Protein 6NEH (pdb70)

Solvent-accessible surface area: 25864 Å² total; per-residue (Å²): 109,47,19,0,16,0,17,5,1,3,48,13,3,0,20,7,2,1,7,30,4,0,17,65,8,74,0,4,44,7,0,54,134,58,24,95,171,22,64,22,25,12,64,91,0,27,73,142,12,127,38,204,9,108,71,0,25,122,4,0,18,25,0,0,18,0,0,7,5,28,76,3,2,44,50,57,69,112,217,154,31,38,20,0,2,30,36,134,42,0,55,0,4,0,40,37,201,108,57,21,7,0,35,42,20,10,46,6,4,7,34,103,8,0,3,79,0,3,20,33,0,46,12,28,0,51,71,113,79,27,31,0,0,40,115,49,32,68,66,49,3,37,41,40,2,34,154,77,88,85,11,0,99,29,34,4,100,0,41,7,13,0,7,19,4,0,0,60,16,0,21,136,85,7,123,20,0,113,109,19,136,43,0,0,2,0,23,10,17,17,0,11,5,0,16,29,0,18,82,120,23,113,84,7,85,0,16,0,14,20,59,84,38,10,38,93,34,26,61,148,49,115,55,18,77,55,62,58,25,57,29,52,150,27,17,30,134,9,96,14,0,0,0,16,26,9,0,17,15,23,25,62,118,91,0,41,83,0,0,68,7,0,100,140,10,10,62,169,63,2,13,0,3,0,0,1,14,10,14,27,131,124,25,33,148,56,50,62,1,41,12,0,1,4,24,1,1,12,15,5,0,6,9,8,35,1,53,3,0,14,55,100,63,0,35,38,9,0,106,58,5,42,7,68,102,26,87,69,65,95,20,28,42,10,0,22,0,0,16,0,42,57,100,45,18,0,22,0,18,8,3,5,55,15,4,0,15,7,1,0,4,33,4,0,17,63,7,74,0,4,39,3,0,52,108,54,12,79,141,16,62,25,29,16,62,91,0,27,86,113,11,127,35,204,10,105,73,1,28,125,4,0,18,26,0,0,20,0,0,10,35,27,82,3,3,36,54,59,63,105,215,153,30,37,25,0,1,22,34,137,38,0,47,0,3,0,39,36,201,113,57,26,8,0,34,42,20,11,45,6,3,7,33,113,8,0,3,76,0,2,19,31,1,46,13,26,0,48,72,112,78,26,31,0,0,39,114,48,40,70,59,50,5,38,40,29,2,40,134,64,91,79,13,1,99,30,34,3,100,0,42,8,13,0,7,18,4,0,0,59,15,0,16,133,78,6,125,23,0,114,118,24,122,39,0,2,2,0,23,10,18,20,0,15,5,0,22,23,0,16,89,118,22,105,76,6,102,0,16,0,13,19,59,90,43,10,33,90,39,16,56,145,51,115,46,18,74,42,62,56,23,69,28,50,150,28,18,37,131,8,85,16,0,0,0,17,27,8,0,16,15,23,32,62,124,89,0,42,83,0,0,68,6,0,96,139,9,8,66,130,73,2,12,0,3,0,0,0,14,9,12,35,109,137,20,22,119,69,50,79,0,20,9,0,1,4,22,0,1,14,16,5,0,7,10,11,36,1,48,2,1,12,54,97,62,0,38,36,8,0,110,58,5,43,4,73,94,18,80,69,59,87,19,27,33,10,0,26,0,0,16,0,50,40

Foldseek 3Di:
DPVVVVVCVVLVVLQLVLVLVCLVQVQQQQQVVVPLFGWAQLVSSVVVGPDPDPCRSVVNCVSVVSCCVVVQWPWDQDPVGITTHHDPVSNQSHADPVGAGQSLQSCLCPPPLNVQLLVCLCCVVVDPQDASSCVRPVDAQVVVLLVDVVNVQSVLVNVLSVLVVLVVQCVVFPDVLQPDQEEEEEQCFLCNNVLSSCVVHVNYQYEYEHAVSRPVPHDCRPRYHYDYDDLLVADAQIQEYEYEPNLLQEALVSSLSSLLRVVVSHDAFYKYKYKDFADDPDADDFQSNVRQVVVQSSSSRHGRNGGHHHPVVVVVSLVSSPFDDKDWADRPSRIIIMIGHD/DPCVVVVCVVLVVVQLVLVLVCLVQVQQQQQCVVPLFGWAQLVSSVVPGPDPDPCRSVVNCVSVVSCCVVVQWPWDADPVGITTHHDPVSNQSHADPVGAGLSLQSCLCPPPLLVQLLVCLCCVVVDPQDASSCVRPVHAQVVVLLVDVVNVVSVLVNVLSVLLVLVVLCVVFPDVLQPAAEEEEAQCFLCNNVLSSCVVHVNHQYEYEHAPSRPVVHDPRPRYHYDYDDLLVADAQTQEYEYEPNLLQEALVSSLSSLLRVVVNHDQFYKYKYKDFADDPDADPDQSNCVQVVVQSSSSRHGRNGGHHHPVVVVVSLVSSPFDDKDWTDRPSRIIIIIGHD

Secondary structure (DSSP, 8-state):
--THHHHGGGHHHHHHHHHHHHHHTTHHHHHHHT-TT--B-HHHHHTTS----TTHHHHHHHHHHHHHHTTSEEEEEETTEEEEEE-TTGGGGS--TTS--SHHHHHHHTSHHHHHHHTTTHHHHHSTT--HHHHHHSS-HHHHHHH-HHHHHHHHHHHHHHHHHHHHHHHHH--GGGG-SEEEEET-TTSHHHHHHHHHSTT-EEEEEE-HHHHHT----TTEEEEE--TTT-----SEEEEESSGGGB-HHHHHHHHHHHHHHS-TT-EEEEEEE---SS--SSHHHHHHHHHHHHHHHHSSB-----HHHHHHHHHHTT--EEEEEEEETTEEEEEEE-/--THHHHGGGHHHHHHHHHHHHHHTTHHHHHHHT-TT-EE-HHHHHTTS----TTHHHHHHHHHHHHHHTTSSEEEEETTEEEEE--TTGGGGS--TTS--SHHHHHHHTSHHHHHHHTTTHHHHHSTT--HHHHHHSS-HHHHHHH-HHHHHHHHHHHHHHHHHHHHHHHHH--GGGG-SEEEEET-TTSHHHHHHHHH-TT-EEEEEE-HHHHTT----TTEEEEE--TTT-----SEEEEESSGGGB-HHHHHHHHHHHHHHS-TT-EEEEEEE---SS--SSHHHHHHHHHHHHHHHHSSB-----HHHHHHHHHHTT-SEEEEEEEETTEEEEEEE-

CATH classification: 3.40.50.150

Sequence (684 aa):
VNYLSGLGLSRLICLPMALRAAIELNVFEIIFQAGPEAQLSPAEIVAKIPTKNPNAAIALDRILRMLGASSILSVTTMKDGRVYGLTEESRCLVADKNGVSVVPMLLFTSDKAVVESFYNIKDVVLEEGVIPFDRTHGMDFFAYAGKEQSVNKSFNQAMGAGSTIAFDEVFKVYKGFHDLKELVDVGGGIGTSLSNIISKYPHIKGINFELPHVIADAPNYPGVEHIAGNMFEGVPNAQNILLKWVLHDWDDERSIKILQNCWKALPEGGTVIVVEFVLPQILGNNAESFNALTPDLLMMTLNPGGKERTTTEFDGLAKAAGFAETKFFPISQGLHVMEFHKVNYLSGLGLSRLICLPMALRAAIELNVFEIIFQAGPEAQLSPAEIVAKIPTKNPNAAIALDRILRMLGASSILSVTTMKDGRVYGLTEESRCLVADKNGVSVVPMLLFTSDKAVVESFYNIKDVVLEEGVIPFDRTHGMDFFAYAGKEQSVNKSFNQAMGAGSTIAFDEVFKVYKGFHDLKELVDVGGGIGTSLSNIISKYPHIKGINFELPHVIADAPNYPGVEHIAGNMFEGVPNAQNILLKWVLHDWDDERSIKILQNCWKALPEGGTVIVVEFVLPQILGNNAESFNALTPDLLMMTLNPGGKERTTTEFDGLAKAAGFAETKFFPISQGLHVMEFHK

Radius of gyration: 27.74 Å; Cα contacts (8 Å, |Δi|>4): 1419; chains: 2; bounding box: 75×41×82 Å

Nearest PDB structures (foldseek):
  6neh-assembly1_B  TM=9.980E-01  e=9.844E-68  Thalictrum flavum subsp. glaucum
  8j3i-assembly1_A-2  TM=9.387E-01  e=2.490E-57  Coptis chinensis
  6i6n-assembly1_A  TM=9.788E-01  e=6.897E-51  Papaver somniferum
  6i6k-assembly1_A  TM=9.738E-01  e=1.639E-50  Papaver somniferum
  6i6m-assembly1_A  TM=9.704E-01  e=4.909E-50  Papaver somniferum

B-factor: mean 25.0, std 10.85, range [11.19, 94.91]

Structure (mmCIF, N/CA/C/O backbone):
data_6NEH
#
_entry.id   6NEH
#
_cell.length_a   61.130
_cell.length_b   77.740
_cell.length_c   67.350
_cell.angle_alpha   90.00
_cell.angle_beta   91.85
_cell.angle_gamma   90.00
#
_symmetry.space_group_name_H-M   'P 1 21 1'
#
loop_
_entity.id
_entity.type
_entity.pdbx_description
1 polymer '(S)-scoulerine 9-O-methyltransferase'
2 non-polymer S-ADENOSYL-L-HOMOCYSTEINE
3 non-polymer (13aS)-3,10-dimethoxy-5,8,13,13a-tetrahydro-6H-isoquino[3,2-a]isoquinoline-2,9-diol
4 water water
#
loop_
_atom_site.group_PDB
_atom_site.id
_atom_site.type_symbol
_atom_site.label_atom_id
_atom_site.label_alt_id
_atom_site.label_comp_id
_atom_site.label_asym_id
_atom_site.label_entity_id
_atom_site.label_seq_id
_atom_site.pdbx_PDB_ins_code
_atom_site.Cartn_x
_atom_site.Cartn_y
_atom_site.Cartn_z
_atom_site.occupancy
_atom_site.B_iso_or_equiv
_atom_site.auth_seq_id
_atom_site.auth_comp_id
_atom_site.auth_asym_id
_atom_site.auth_atom_id
_atom_site.pdbx_PDB_model_num
ATOM 1 N N . VAL A 1 27 ? 45.930 -1.574 18.577 1.00 47.63 7 VAL A N 1
ATOM 2 C CA . 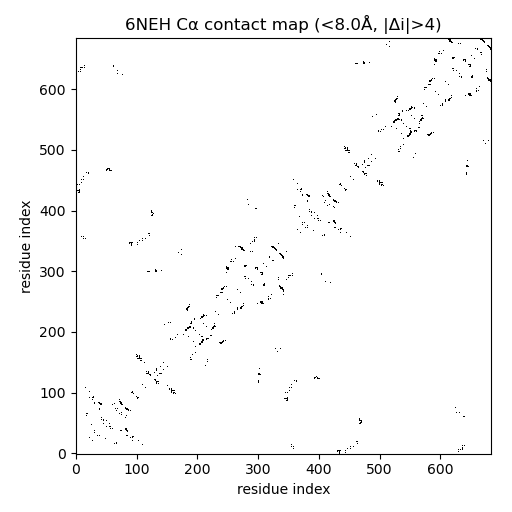VAL A 1 27 ? 44.537 -1.182 18.709 1.00 41.05 7 VAL A CA 1
ATOM 3 C C . VAL A 1 27 ? 44.043 -0.619 17.384 1.00 34.16 7 VAL A C 1
ATOM 4 O O . VAL A 1 27 ? 44.712 0.210 16.778 1.00 31.56 7 VAL A O 1
ATOM 16 N N . ASN A 1 28 ? 42.854 -1.025 16.962 1.00 28.49 8 ASN A N 1
ATOM 17 C CA . ASN A 1 28 ? 42.238 -0.464 15.760 1.00 24.85 8 ASN A CA 1
ATOM 18 C C . ASN A 1 28 ? 41.285 0.635 16.211 1.00 18.31 8 ASN A C 1
ATOM 19 O O . ASN A 1 28 ? 40.153 0.364 16.631 1.00 19.68 8 ASN A O 1
ATOM 30 N N . TYR A 1 29 ? 41.731 1.885 16.098 1.00 18.35 9 TYR A N 1
ATOM 31 C CA . TYR A 1 29 ? 40.910 2.980 16.593 1.00 16.67 9 TYR A CA 1
ATOM 32 C C . TYR A 1 29 ? 39.659 3.226 15.758 1.00 16.62 9 TYR A C 1
ATOM 33 O O . TYR A 1 29 ? 38.748 3.928 16.217 1.00 17.80 9 TYR A O 1
ATOM 51 N N . LEU A 1 30 ? 39.552 2.628 14.567 1.00 17.56 10 LEU A N 1
ATOM 52 C CA . LEU A 1 30 ? 38.299 2.766 13.830 1.00 15.64 10 LEU A CA 1
ATOM 53 C C . LEU A 1 30 ? 37.117 2.270 14.651 1.00 16.84 10 LEU A C 1
ATOM 54 O O . LEU A 1 30 ? 35.992 2.761 14.499 1.00 17.51 10 LEU A O 1
ATOM 70 N N . SER A 1 31 ? 37.366 1.306 15.549 1.00 17.16 11 SER A N 1
ATOM 71 C CA . SER A 1 31 ? 36.304 0.701 16.328 1.00 17.41 11 SER A CA 1
ATOM 72 C C . SER A 1 31 ? 35.616 1.677 17.267 1.00 16.38 11 SER A C 1
ATOM 73 O O . SER A 1 31 ? 34.518 1.373 17.743 1.00 19.07 11 SER A O 1
ATOM 81 N N . GLY A 1 32 ? 36.224 2.831 17.546 1.00 16.89 12 GLY A N 1
ATOM 82 C CA . GLY A 1 32 ? 35.585 3.761 18.450 1.00 15.66 12 GLY A CA 1
ATOM 83 C C . GLY A 1 32 ? 34.688 4.747 17.719 1.00 16.05 12 GLY A C 1
ATOM 84 O O . GLY A 1 32 ? 33.814 5.374 18.338 1.00 15.96 12 GLY A O 1
ATOM 88 N N . LEU A 1 33 ? 34.891 4.906 16.404 1.00 15.70 13 LEU A N 1
ATOM 89 C CA . LEU A 1 33 ? 34.163 5.969 15.704 1.00 13.20 13 LEU A CA 1
ATOM 90 C C . LEU A 1 33 ? 32.667 5.708 15.724 1.00 14.59 13 LEU A C 1
ATOM 91 O O . LEU A 1 33 ? 31.865 6.643 15.825 1.00 14.00 13 LEU A O 1
ATOM 107 N N . GLY A 1 34 ? 32.278 4.436 15.638 1.00 14.64 14 GLY A N 1
ATOM 108 C CA . GLY A 1 34 ? 30.899 4.028 15.680 1.00 16.73 14 GLY A CA 1
ATOM 109 C C . GLY A 1 34 ? 30.175 4.384 16.958 1.00 14.66 14 GLY A C 1
ATOM 110 O O . GLY A 1 34 ? 28.948 4.252 16.984 1.00 14.65 14 GLY A O 1
ATOM 114 N N . LEU A 1 35 ? 30.887 4.810 18.010 1.00 14.49 15 LEU A N 1
ATOM 115 C CA . LEU A 1 35 ? 30.184 5.240 19.215 1.00 12.92 15 LEU A CA 1
ATOM 116 C C . LEU A 1 35 ? 29.315 6.461 18.941 1.00 13.64 15 LEU A C 1
ATOM 117 O O . LEU A 1 35 ? 28.399 6.749 19.730 1.00 14.08 15 LEU A O 1
ATOM 133 N N . SER A 1 36 ? 29.527 7.149 17.810 1.00 13.74 16 SER A N 1
ATOM 134 C CA . SER A 1 36 ? 28.606 8.227 17.441 1.00 12.58 16 SER A CA 1
ATOM 135 C C . SER A 1 36 ? 27.192 7.734 17.176 1.00 11.19 16 SER A C 1
ATOM 136 O O . SER A 1 36 ? 26.248 8.540 17.195 1.00 13.47 16 SER A O 1
ATOM 144 N N . ARG A 1 37 ? 27.015 6.424 16.973 1.00 11.64 17 ARG A N 1
ATOM 145 C CA . ARG A 1 37 ? 25.683 5.868 16.832 1.00 11.96 17 ARG A CA 1
ATOM 146 C C . ARG A 1 37 ? 24.804 6.226 18.021 1.00 14.61 17 ARG A C 1
ATOM 147 O O . ARG A 1 37 ? 23.588 6.359 17.864 1.00 15.70 17 ARG A O 1
ATOM 168 N N . LEU A 1 38 ? 25.406 6.389 19.209 1.00 12.68 18 LEU A N 1
ATOM 169 C CA . LEU A 1 38 ? 24.607 6.560 20.407 1.00 14.24 18 LEU A CA 1
ATOM 170 C C . LEU A 1 38 ? 23.775 7.833 20.340 1.00 13.33 18 LEU A C 1
ATOM 171 O O . LEU A 1 38 ? 22.656 7.863 20.878 1.00 14.92 18 LEU A O 1
ATOM 187 N N . ILE A 1 39 ? 24.275 8.886 19.699 1.00 13.26 19 ILE A N 1
ATOM 188 C CA . ILE A 1 39 ? 23.456 10.084 19.597 1.00 13.55 19 ILE A CA 1
ATOM 189 C C . ILE A 1 39 ? 22.512 9.990 18.396 1.00 14.29 19 ILE A C 1
ATOM 190 O O . ILE A 1 39 ? 21.391 10.532 18.440 1.00 16.24 19 ILE A O 1
ATOM 206 N N . CYS A 1 40 ? 22.910 9.267 17.348 1.00 14.53 20 CYS A N 1
ATOM 207 C CA . CYS A 1 40 ? 22.066 9.153 16.154 1.00 15.02 20 CYS A CA 1
ATOM 208 C C . CYS A 1 40 ? 20.784 8.397 16.459 1.00 16.71 20 CYS A C 1
ATOM 209 O O . CYS A 1 40 ? 19.706 8.767 15.981 1.00 16.49 20 CYS A O 1
ATOM 217 N N . LEU A 1 41 ? 20.887 7.324 17.233 1.00 15.51 21 LEU A N 1
ATOM 218 C CA . LEU A 1 41 ? 19.755 6.420 17.407 1.00 16.20 21 LEU A CA 1
ATOM 219 C C . LEU A 1 41 ? 18.570 7.071 18.095 1.00 17.86 21 LEU A C 1
ATOM 220 O O . LEU A 1 41 ? 17.447 6.959 17.581 1.00 17.16 21 LEU A O 1
ATOM 236 N N . PRO A 1 42 ? 18.716 7.752 19.236 1.00 14.76 22 PRO A N 1
ATOM 237 C CA . PRO A 1 42 ? 17.545 8.392 19.841 1.00 15.82 22 PRO A CA 1
ATOM 238 C C . PRO A 1 42 ? 16.905 9.432 18.940 1.00 15.37 22 PRO A C 1
ATOM 239 O O . PRO A 1 42 ? 15.685 9.568 18.939 1.00 16.57 22 PRO A O 1
ATOM 250 N N . MET A 1 43 ? 17.712 10.145 18.144 1.00 15.51 23 MET A N 1
ATOM 251 C CA . MET A 1 43 ? 17.167 11.166 17.263 1.00 15.42 23 MET A CA 1
ATOM 252 C C . MET A 1 43 ? 16.453 10.533 16.078 1.00 14.82 23 MET A C 1
ATOM 253 O O . MET A 1 43 ? 15.449 11.069 15.610 1.00 14.81 23 MET A O 1
ATOM 267 N N . ALA A 1 44 ? 16.929 9.379 15.609 1.00 13.48 24 ALA A N 1
ATOM 268 C CA . ALA A 1 44 ? 16.168 8.627 14.610 1.00 13.97 24 ALA A CA 1
ATOM 269 C C . ALA A 1 44 ? 14.837 8.162 15.185 1.00 13.58 24 ALA A C 1
ATOM 270 O O . ALA A 1 44 ? 13.784 8.253 14.529 1.00 13.45 24 ALA A O 1
ATOM 277 N N . LEU A 1 45 ? 14.849 7.674 16.440 1.00 12.26 25 LEU A N 1
ATOM 278 C CA . LEU A 1 45 ? 13.606 7.189 17.030 1.00 14.69 25 LEU A CA 1
ATOM 279 C C . LEU A 1 45 ? 12.605 8.319 17.178 1.00 13.72 25 LEU A C 1
ATOM 280 O O . LEU A 1 45 ? 11.425 8.184 16.831 1.00 15.02 25 LEU A O 1
ATOM 296 N N . ARG A 1 46 ? 13.060 9.468 17.681 1.00 14.24 26 ARG A N 1
ATOM 297 C CA . ARG A 1 46 ? 12.188 10.618 17.819 1.00 13.84 26 ARG A CA 1
ATOM 298 C C . ARG A 1 46 ? 11.545 10.960 16.480 1.00 14.50 26 ARG A C 1
ATOM 299 O O . ARG A 1 46 ? 10.322 11.143 16.404 1.00 14.38 26 ARG A O 1
ATOM 320 N N . ALA A 1 47 ? 12.346 10.938 15.402 1.00 12.88 27 ALA A N 1
ATOM 321 C CA . ALA A 1 47 ? 11.814 11.276 14.082 1.00 13.70 27 ALA A CA 1
ATOM 322 C C . ALA A 1 47 ? 10.765 10.276 13.645 1.00 13.46 27 ALA A C 1
ATOM 323 O O . ALA A 1 47 ? 9.699 10.656 13.149 1.00 13.64 27 ALA A O 1
ATOM 330 N N . ALA A 1 48 ? 11.033 8.983 13.849 1.00 12.37 28 ALA A N 1
ATOM 331 C CA . ALA A 1 48 ? 10.072 7.965 13.467 1.00 12.81 28 ALA A CA 1
ATOM 332 C C . ALA A 1 48 ? 8.781 8.115 14.252 1.00 13.39 28 ALA A C 1
ATOM 333 O O . ALA A 1 48 ? 7.684 7.892 13.710 1.00 14.31 28 ALA A O 1
ATOM 340 N N . ILE A 1 49 ? 8.885 8.502 15.528 1.00 13.58 29 ILE A N 1
ATOM 341 C CA . ILE A 1 49 ? 7.682 8.721 16.326 1.00 13.97 29 ILE A CA 1
ATOM 342 C C . ILE A 1 49 ? 6.886 9.874 15.743 1.00 16.11 29 ILE A C 1
ATOM 343 O O . ILE A 1 49 ? 5.664 9.775 15.553 1.00 17.37 29 ILE A O 1
ATOM 359 N N . GLU A 1 50 ? 7.569 10.976 15.420 1.00 16.27 30 GLU A N 1
ATOM 360 C CA . GLU A 1 50 ? 6.891 12.171 14.940 1.00 15.23 30 GLU A CA 1
ATOM 361 C C . GLU A 1 50 ? 6.308 11.965 13.548 1.00 19.03 30 GLU A C 1
ATOM 362 O O . GLU A 1 50 ? 5.352 12.656 13.188 1.00 18.89 30 GLU A O 1
ATOM 374 N N . LEU A 1 51 ? 6.847 11.025 12.793 1.00 15.35 31 LEU A N 1
ATOM 375 C CA . LEU A 1 51 ? 6.321 10.663 11.481 1.00 14.69 31 LEU A CA 1
ATOM 376 C C . LEU A 1 51 ? 5.235 9.602 11.549 1.00 17.87 31 LEU A C 1
ATOM 377 O O . LEU A 1 51 ? 4.687 9.231 10.506 1.00 16.61 31 LEU A O 1
ATOM 393 N N . ASN A 1 52 ? 4.931 9.091 12.744 1.00 16.62 32 ASN A N 1
ATOM 394 C CA . ASN A 1 52 ? 3.836 8.160 12.973 1.00 17.55 32 ASN A CA 1
ATOM 395 C C . ASN A 1 52 ? 4.104 6.794 12.363 1.00 14.35 32 ASN A C 1
ATOM 396 O O . ASN A 1 52 ? 3.169 6.079 11.997 1.00 15.18 32 ASN A O 1
ATOM 407 N N . VAL A 1 53 ? 5.378 6.406 12.252 1.00 14.24 33 VAL A N 1
ATOM 408 C CA . VAL A 1 53 ? 5.739 5.169 11.561 1.00 15.49 33 VAL A CA 1
ATOM 409 C C . VAL A 1 53 ? 5.123 3.941 12.226 1.00 17.48 33 VAL A C 1
ATOM 410 O O . VAL A 1 53 ? 4.717 2.986 11.552 1.00 15.80 33 VAL A O 1
ATOM 423 N N . PHE A 1 54 ? 5.109 3.906 13.562 1.00 15.19 34 PHE A N 1
ATOM 424 C CA . PHE A 1 54 ? 4.739 2.677 14.256 1.00 17.06 34 PHE A CA 1
ATOM 425 C C . PHE A 1 54 ? 3.247 2.399 14.106 1.00 16.20 34 PHE A C 1
ATOM 426 O O . PHE A 1 54 ? 2.854 1.245 13.874 1.00 17.07 34 PHE A O 1
ATOM 443 N N . GLU A 1 55 ? 2.424 3.441 14.191 1.00 17.83 35 GLU A N 1
ATOM 444 C CA . GLU A 1 55 ? 0.986 3.297 13.939 1.00 14.64 35 GLU A CA 1
ATOM 445 C C . GLU A 1 55 ? 0.714 2.889 12.495 1.00 17.60 35 GLU A C 1
ATOM 446 O O . GLU A 1 55 ? -0.210 2.107 12.232 1.00 19.42 35 GLU A O 1
ATOM 458 N N . ILE A 1 56 ? 1.468 3.449 11.545 1.00 16.13 36 ILE A N 1
ATOM 459 C CA . ILE A 1 56 ? 1.256 3.104 10.140 1.00 14.62 36 ILE A CA 1
ATOM 460 C C . ILE A 1 56 ? 1.541 1.624 9.928 1.00 18.04 36 ILE A C 1
ATOM 461 O O . ILE A 1 56 ? 0.748 0.909 9.301 1.00 19.61 36 ILE A O 1
ATOM 477 N N . ILE A 1 57 ? 2.655 1.126 10.472 1.00 16.19 37 ILE A N 1
ATOM 478 C CA . ILE A 1 57 ? 2.938 -0.305 10.379 1.00 17.64 37 ILE A CA 1
ATOM 479 C C . ILE A 1 57 ? 1.837 -1.113 11.048 1.00 22.07 37 ILE A C 1
ATOM 480 O O . ILE A 1 57 ? 1.365 -2.126 10.510 1.00 21.52 37 ILE A O 1
ATOM 496 N N . PHE A 1 58 ? 1.434 -0.705 12.248 1.00 18.70 38 PHE A N 1
ATOM 497 C CA . PHE A 1 58 ? 0.452 -1.490 12.990 1.00 20.03 38 PHE A CA 1
ATOM 498 C C . PHE A 1 58 ? -0.856 -1.614 12.225 1.00 25.21 38 PHE A C 1
ATOM 499 O O . PHE A 1 58 ? -1.483 -2.683 12.220 1.00 24.00 38 PHE A O 1
ATOM 516 N N . GLN A 1 59 ? -1.282 -0.532 11.565 1.00 21.33 39 GLN A N 1
ATOM 517 C CA . GLN A 1 59 ? -2.553 -0.545 10.846 1.00 24.05 39 GLN A CA 1
ATOM 518 C C . GLN A 1 59 ? -2.578 -1.588 9.746 1.00 29.64 39 GLN A C 1
ATOM 519 O O . GLN A 1 59 ? -3.663 -2.016 9.337 1.00 26.09 39 GLN A O 1
ATOM 533 N N . ALA A 1 60 ? -1.415 -1.997 9.254 1.00 27.00 40 ALA A N 1
ATOM 534 C CA . ALA A 1 60 ? -1.333 -3.016 8.218 1.00 30.69 40 ALA A CA 1
ATOM 535 C C . ALA A 1 60 ? -1.444 -4.447 8.737 1.00 31.35 40 ALA A C 1
ATOM 536 O O . ALA A 1 60 ? -1.539 -5.363 7.913 1.00 37.81 40 ALA A O 1
ATOM 543 N N . GLY A 1 61 ? -1.382 -4.637 10.016 1.00 32.85 41 GLY A N 1
ATOM 544 C CA . GLY A 1 61 ? -1.408 -5.934 10.624 1.00 43.77 41 GLY A CA 1
ATOM 545 C C . GLY A 1 61 ? -0.364 -5.918 11.725 1.00 54.39 41 GLY A C 1
ATOM 546 O O . GLY A 1 61 ? 0.734 -5.441 11.530 1.00 54.97 41 GLY A O 1
ATOM 550 N N . PRO A 1 62 ? -0.763 -6.421 12.955 1.00 61.36 42 PRO A N 1
ATOM 551 C CA . PRO A 1 62 ? 0.253 -6.364 14.006 1.00 59.32 42 PRO A CA 1
ATOM 552 C C . PRO A 1 62 ? 1.543 -7.098 13.643 1.00 60.27 42 PRO A C 1
ATOM 553 O O . PRO A 1 62 ? 2.498 -6.785 14.316 1.00 56.71 42 PRO A O 1
ATOM 564 N N . GLU A 1 63 ? 1.553 -7.970 12.614 1.00 53.80 43 GLU A N 1
ATOM 565 C CA . GLU A 1 63 ? 2.757 -8.642 12.131 1.00 52.64 43 GLU A CA 1
ATOM 566 C C . GLU A 1 63 ? 3.253 -8.117 10.785 1.00 42.30 43 GLU A C 1
ATOM 567 O O . GLU A 1 63 ? 4.158 -8.718 10.191 1.00 40.73 43 GLU A O 1
ATOM 579 N N . ALA A 1 64 ? 2.651 -7.061 10.259 1.00 37.16 44 ALA A N 1
ATOM 580 C CA . ALA A 1 64 ? 3.015 -6.595 8.935 1.00 31.95 44 ALA A CA 1
ATOM 581 C C . ALA A 1 64 ? 4.462 -6.110 8.914 1.00 28.38 44 ALA A C 1
ATOM 582 O O . ALA A 1 64 ? 4.990 -5.618 9.912 1.00 27.88 44 ALA A O 1
ATOM 589 N N . GLN A 1 65 ? 5.094 -6.244 7.758 1.00 29.72 45 GLN A N 1
ATOM 590 C CA . GLN A 1 65 ? 6.344 -5.556 7.474 1.00 26.57 45 GLN A CA 1
ATOM 591 C C . GLN A 1 65 ? 6.103 -4.709 6.236 1.00 23.89 45 GLN A C 1
ATOM 592 O O . GLN A 1 65 ? 5.665 -5.220 5.202 1.00 25.87 45 GLN A O 1
ATOM 606 N N . LEU A 1 66 ? 6.349 -3.411 6.352 1.00 20.47 46 LEU A N 1
ATOM 607 C CA . LEU A 1 66 ? 6.046 -2.474 5.289 1.00 18.42 46 LEU A CA 1
ATOM 608 C C . LEU A 1 66 ? 7.327 -1.874 4.732 1.00 21.31 46 LEU A C 1
ATOM 609 O O . LEU A 1 66 ? 8.276 -1.607 5.480 1.00 20.23 46 LEU A O 1
ATOM 625 N N . SER A 1 67 ? 7.318 -1.607 3.422 1.00 18.11 47 SER A N 1
ATOM 626 C CA . SER A 1 67 ? 8.405 -0.890 2.789 1.00 17.56 47 SER A CA 1
ATOM 627 C C . SER A 1 67 ? 8.324 0.589 3.136 1.00 16.61 47 SER A C 1
ATOM 628 O O . SER A 1 67 ? 7.247 1.100 3.457 1.00 16.69 47 SER A O 1
ATOM 636 N N . PRO A 1 68 ? 9.448 1.309 3.057 1.00 16.37 48 PRO A N 1
ATOM 637 C CA . PRO A 1 68 ? 9.381 2.774 3.195 1.00 15.79 48 PRO A CA 1
ATOM 638 C C . PRO A 1 68 ? 8.372 3.402 2.240 1.00 16.44 48 PRO A C 1
ATOM 639 O O . PRO A 1 68 ? 7.682 4.349 2.625 1.00 16.35 48 PRO A O 1
ATOM 650 N N . ALA A 1 69 ? 8.252 2.898 1.010 1.00 17.17 49 ALA A N 1
ATOM 651 C CA . ALA A 1 69 ? 7.272 3.472 0.093 1.00 17.23 49 ALA A CA 1
ATOM 652 C C . ALA A 1 69 ? 5.845 3.260 0.590 1.00 16.72 49 ALA A C 1
ATOM 653 O O . ALA A 1 69 ? 5.000 4.162 0.492 1.00 18.18 49 ALA A O 1
ATOM 660 N N . GLU A 1 70 ? 5.558 2.074 1.144 1.00 15.64 50 GLU A N 1
ATOM 661 C CA . GLU A 1 70 ? 4.240 1.823 1.708 1.00 15.46 50 GLU A CA 1
ATOM 662 C C . GLU A 1 70 ? 3.963 2.716 2.919 1.00 16.20 50 GLU A C 1
ATOM 663 O O . GLU A 1 70 ? 2.828 3.163 3.118 1.00 18.38 50 GLU A O 1
ATOM 675 N N . ILE A 1 71 ? 4.993 3.006 3.731 1.00 14.40 51 ILE A N 1
ATOM 676 C CA . ILE A 1 71 ? 4.789 3.863 4.892 1.00 14.33 51 ILE A CA 1
ATOM 677 C C . ILE A 1 71 ? 4.557 5.303 4.451 1.00 15.48 51 ILE A C 1
ATOM 678 O O . ILE A 1 71 ? 3.641 5.976 4.948 1.00 16.38 51 ILE A O 1
ATOM 694 N N . VAL A 1 72 ? 5.337 5.781 3.483 1.00 15.57 52 VAL A N 1
ATOM 695 C CA . VAL A 1 72 ? 5.188 7.132 2.942 1.00 15.65 52 VAL A CA 1
ATOM 696 C C . VAL A 1 72 ? 3.825 7.326 2.295 1.00 17.26 52 VAL A C 1
ATOM 697 O O . VAL A 1 72 ? 3.287 8.442 2.295 1.00 16.99 52 VAL A O 1
ATOM 710 N N . ALA A 1 73 ? 3.231 6.248 1.770 1.00 17.31 53 ALA A N 1
ATOM 711 C CA . ALA A 1 73 ? 1.863 6.346 1.266 1.00 17.89 53 ALA A CA 1
ATOM 712 C C . ALA A 1 73 ? 0.902 6.923 2.298 1.00 18.83 53 ALA A C 1
ATOM 713 O O . ALA A 1 73 ? -0.126 7.527 1.928 1.00 18.09 53 ALA A O 1
ATOM 720 N N . LYS A 1 74 ? 1.204 6.766 3.585 1.00 16.56 54 LYS A N 1
ATOM 721 C CA . LYS A 1 74 ? 0.302 7.157 4.662 1.00 17.98 54 LYS A CA 1
ATOM 722 C C . LYS A 1 74 ? 0.807 8.374 5.419 1.00 16.18 54 LYS A C 1
ATOM 723 O O . LYS A 1 74 ? 0.288 8.682 6.497 1.00 17.85 54 LYS A O 1
ATOM 742 N N . ILE A 1 75 ? 1.834 9.032 4.903 1.00 15.34 55 ILE A N 1
ATOM 743 C CA . ILE A 1 75 ? 2.407 10.249 5.468 1.00 13.63 55 ILE A CA 1
ATOM 744 C C . ILE A 1 75 ? 2.062 11.419 4.557 1.00 16.61 55 ILE A C 1
ATOM 745 O O . ILE A 1 75 ? 2.284 11.329 3.347 1.00 17.57 55 ILE A O 1
ATOM 761 N N . PRO A 1 76 ? 1.539 12.544 5.094 1.00 17.73 56 PRO A N 1
ATOM 762 C CA . PRO A 1 76 ? 1.265 13.717 4.251 1.00 16.91 56 PRO A CA 1
ATOM 763 C C . PRO A 1 76 ? 2.555 14.402 3.840 1.00 18.58 56 PRO A C 1
ATOM 764 O O . PRO A 1 76 ? 3.194 15.127 4.608 1.00 23.39 56 PRO A O 1
ATOM 775 N N . THR A 1 77 ? 2.949 14.147 2.611 1.00 18.12 57 THR A N 1
ATOM 776 C CA . THR A 1 77 ? 4.154 14.748 2.066 1.00 17.82 57 THR A CA 1
ATOM 777 C C . THR A 1 77 ? 4.023 14.805 0.558 1.00 17.73 57 THR A C 1
ATOM 778 O O . THR A 1 77 ? 3.437 13.905 -0.047 1.00 22.40 57 THR A O 1
ATOM 789 N N . LYS A 1 78 ? 4.549 15.881 -0.027 1.00 17.91 58 LYS A N 1
ATOM 790 C CA . LYS A 1 78 ? 4.715 15.996 -1.473 1.00 19.43 58 LYS A CA 1
ATOM 791 C C . LYS A 1 78 ? 6.161 15.771 -1.916 1.00 18.80 58 LYS A C 1
ATOM 792 O O . LYS A 1 78 ? 6.494 16.045 -3.077 1.00 20.76 58 LYS A O 1
ATOM 811 N N . ASN A 1 79 ? 7.021 15.276 -1.028 1.00 14.74 59 ASN A N 1
ATOM 812 C CA . ASN A 1 79 ? 8.433 15.092 -1.324 1.00 14.73 59 ASN A CA 1
ATOM 813 C C . ASN A 1 79 ? 8.672 13.754 -2.013 1.00 13.63 59 ASN A C 1
ATOM 814 O O . ASN A 1 79 ? 8.527 12.701 -1.368 1.00 14.07 59 ASN A O 1
ATOM 825 N N . PRO A 1 80 ? 9.060 13.729 -3.298 1.00 15.14 60 PRO A N 1
ATOM 826 C CA . PRO A 1 80 ? 9.255 12.435 -3.957 1.00 13.68 60 PRO A CA 1
ATOM 827 C C . PRO A 1 80 ? 10.397 11.625 -3.387 1.00 16.80 60 PRO A C 1
ATOM 828 O O . PRO A 1 80 ? 10.434 10.404 -3.596 1.00 18.84 60 PRO A O 1
ATOM 839 N N . ASN A 1 81 ? 11.299 12.270 -2.649 1.00 16.30 61 ASN A N 1
ATOM 840 C CA . ASN A 1 81 ? 12.408 11.614 -1.974 1.00 19.03 61 ASN A CA 1
ATOM 841 C C . ASN A 1 81 ? 12.016 11.024 -0.626 1.00 16.08 61 ASN A C 1
ATOM 842 O O . ASN A 1 81 ? 12.888 10.491 0.059 1.00 16.34 61 ASN A O 1
ATOM 853 N N . ALA A 1 82 ? 10.742 11.125 -0.234 1.00 14.32 62 ALA A N 1
ATOM 854 C CA . ALA A 1 82 ? 10.368 10.800 1.136 1.00 13.76 62 ALA A CA 1
ATOM 855 C C . ALA A 1 82 ? 10.745 9.375 1.504 1.00 13.66 62 ALA A C 1
ATOM 856 O O . ALA A 1 82 ? 11.195 9.130 2.625 1.00 14.26 62 ALA A O 1
ATOM 863 N N . ALA A 1 83 ? 10.530 8.413 0.611 1.00 15.08 63 ALA A N 1
ATOM 864 C CA . ALA A 1 83 ? 10.742 7.022 1.006 1.00 15.18 63 ALA A CA 1
ATOM 865 C C . ALA A 1 83 ? 12.229 6.709 1.165 1.00 15.84 63 ALA A C 1
ATOM 866 O O . ALA A 1 83 ? 12.620 5.994 2.095 1.00 15.55 63 ALA A O 1
ATOM 873 N N . ILE A 1 84 ? 13.060 7.199 0.252 1.00 15.48 64 ILE A N 1
ATOM 874 C CA . ILE A 1 84 ? 14.510 7.072 0.402 1.00 16.12 64 ILE A CA 1
ATOM 875 C C . ILE A 1 84 ? 14.959 7.689 1.730 1.00 14.69 64 ILE A C 1
ATOM 876 O O . ILE A 1 84 ? 15.744 7.090 2.503 1.00 16.58 64 ILE A O 1
ATOM 892 N N . ALA A 1 85 ? 14.469 8.895 2.019 1.00 13.61 65 ALA A N 1
ATOM 893 C CA . ALA A 1 85 ? 14.858 9.558 3.263 1.00 13.52 65 ALA A CA 1
ATOM 894 C C . ALA A 1 85 ? 14.382 8.761 4.461 1.00 14.89 65 ALA A C 1
ATOM 895 O O . ALA A 1 85 ? 15.115 8.606 5.452 1.00 14.56 65 ALA A O 1
ATOM 902 N N . LEU A 1 86 ? 13.139 8.277 4.421 1.00 14.59 66 LEU A N 1
ATOM 903 C CA . LEU A 1 86 ? 12.596 7.539 5.554 1.00 16.13 66 LEU A CA 1
ATOM 904 C C . LEU A 1 86 ? 13.377 6.262 5.796 1.00 15.29 66 LEU A C 1
ATOM 905 O O . LEU A 1 86 ? 13.651 5.900 6.943 1.00 14.08 66 LEU A O 1
ATOM 921 N N . ASP A 1 87 ? 13.753 5.570 4.729 1.00 13.09 67 ASP A N 1
ATOM 922 C CA . ASP A 1 87 ? 14.545 4.353 4.871 1.00 13.83 67 ASP A CA 1
ATOM 923 C C . ASP A 1 87 ? 15.846 4.623 5.613 1.00 14.30 67 ASP A C 1
ATOM 924 O O . ASP A 1 87 ? 16.309 3.770 6.376 1.00 14.23 67 ASP A O 1
ATOM 933 N N . ARG A 1 88 ? 16.448 5.794 5.409 1.00 13.66 68 ARG A N 1
ATOM 934 C CA . ARG A 1 88 ? 17.693 6.088 6.122 1.00 12.00 68 ARG A CA 1
ATOM 935 C C . ARG A 1 88 ? 17.479 6.087 7.642 1.00 14.24 68 ARG A C 1
ATOM 936 O O . ARG A 1 88 ? 18.332 5.593 8.395 1.00 14.51 68 ARG A O 1
ATOM 957 N N . ILE A 1 89 ? 16.340 6.601 8.107 1.00 13.27 69 ILE A N 1
ATOM 958 C CA . ILE A 1 89 ? 16.012 6.604 9.543 1.00 12.91 69 ILE A CA 1
ATOM 959 C C . ILE A 1 89 ? 15.662 5.191 10.014 1.00 14.14 69 ILE A C 1
ATOM 960 O O . ILE A 1 89 ? 16.168 4.683 11.035 1.00 14.61 69 ILE A O 1
ATOM 976 N N . LEU A 1 90 ? 14.767 4.532 9.268 1.00 13.38 70 LEU A N 1
ATOM 977 C CA . LEU A 1 90 ? 14.290 3.229 9.692 1.00 15.02 70 LEU A CA 1
ATOM 978 C C . LEU A 1 90 ? 15.391 2.175 9.693 1.00 14.85 70 LEU A C 1
ATOM 979 O O . LEU A 1 90 ? 15.381 1.287 10.546 1.00 16.39 70 LEU A O 1
ATOM 995 N N . ARG A 1 91 ? 16.352 2.220 8.764 1.00 13.36 71 ARG A N 1
ATOM 996 C CA . ARG A 1 91 ? 17.341 1.151 8.763 1.00 13.72 71 ARG A CA 1
ATOM 997 C C . ARG A 1 91 ? 18.263 1.241 9.979 1.00 15.67 71 ARG A C 1
ATOM 998 O O . ARG A 1 91 ? 18.760 0.212 10.444 1.00 14.94 71 ARG A O 1
ATOM 1019 N N . MET A 1 92 ? 18.482 2.443 10.511 1.00 12.82 72 MET A N 1
ATOM 1020 C CA . MET A 1 92 ? 19.197 2.564 11.775 1.00 14.75 72 MET A CA 1
ATOM 1021 C C . MET A 1 92 ? 18.387 1.943 12.900 1.00 16.18 72 MET A C 1
ATOM 1022 O O . MET A 1 92 ? 18.945 1.254 13.775 1.00 15.88 72 MET A O 1
ATOM 1036 N N . LEU A 1 93 ? 17.072 2.183 12.910 1.00 15.32 73 LEU A N 1
ATOM 1037 C CA . LEU A 1 93 ? 16.247 1.542 13.934 1.00 15.84 73 LEU A CA 1
ATOM 1038 C C . LEU A 1 93 ? 16.245 0.020 13.767 1.00 17.71 73 LEU A C 1
ATOM 1039 O O . LEU A 1 93 ? 16.259 -0.727 14.761 1.00 17.19 73 LEU A O 1
ATOM 1055 N N . GLY A 1 94 ? 16.234 -0.459 12.527 1.00 16.42 74 GLY A N 1
ATOM 1056 C CA . GLY A 1 94 ? 16.268 -1.894 12.278 1.00 18.25 74 GLY A CA 1
ATOM 1057 C C . GLY A 1 94 ? 17.578 -2.538 12.695 1.00 16.60 74 GLY A C 1
ATOM 1058 O O . GLY A 1 94 ? 17.581 -3.607 13.320 1.00 19.85 74 GLY A O 1
ATOM 1062 N N . ALA A 1 95 ? 18.701 -1.918 12.352 1.00 17.51 75 ALA A N 1
ATOM 1063 C CA . ALA A 1 95 ? 19.995 -2.466 12.743 1.00 18.39 75 ALA A CA 1
ATOM 1064 C C . ALA A 1 95 ? 20.103 -2.542 14.250 1.00 19.58 75 ALA A C 1
ATOM 1065 O O . ALA A 1 95 ? 20.801 -3.416 14.783 1.00 19.87 75 ALA A O 1
ATOM 1072 N N . SER A 1 96 ? 19.416 -1.647 14.949 1.00 17.94 76 SER A N 1
ATOM 1073 C CA . SER A 1 96 ? 19.427 -1.578 16.399 1.00 19.08 76 SER A CA 1
ATOM 1074 C C . SER A 1 96 ? 18.334 -2.400 17.059 1.00 21.18 76 SER A C 1
ATOM 1075 O O . SER A 1 96 ? 18.153 -2.284 18.274 1.00 21.85 76 SER A O 1
ATOM 1083 N N . SER A 1 97 ? 17.589 -3.193 16.293 1.00 20.73 77 SER A N 1
ATOM 1084 C CA . SER A 1 97 ? 16.557 -4.090 16.807 1.00 22.95 77 SER A CA 1
ATOM 1085 C C . SER A 1 97 ? 15.371 -3.361 17.425 1.00 29.08 77 SER A C 1
ATOM 1086 O O . SER A 1 97 ? 14.616 -3.955 18.195 1.00 28.58 77 SER A O 1
ATOM 1094 N N . ILE A 1 98 ? 15.147 -2.103 17.057 1.00 19.96 78 ILE A N 1
ATOM 1095 C CA . ILE A 1 98 ? 13.942 -1.391 17.460 1.00 21.89 78 ILE A CA 1
ATOM 1096 C C . ILE A 1 98 ? 12.798 -1.685 16.504 1.00 24.30 78 ILE A C 1
ATOM 1097 O O . ILE A 1 98 ? 11.632 -1.694 16.919 1.00 26.13 78 ILE A O 1
ATOM 1113 N N . LEU A 1 99 ? 13.111 -1.923 15.232 1.00 20.32 79 LEU A N 1
ATOM 1114 C CA . LEU A 1 99 ? 12.199 -2.460 14.241 1.00 20.70 79 LEU A CA 1
ATOM 1115 C C . LEU A 1 99 ? 12.779 -3.766 13.731 1.00 21.18 79 LEU A C 1
ATOM 1116 O O . LEU A 1 99 ? 14.004 -3.947 13.707 1.00 22.06 79 LEU A O 1
ATOM 1132 N N . SER A 1 100 ? 11.910 -4.677 13.316 1.00 25.42 80 SER A N 1
ATOM 1133 C CA . SER A 1 100 ? 12.364 -5.805 12.527 1.00 25.71 80 SER A CA 1
ATOM 1134 C C . SER A 1 100 ? 12.625 -5.305 11.119 1.00 29.38 80 SER A C 1
ATOM 1135 O O . SER A 1 100 ? 11.929 -4.415 10.619 1.00 25.17 80 SER A O 1
ATOM 1143 N N . VAL A 1 101 ? 13.618 -5.884 10.465 1.00 29.69 81 VAL A N 1
ATOM 1144 C CA . VAL A 1 101 ? 13.934 -5.505 9.097 1.00 27.73 81 VAL A CA 1
ATOM 1145 C C . VAL A 1 101 ? 14.179 -6.776 8.301 1.00 36.84 81 VAL A C 1
ATOM 1146 O O . VAL A 1 101 ? 14.810 -7.722 8.789 1.00 33.13 81 VAL A O 1
ATOM 1159 N N . THR A 1 102 ? 13.633 -6.811 7.089 1.00 27.85 82 THR A N 1
ATOM 1160 C CA . THR A 1 102 ? 13.919 -7.857 6.113 1.00 27.42 82 THR A CA 1
ATOM 1161 C C . THR A 1 102 ? 14.260 -7.195 4.791 1.00 30.35 82 THR A C 1
ATOM 1162 O O . THR A 1 102 ? 13.584 -6.252 4.386 1.00 28.53 82 THR A O 1
ATOM 1173 N N . THR A 1 103 ? 15.311 -7.655 4.121 1.00 27.83 83 THR A N 1
ATOM 1174 C CA . THR A 1 103 ? 15.683 -7.115 2.816 1.00 21.22 83 THR A CA 1
ATOM 1175 C C . THR A 1 103 ? 15.121 -8.019 1.718 1.00 28.77 83 THR A C 1
ATOM 1176 O O . THR A 1 103 ? 15.479 -9.195 1.640 1.00 26.02 83 THR A O 1
ATOM 1187 N N . MET A 1 104 ? 14.196 -7.490 0.908 1.00 31.58 84 MET A N 1
ATOM 1188 C CA . MET A 1 104 ? 13.534 -8.214 -0.179 1.00 28.52 84 MET A CA 1
ATOM 1189 C C . MET A 1 104 ? 13.925 -7.631 -1.535 1.00 29.03 84 MET A C 1
ATOM 1190 O O . MET A 1 104 ? 14.770 -6.735 -1.636 1.00 30.12 84 MET A O 1
ATOM 1204 N N . LYS A 1 105 ? 13.315 -8.172 -2.601 1.00 33.67 85 LYS A N 1
ATOM 1205 C CA . LYS A 1 105 ? 13.717 -7.766 -3.949 1.00 36.09 85 LYS A CA 1
ATOM 1206 C C . LYS A 1 105 ? 13.540 -6.271 -4.172 1.00 39.90 85 LYS A C 1
ATOM 1207 O O . LYS A 1 105 ? 14.344 -5.646 -4.869 1.00 44.08 85 LYS A O 1
ATOM 1226 N N . ASP A 1 106 ? 12.514 -5.672 -3.590 1.00 41.20 86 ASP A N 1
ATOM 1227 C CA . ASP A 1 106 ? 12.303 -4.249 -3.803 1.00 47.44 86 ASP A CA 1
ATOM 1228 C C . ASP A 1 106 ? 12.940 -3.387 -2.723 1.00 48.36 86 ASP A C 1
ATOM 1229 O O . ASP A 1 106 ? 12.798 -2.162 -2.771 1.00 44.51 86 ASP A O 1
ATOM 1238 N N . GLY A 1 107 ? 13.656 -3.985 -1.768 1.00 32.84 87 GLY A N 1
ATOM 1239 C CA . GLY A 1 107 ? 14.306 -3.214 -0.734 1.00 31.15 87 GLY A CA 1
ATOM 1240 C C . GLY A 1 107 ? 13.904 -3.702 0.634 1.00 24.59 87 GLY A C 1
ATOM 1241 O O . GLY A 1 107 ? 13.316 -4.772 0.794 1.00 23.89 87 GLY A O 1
ATOM 1245 N N . ARG A 1 108 ? 14.194 -2.897 1.651 1.00 20.99 88 ARG A N 1
ATOM 1246 C CA . ARG A 1 108 ? 13.905 -3.310 3.015 1.00 21.66 88 ARG A CA 1
ATOM 1247 C C . ARG A 1 108 ? 12.430 -3.116 3.352 1.00 17.80 88 ARG A C 1
ATOM 1248 O O . ARG A 1 108 ? 11.757 -2.219 2.839 1.00 20.50 88 ARG A O 1
ATOM 1269 N N . VAL A 1 109 ? 11.920 -4.001 4.202 1.00 19.72 89 VAL A N 1
ATOM 1270 C CA . VAL A 1 109 ? 10.604 -3.861 4.812 1.00 22.29 89 VAL A CA 1
ATOM 1271 C C . VAL A 1 109 ? 10.763 -3.932 6.321 1.00 20.70 89 VAL A C 1
ATOM 1272 O O . VAL A 1 109 ? 11.670 -4.599 6.845 1.00 22.72 89 VAL A O 1
ATOM 1285 N N . TYR A 1 110 ? 9.862 -3.253 7.029 1.00 19.32 90 TYR A N 1
ATOM 1286 C CA . TYR A 1 110 ? 10.015 -3.001 8.452 1.00 18.40 90 TYR A CA 1
ATOM 1287 C C . TYR A 1 110 ? 8.779 -3.403 9.247 1.00 20.67 90 TYR A C 1
ATOM 1288 O O . TYR A 1 110 ? 7.655 -3.080 8.851 1.00 20.93 90 TYR A O 1
ATOM 1306 N N . GLY A 1 111 ? 9.000 -4.080 10.376 1.00 22.83 91 GLY A N 1
ATOM 1307 C CA . GLY A 1 111 ? 7.923 -4.422 11.288 1.00 24.72 91 GLY A CA 1
ATOM 1308 C C . GLY A 1 111 ? 8.208 -4.030 12.732 1.00 24.20 91 GLY A C 1
ATOM 1309 O O . GLY A 1 111 ? 9.306 -3.600 13.075 1.00 23.82 91 GLY A O 1
ATOM 1313 N N . LEU A 1 112 ? 7.209 -4.266 13.587 1.00 21.92 92 LEU A N 1
ATOM 1314 C CA . LEU A 1 112 ? 7.291 -3.883 14.991 1.00 22.96 92 LEU A CA 1
ATOM 1315 C C . LEU A 1 112 ? 7.991 -4.949 15.845 1.00 26.20 92 LEU A C 1
ATOM 1316 O O . LEU A 1 112 ? 8.047 -6.124 15.476 1.00 32.00 92 LEU A O 1
ATOM 1332 N N . THR A 1 113 ? 8.556 -4.501 16.981 1.00 29.38 93 THR A N 1
ATOM 1333 C CA . THR A 1 113 ? 9.124 -5.366 18.023 1.00 30.88 93 THR A CA 1
ATOM 1334 C C . THR A 1 113 ? 8.302 -5.254 19.312 1.00 26.91 93 THR A C 1
ATOM 1335 O O . THR A 1 113 ? 7.384 -4.443 19.423 1.00 27.57 93 THR A O 1
ATOM 1346 N N . GLU A 1 114 ? 8.692 -6.033 20.338 1.00 36.60 94 GLU A N 1
ATOM 1347 C CA . GLU A 1 114 ? 8.026 -5.913 21.637 1.00 34.89 94 GLU A CA 1
ATOM 1348 C C . GLU A 1 114 ? 8.150 -4.502 22.204 1.00 34.31 94 GLU A C 1
ATOM 1349 O O . GLU A 1 114 ? 7.181 -3.957 22.755 1.00 31.14 94 GLU A O 1
ATOM 1361 N N . GLU A 1 115 ? 9.327 -3.881 22.074 1.00 30.12 95 GLU A N 1
ATOM 1362 C CA . GLU A 1 115 ? 9.466 -2.496 22.514 1.00 32.74 95 GLU A CA 1
ATOM 1363 C C . GLU A 1 115 ? 8.687 -1.555 21.610 1.00 33.62 95 GLU A C 1
ATOM 1364 O O . GLU A 1 115 ? 7.958 -0.680 22.089 1.00 31.31 95 GLU A O 1
ATOM 1376 N N . SER A 1 116 ? 8.846 -1.691 20.292 1.00 28.94 96 SER A N 1
ATOM 1377 C CA . SER A 1 116 ? 8.254 -0.683 19.429 1.00 25.33 96 SER A CA 1
ATOM 1378 C C . SER A 1 116 ? 6.739 -0.847 19.326 1.00 19.61 96 SER A C 1
ATOM 1379 O O . SER A 1 116 ? 6.050 0.138 19.053 1.00 20.63 96 SER A O 1
ATOM 1387 N N . ARG A 1 117 ? 6.212 -2.034 19.629 1.00 22.89 97 ARG A N 1
ATOM 1388 C CA . ARG A 1 117 ? 4.764 -2.180 19.797 1.00 22.83 97 ARG A CA 1
ATOM 1389 C C . ARG A 1 117 ? 4.231 -1.269 20.901 1.00 20.64 97 ARG A C 1
ATOM 1390 O O . ARG A 1 117 ? 3.058 -0.882 20.863 1.00 20.46 97 ARG A O 1
ATOM 1411 N N . CYS A 1 118 ? 5.078 -0.903 21.884 1.00 21.09 98 CYS A N 1
ATOM 1412 C CA . CYS A 1 118 ? 4.622 0.017 22.924 1.00 20.45 98 CYS A CA 1
ATOM 1413 C C . CYS A 1 118 ? 4.519 1.443 22.436 1.00 18.30 98 CYS A C 1
ATOM 1414 O O . CYS A 1 118 ? 4.009 2.302 23.163 1.00 20.75 98 CYS A O 1
ATOM 1422 N N . LEU A 1 119 ? 4.957 1.709 21.195 1.00 17.85 99 LEU A N 1
ATOM 1423 C CA . LEU A 1 119 ? 4.786 3.008 20.580 1.00 19.78 99 LEU A CA 1
ATOM 1424 C C . LEU A 1 119 ? 3.452 3.134 19.842 1.00 20.70 99 LEU A C 1
ATOM 1425 O O . LEU A 1 119 ? 3.166 4.200 19.290 1.00 19.51 99 LEU A O 1
ATOM 1441 N N . VAL A 1 120 ? 2.612 2.093 19.883 1.00 19.56 100 VAL A N 1
ATOM 1442 C CA . VAL A 1 120 ? 1.299 2.085 19.233 1.00 20.80 100 VAL A CA 1
ATOM 1443 C C . VAL A 1 120 ? 0.247 2.263 20.319 1.00 20.84 100 VAL A C 1
ATOM 1444 O O . VAL A 1 120 ? 0.296 1.560 21.337 1.00 24.71 100 VAL A O 1
ATOM 1457 N N . ALA A 1 121 ? -0.685 3.185 20.118 1.00 20.06 101 ALA A N 1
ATOM 1458 C CA . ALA A 1 121 ? -1.692 3.467 21.143 1.00 20.12 101 ALA A CA 1
ATOM 1459 C C . ALA A 1 121 ? -2.634 2.285 21.333 1.00 26.40 101 ALA A C 1
ATOM 1460 O O . ALA A 1 121 ? -3.005 1.594 20.384 1.00 26.69 101 ALA A O 1
ATOM 1467 N N . ASP A 1 122 ? -3.025 2.054 22.585 1.00 24.88 102 ASP A N 1
ATOM 1468 C CA . ASP A 1 122 ? -3.992 1.012 22.886 1.00 26.84 102 ASP A CA 1
ATOM 1469 C C . ASP A 1 122 ? -5.388 1.555 22.589 1.00 25.04 102 ASP A C 1
ATOM 1470 O O . ASP A 1 122 ? -5.563 2.665 22.075 1.00 26.96 102 ASP A O 1
ATOM 1479 N N . LYS A 1 123 ? -6.409 0.757 22.917 1.00 34.38 103 LYS A N 1
ATOM 1480 C CA . LYS A 1 123 ? -7.788 1.143 22.638 1.00 43.23 103 LYS A CA 1
ATOM 1481 C C . LYS A 1 123 ? -8.167 2.442 23.326 1.00 37.71 103 LYS A C 1
ATOM 1482 O O . LYS A 1 123 ? -9.087 3.128 22.872 1.00 37.91 103 LYS A O 1
ATOM 1501 N N . ASN A 1 124 ? -7.470 2.802 24.399 1.00 33.11 104 ASN A N 1
ATOM 1502 C CA . ASN A 1 124 ? -7.726 4.023 25.147 1.00 34.45 104 ASN A CA 1
ATOM 1503 C C . ASN A 1 124 ? -6.867 5.192 24.691 1.00 33.06 104 ASN A C 1
ATOM 1504 O O . ASN A 1 124 ? -6.926 6.264 25.301 1.00 32.28 104 ASN A O 1
ATOM 1515 N N . GLY A 1 125 ? -6.061 5.013 23.654 1.00 27.57 105 GLY A N 1
ATOM 1516 C CA . GLY A 1 125 ? -5.212 6.088 23.188 1.00 25.43 105 GLY A CA 1
ATOM 1517 C C . GLY A 1 125 ? -3.912 6.228 23.938 1.00 26.32 105 GLY A C 1
ATOM 1518 O O . GLY A 1 125 ? -3.275 7.283 23.849 1.00 31.87 105 GLY A O 1
ATOM 1522 N N . VAL A 1 126 ? -3.493 5.202 24.671 1.00 23.08 106 VAL A N 1
ATOM 1523 C CA . VAL A 1 126 ? -2.330 5.295 25.555 1.00 23.41 106 VAL A CA 1
ATOM 1524 C C . VAL A 1 126 ? -1.165 4.531 24.951 1.00 23.57 106 VAL A C 1
ATOM 1525 O O . VAL A 1 126 ? -1.311 3.386 24.503 1.00 21.47 106 VAL A O 1
ATOM 1538 N N . SER A 1 127 ? 0.006 5.162 24.964 1.00 20.56 107 SER A N 1
ATOM 1539 C CA . SER A 1 127 ? 1.236 4.497 24.599 1.00 18.60 107 SER A CA 1
ATOM 1540 C C . SER A 1 127 ? 2.362 5.136 25.396 1.00 16.88 107 SER A C 1
ATOM 1541 O O . SER A 1 127 ? 2.136 6.064 26.176 1.00 19.32 107 SER A O 1
ATOM 1549 N N . VAL A 1 128 ? 3.588 4.675 25.146 1.00 18.25 108 VAL A N 1
ATOM 1550 C CA . VAL A 1 128 ? 4.735 5.349 25.760 1.00 17.23 108 VAL A CA 1
ATOM 1551 C C . VAL A 1 128 ? 5.176 6.589 25.005 1.00 16.85 108 VAL A C 1
ATOM 1552 O O . VAL A 1 128 ? 6.132 7.245 25.443 1.00 16.57 108 VAL A O 1
ATOM 1565 N N . VAL A 1 129 ? 4.539 6.926 23.881 1.00 17.20 109 VAL A N 1
ATOM 1566 C CA . VAL A 1 129 ? 4.988 8.062 23.071 1.00 15.43 109 VA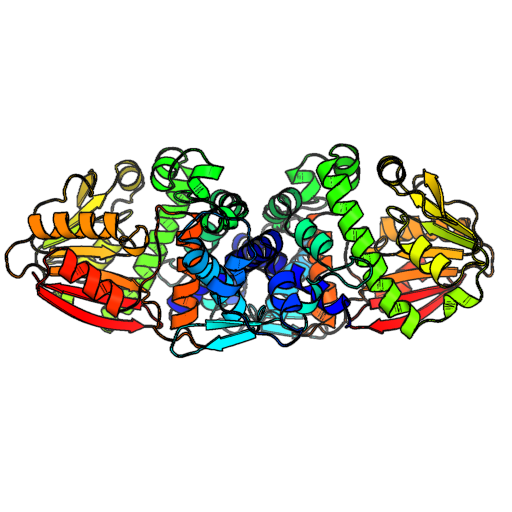L A CA 1
ATOM 1567 C C . VAL A 1 129 ? 5.137 9.344 23.898 1.00 15.93 109 VAL A C 1
ATOM 1568 O O . VAL A 1 129 ? 6.176 9.999 23.790 1.00 17.67 109 VAL A O 1
ATOM 1581 N N . PRO A 1 130 ? 4.164 9.729 24.741 1.00 16.39 110 PRO A N 1
ATOM 1582 C CA . PRO A 1 130 ? 4.340 10.985 25.489 1.00 15.09 110 PRO A CA 1
ATOM 1583 C C . PRO A 1 130 ? 5.589 10.980 26.372 1.00 15.16 110 PRO A C 1
ATOM 1584 O O . PRO A 1 130 ? 6.260 12.011 26.496 1.00 15.22 110 PRO A O 1
ATOM 1595 N N . MET A 1 131 ? 5.930 9.827 26.955 1.00 15.62 111 MET A N 1
ATOM 1596 C CA . MET A 1 131 ? 7.131 9.762 27.771 1.00 15.30 111 MET A CA 1
ATOM 1597 C C . MET A 1 131 ? 8.380 9.881 26.908 1.00 15.92 111 MET A C 1
ATOM 1598 O O . MET A 1 131 ? 9.312 10.616 27.257 1.00 17.64 111 MET A O 1
ATOM 1612 N N . LEU A 1 132 ? 8.409 9.177 25.766 1.00 15.04 112 LEU A N 1
ATOM 1613 C CA . LEU A 1 132 ? 9.628 9.166 24.955 1.00 14.61 112 LEU A CA 1
ATOM 1614 C C . LEU A 1 132 ? 9.860 10.534 24.319 1.00 16.10 112 LEU A C 1
ATOM 1615 O O . LEU A 1 132 ? 11.017 10.933 24.099 1.00 17.34 112 LEU A O 1
ATOM 1631 N N . LEU A 1 133 ? 8.793 11.265 24.000 1.00 16.04 113 LEU A N 1
ATOM 1632 C CA . LEU A 1 133 ? 8.978 12.610 23.465 1.00 15.07 113 LEU A CA 1
ATOM 1633 C C . LEU A 1 133 ? 9.406 13.587 24.555 1.00 16.33 113 LEU A C 1
ATOM 1634 O O . LEU A 1 133 ? 10.247 14.466 24.312 1.00 18.00 113 LEU A O 1
ATOM 1650 N N . PHE A 1 134 ? 8.874 13.436 25.781 1.00 16.16 114 PHE A N 1
ATOM 1651 C CA . PHE A 1 134 ? 9.326 14.323 26.843 1.00 15.30 114 PHE A CA 1
ATOM 1652 C C . PHE A 1 134 ? 10.801 14.078 27.195 1.00 13.85 114 PHE A C 1
ATOM 1653 O O . PHE A 1 134 ? 11.575 15.030 27.356 1.00 13.33 114 PHE A O 1
ATOM 1670 N N . THR A 1 135 ? 11.220 12.820 27.299 1.00 13.96 115 THR A N 1
ATOM 1671 C CA . THR A 1 135 ? 12.565 12.597 27.827 1.00 12.67 115 THR A CA 1
ATOM 1672 C C . THR A 1 135 ? 13.661 12.934 26.828 1.00 12.99 115 THR A C 1
ATOM 1673 O O . THR A 1 135 ? 14.817 13.025 27.224 1.00 16.69 115 THR A O 1
ATOM 1684 N N . SER A 1 136 ? 13.320 13.152 25.559 1.00 14.13 116 SER A N 1
ATOM 1685 C CA . SER A 1 136 ? 14.257 13.647 24.561 1.00 14.05 116 SER A CA 1
ATOM 1686 C C . SER A 1 136 ? 13.922 15.065 24.124 1.00 15.05 116 SER A C 1
ATOM 1687 O O . SER A 1 136 ? 14.468 15.545 23.119 1.00 15.39 116 SER A O 1
ATOM 1695 N N . ASP A 1 137 ? 13.027 15.740 24.843 1.00 15.76 117 ASP A N 1
ATOM 1696 C CA . ASP A 1 137 ? 12.705 17.134 24.566 1.00 15.84 117 ASP A CA 1
ATOM 1697 C C . ASP A 1 137 ? 13.945 18.006 24.687 1.00 16.49 117 ASP A C 1
ATOM 1698 O O . ASP A 1 137 ? 14.872 17.705 25.445 1.00 13.96 117 ASP A O 1
ATOM 1707 N N . LYS A 1 138 ? 13.934 19.130 23.958 1.00 16.89 118 LYS A N 1
ATOM 1708 C CA . LYS A 1 138 ? 15.076 20.033 23.962 1.00 18.45 118 LYS A CA 1
ATOM 1709 C C . LYS A 1 138 ? 15.447 20.497 25.369 1.00 17.92 118 LYS A C 1
ATOM 1710 O O . LYS A 1 138 ? 16.630 20.646 25.668 1.00 18.40 118 LYS A O 1
ATOM 1729 N N . ALA A 1 139 ? 14.470 20.773 26.240 1.00 18.12 119 ALA A N 1
ATOM 1730 C CA . ALA A 1 139 ? 14.817 21.298 27.563 1.00 19.90 119 ALA A CA 1
ATOM 1731 C C . ALA A 1 139 ? 15.589 20.261 28.374 1.00 14.93 119 ALA A C 1
ATOM 1732 O O . ALA A 1 139 ? 16.549 20.589 29.109 1.00 17.82 119 ALA A O 1
ATOM 1739 N N . VAL A 1 140 ? 15.208 18.998 28.217 1.00 15.99 120 VAL A N 1
ATOM 1740 C CA . VAL A 1 140 ? 15.884 17.909 28.904 1.00 15.00 120 VAL A CA 1
ATOM 1741 C C . VAL A 1 140 ? 17.284 17.693 28.331 1.00 12.45 120 VAL A C 1
ATOM 1742 O O . VAL A 1 140 ? 18.284 17.604 29.058 1.00 14.23 120 VAL A O 1
ATOM 1755 N N . VAL A 1 141 ? 17.372 17.584 27.007 1.00 15.38 121 VAL A N 1
ATOM 1756 C CA . VAL A 1 141 ? 18.652 17.286 26.386 1.00 13.54 121 VAL A CA 1
ATOM 1757 C C . VAL A 1 141 ? 19.633 18.430 26.616 1.00 13.41 121 VAL A C 1
ATOM 1758 O O . VAL A 1 141 ? 20.817 18.198 26.885 1.00 14.66 121 VAL A O 1
ATOM 1771 N N . GLU A 1 142 ? 19.154 19.682 26.573 1.00 16.17 122 GLU A N 1
ATOM 1772 C CA . GLU A 1 142 ? 20.021 20.800 26.912 1.00 15.73 122 GLU A CA 1
ATOM 1773 C C . GLU A 1 142 ? 20.598 20.628 28.310 1.00 14.61 122 GLU A C 1
ATOM 1774 O O . GLU A 1 142 ? 21.798 20.840 28.520 1.00 16.77 122 GLU A O 1
ATOM 1786 N N . SER A 1 143 ? 19.773 20.218 29.276 1.00 15.95 123 SER A N 1
ATOM 1787 C CA . SER A 1 143 ? 20.324 20.053 30.624 1.00 15.14 123 SER A CA 1
ATOM 1788 C C . SER A 1 143 ? 21.377 18.944 30.696 1.00 14.48 123 SER A C 1
ATOM 1789 O O . SER A 1 143 ? 22.324 19.030 31.499 1.00 14.35 123 SER A O 1
ATOM 1797 N N . PHE A 1 144 ? 21.198 17.885 29.909 1.00 14.56 124 PHE A N 1
ATOM 1798 C CA . PHE A 1 144 ? 22.117 16.756 29.951 1.00 12.42 124 PHE A CA 1
ATOM 1799 C C . PHE A 1 144 ? 23.558 17.150 29.614 1.00 13.79 124 PHE A C 1
ATOM 1800 O O . PHE A 1 144 ? 24.485 16.441 30.017 1.00 14.33 124 PHE A O 1
ATOM 1817 N N . TYR A 1 145 ? 23.776 18.249 28.864 1.00 13.99 125 TYR A N 1
ATOM 1818 C CA . TYR A 1 145 ? 25.145 18.686 28.581 1.00 13.59 125 TYR A CA 1
ATOM 1819 C C . TYR A 1 145 ? 25.913 19.033 29.851 1.00 15.72 125 TYR A C 1
ATOM 1820 O O . TYR A 1 145 ? 27.149 19.063 29.839 1.00 17.73 125 TYR A O 1
ATOM 1838 N N . ASN A 1 146 ? 25.213 19.258 30.957 1.00 13.19 126 ASN A N 1
ATOM 1839 C CA . ASN A 1 146 ? 25.850 19.637 32.217 1.00 14.51 126 ASN A CA 1
ATOM 1840 C C . ASN A 1 146 ? 25.759 18.554 33.288 1.00 14.26 126 ASN A C 1
ATOM 1841 O O . ASN A 1 146 ? 26.001 18.832 34.461 1.00 14.61 126 ASN A O 1
ATOM 1852 N N . ILE A 1 147 ? 25.465 17.317 32.906 1.00 14.01 127 ILE A N 1
ATOM 1853 C CA . ILE A 1 147 ? 25.343 16.270 33.913 1.00 14.20 127 ILE A CA 1
ATOM 1854 C C . ILE A 1 147 ? 26.691 16.002 34.585 1.00 13.94 127 ILE A C 1
ATOM 1855 O O . ILE A 1 147 ? 26.730 15.582 35.757 1.00 14.98 127 ILE A O 1
ATOM 1871 N N . LYS A 1 148 ? 27.813 16.266 33.913 1.00 13.54 128 LYS A N 1
ATOM 1872 C CA . LYS A 1 148 ? 29.104 16.060 34.557 1.00 14.82 128 LYS A CA 1
ATOM 1873 C C . LYS A 1 148 ? 29.298 16.990 35.749 1.00 14.92 128 LYS A C 1
ATOM 1874 O O . LYS A 1 148 ? 30.141 16.714 36.615 1.00 14.89 128 LYS A O 1
ATOM 1893 N N . ASP A 1 149 ? 28.556 18.097 35.797 1.00 14.31 129 ASP A N 1
ATOM 1894 C CA . ASP A 1 149 ? 28.697 19.033 36.909 1.00 17.43 129 ASP A CA 1
ATOM 1895 C C . ASP A 1 149 ? 28.259 18.414 38.228 1.00 16.89 129 ASP A C 1
ATOM 1896 O O . ASP A 1 149 ? 28.697 18.870 39.300 1.00 17.54 129 ASP A O 1
ATOM 1905 N N . VAL A 1 150 ? 27.412 17.390 38.202 1.00 15.50 130 VAL A N 1
ATOM 1906 C CA . VAL A 1 150 ? 27.015 16.730 39.442 1.00 15.82 130 VAL A CA 1
ATOM 1907 C C . VAL A 1 150 ? 28.201 15.974 40.015 1.00 17.45 130 VAL A C 1
ATOM 1908 O O . VAL A 1 150 ? 28.333 15.830 41.240 1.00 17.59 130 VAL A O 1
ATOM 1921 N N . VAL A 1 151 ? 29.093 15.480 39.155 1.00 14.87 131 VAL A N 1
ATOM 1922 C CA . VAL A 1 151 ? 30.319 14.875 39.645 1.00 15.43 131 VAL A CA 1
ATOM 1923 C C . VAL A 1 151 ? 31.246 15.951 40.177 1.00 15.64 131 VAL A C 1
ATOM 1924 O O . VAL A 1 151 ? 31.829 15.803 41.263 1.00 15.99 131 VAL A O 1
ATOM 1937 N N . LEU A 1 152 ? 31.381 17.057 39.451 1.00 15.25 132 LEU A N 1
ATOM 1938 C CA . LEU A 1 152 ? 32.449 17.996 39.752 1.00 17.33 132 LEU A CA 1
ATOM 1939 C C . LEU A 1 152 ? 32.127 18.968 40.884 1.00 18.78 132 LEU A C 1
ATOM 1940 O O . LEU A 1 152 ? 33.058 19.453 41.539 1.00 20.18 132 LEU A O 1
ATOM 1956 N N . GLU A 1 153 ? 30.860 19.307 41.091 1.00 18.43 133 GLU A N 1
ATOM 1957 C CA . GLU A 1 153 ? 30.487 20.403 41.979 1.00 21.59 133 GLU A CA 1
ATOM 1958 C C . GLU A 1 153 ? 29.360 19.988 42.901 1.00 21.58 133 GLU A C 1
ATOM 1959 O O . GLU A 1 153 ? 28.350 19.433 42.459 1.00 20.98 133 GLU A O 1
ATOM 1971 N N . GLU A 1 154 ? 29.528 20.283 44.177 1.00 23.12 134 GLU A N 1
ATOM 1972 C CA . GLU A 1 154 ? 28.492 20.042 45.155 1.00 23.19 134 GLU A CA 1
ATOM 1973 C C . GLU A 1 154 ? 27.295 20.958 44.926 1.00 22.25 134 GLU A C 1
ATOM 1974 O O . GLU A 1 154 ? 27.446 22.148 44.631 1.00 23.02 134 GLU A O 1
ATOM 1986 N N . GLY A 1 155 ? 26.097 20.386 45.022 1.00 21.66 135 GLY A N 1
ATOM 1987 C CA . GLY A 1 155 ? 24.884 21.171 45.003 1.00 20.64 135 GLY A CA 1
ATOM 1988 C C . GLY A 1 155 ? 24.383 21.640 43.649 1.00 22.57 135 GLY A C 1
ATOM 1989 O O . GLY A 1 155 ? 23.415 22.409 43.605 1.00 27.40 135 GLY A O 1
ATOM 1993 N N . VAL A 1 156 ? 24.991 21.221 42.553 1.00 23.25 136 VAL A N 1
ATOM 1994 C CA . VAL A 1 156 ? 24.587 21.703 41.236 1.00 25.58 136 VAL A CA 1
ATOM 1995 C C . VAL A 1 156 ? 23.574 20.745 40.640 1.00 18.99 136 VAL A C 1
ATOM 1996 O O . VAL A 1 156 ? 23.797 19.529 40.602 1.00 21.69 136 VAL A O 1
ATOM 2009 N N . ILE A 1 157 ? 22.479 21.293 40.143 1.00 17.57 137 ILE A N 1
ATOM 2010 C CA . ILE A 1 157 ? 21.499 20.544 39.367 1.00 19.11 137 ILE A CA 1
ATOM 2011 C C . ILE A 1 157 ? 21.680 20.938 37.905 1.00 17.23 137 ILE A C 1
ATOM 2012 O O . ILE A 1 157 ? 21.563 22.128 37.573 1.00 16.23 137 ILE A O 1
ATOM 2028 N N . PRO A 1 158 ? 21.924 19.992 37.003 1.00 14.49 138 PRO A N 1
ATOM 2029 C CA . PRO A 1 158 ? 22.141 20.381 35.591 1.00 13.79 138 PRO A CA 1
ATOM 2030 C C . PRO A 1 158 ? 21.032 21.232 35.005 1.00 14.49 138 PRO A C 1
ATOM 2031 O O . PRO A 1 158 ? 21.308 22.232 34.320 1.00 17.30 138 PRO A O 1
ATOM 2042 N N . PHE A 1 159 ? 19.767 20.872 35.238 1.00 14.77 139 PHE A N 1
ATOM 2043 C CA . PHE A 1 159 ? 18.670 21.646 34.674 1.00 15.16 139 PHE A CA 1
ATOM 2044 C C . PHE A 1 159 ? 18.688 23.079 35.182 1.00 16.25 139 PHE A C 1
ATOM 2045 O O . PHE A 1 159 ? 18.539 24.020 34.395 1.00 19.68 139 PHE A O 1
ATOM 2062 N N . ASP A 1 160 ? 18.835 23.255 36.495 1.00 17.80 140 ASP A N 1
ATOM 2063 C CA . ASP A 1 160 ? 18.859 24.595 37.083 1.00 19.30 140 ASP A CA 1
ATOM 2064 C C . ASP A 1 160 ? 20.013 25.408 36.516 1.00 21.20 140 ASP A C 1
ATOM 2065 O O . ASP A 1 160 ? 19.875 26.608 36.249 1.00 22.16 140 ASP A O 1
ATOM 2074 N N . ARG A 1 161 ? 21.172 24.774 36.346 1.00 20.57 141 ARG A N 1
ATOM 2075 C CA . ARG A 1 161 ? 22.317 25.495 35.810 1.00 22.52 141 ARG A CA 1
ATOM 2076 C C . ARG A 1 161 ? 22.061 25.917 34.374 1.00 24.87 141 ARG A C 1
ATOM 2077 O O . ARG A 1 161 ? 22.519 26.988 33.958 1.00 27.30 141 ARG A O 1
ATOM 2098 N N . THR A 1 162 ? 21.330 25.098 33.611 1.00 21.84 142 THR A N 1
ATOM 2099 C CA . THR A 1 162 ? 21.076 25.376 32.201 1.00 22.12 142 THR A CA 1
ATOM 2100 C C . THR A 1 162 ? 19.938 26.369 31.989 1.00 23.68 142 THR A C 1
ATOM 2101 O O . THR A 1 162 ? 19.953 27.104 30.996 1.00 27.55 142 THR A O 1
ATOM 2112 N N . HIS A 1 163 ? 18.946 26.398 32.881 1.00 20.62 143 HIS A N 1
ATOM 2113 C CA . HIS A 1 163 ? 17.721 27.152 32.657 1.00 21.03 143 HIS A CA 1
ATOM 2114 C C . HIS A 1 163 ? 17.410 28.203 33.711 1.00 24.36 143 HIS A C 1
ATOM 2115 O O . HIS A 1 163 ? 16.386 28.887 33.581 1.00 29.84 143 HIS A O 1
ATOM 2129 N N . GLY A 1 164 ? 18.216 28.333 34.755 1.00 22.73 144 GLY A N 1
ATOM 2130 C CA . GLY A 1 164 ? 18.038 29.390 35.728 1.00 28.67 144 GLY A CA 1
ATOM 2131 C C . GLY A 1 164 ? 17.044 29.115 36.832 1.00 31.09 144 GLY A C 1
ATOM 2132 O O . GLY A 1 164 ? 16.853 29.974 37.704 1.00 29.98 144 GLY A O 1
ATOM 2136 N N . MET A 1 165 ? 16.408 27.951 36.838 1.00 26.95 145 MET A N 1
ATOM 2137 C CA . MET A 1 165 ? 15.451 27.622 37.880 1.00 30.21 145 MET A CA 1
ATOM 2138 C C . MET A 1 165 ? 15.241 26.119 37.862 1.00 25.27 145 MET A C 1
ATOM 2139 O O . MET A 1 165 ? 15.660 25.426 36.930 1.00 23.65 145 MET A O 1
ATOM 2153 N N . ASP A 1 166 ? 14.568 25.630 38.897 1.00 23.46 146 ASP A N 1
ATOM 2154 C CA . ASP A 1 166 ? 14.337 24.200 39.014 1.00 21.98 146 ASP A CA 1
ATOM 2155 C C . ASP A 1 166 ? 13.285 23.748 38.010 1.00 22.83 146 ASP A C 1
ATOM 2156 O O . ASP A 1 166 ? 12.530 24.546 37.431 1.00 20.94 146 ASP A O 1
ATOM 2165 N N . PHE A 1 167 ? 13.256 22.435 37.782 1.00 19.08 147 PHE A N 1
ATOM 2166 C CA . PHE A 1 167 ? 12.411 21.905 36.724 1.00 16.24 147 PHE A CA 1
ATOM 2167 C C . PHE A 1 167 ? 10.936 22.242 36.946 1.00 15.22 147 PHE A C 1
ATOM 2168 O O . PHE A 1 167 ? 10.237 22.628 36.006 1.00 17.23 147 PHE A O 1
ATOM 2185 N N . PHE A 1 168 ? 10.451 22.130 38.169 1.00 18.42 148 PHE A N 1
ATOM 2186 C CA . PHE A 1 168 ? 9.023 22.349 38.385 1.00 16.64 148 PHE A CA 1
ATOM 2187 C C . PHE A 1 168 ? 8.658 23.822 38.231 1.00 19.41 148 PHE A C 1
ATOM 2188 O O . PHE A 1 168 ? 7.623 24.153 37.637 1.00 22.14 148 PHE A O 1
ATOM 2205 N N . ALA A 1 169 ? 9.522 24.714 38.698 1.00 20.98 149 ALA A N 1
ATOM 2206 C CA . ALA A 1 169 ? 9.306 26.142 38.448 1.00 24.20 149 ALA A CA 1
ATOM 2207 C C . ALA A 1 169 ? 9.313 26.447 36.952 1.00 25.71 149 ALA A C 1
ATOM 2208 O O . ALA A 1 169 ? 8.475 27.220 36.448 1.00 26.33 149 ALA A O 1
ATOM 2215 N N . TYR A 1 170 ? 10.260 25.854 36.218 1.00 22.28 150 TYR A N 1
ATOM 2216 C CA . TYR A 1 170 ? 10.315 26.056 34.776 1.00 21.77 150 TYR A CA 1
ATOM 2217 C C . TYR A 1 170 ? 9.025 25.590 34.123 1.00 26.87 150 TYR A C 1
ATOM 2218 O O . TYR A 1 170 ? 8.492 26.259 33.229 1.00 23.36 150 TYR A O 1
ATOM 2236 N N . ALA A 1 171 ? 8.488 24.450 34.576 1.00 21.83 151 ALA A N 1
ATOM 2237 C CA . ALA A 1 171 ? 7.221 23.980 34.039 1.00 23.82 151 ALA A CA 1
ATOM 2238 C C . ALA A 1 171 ? 6.127 25.000 34.298 1.00 22.21 151 ALA A C 1
ATOM 2239 O O . ALA A 1 171 ? 5.206 25.149 33.487 1.00 25.50 151 ALA A O 1
ATOM 2246 N N . GLY A 1 172 ? 6.207 25.695 35.423 1.00 25.26 152 GLY A N 1
ATOM 2247 C CA . GLY A 1 172 ? 5.246 26.755 35.676 1.00 26.82 152 GLY A CA 1
ATOM 2248 C C . GLY A 1 172 ? 5.402 27.942 34.751 1.00 35.93 152 GLY A C 1
ATOM 2249 O O . GLY A 1 172 ? 4.428 28.672 34.531 1.00 39.50 152 GLY A O 1
ATOM 2253 N N . LYS A 1 173 ? 6.600 28.144 34.193 1.00 26.20 153 LYS A N 1
ATOM 2254 C CA . LYS A 1 173 ? 6.816 29.282 33.294 1.00 29.77 153 LYS A CA 1
ATOM 2255 C C . LYS A 1 173 ? 6.698 28.962 31.807 1.00 36.57 153 LYS A C 1
ATOM 2256 O O . LYS A 1 173 ? 6.412 29.875 31.020 1.00 37.65 153 LYS A O 1
ATOM 2275 N N . GLU A 1 174 ? 6.906 27.720 31.383 1.00 26.99 154 GLU A N 1
ATOM 2276 C CA . GLU A 1 174 ? 6.958 27.390 29.963 1.00 24.58 154 GLU A CA 1
ATOM 2277 C C . GLU A 1 174 ? 5.871 26.360 29.697 1.00 24.02 154 GLU A C 1
ATOM 2278 O O . GLU A 1 174 ? 6.039 25.171 30.001 1.00 23.20 154 GLU A O 1
ATOM 2290 N N . GLN A 1 175 ? 4.756 26.797 29.112 1.00 27.26 155 GLN A N 1
ATOM 2291 C CA . GLN A 1 175 ? 3.602 25.921 28.970 1.00 26.05 155 GLN A CA 1
ATOM 2292 C C . GLN A 1 175 ? 3.901 24.715 28.093 1.00 28.44 155 GLN A C 1
ATOM 2293 O O . GLN A 1 175 ? 3.298 23.655 28.273 1.00 27.06 155 GLN A O 1
ATOM 2307 N N . SER A 1 176 ? 4.797 24.841 27.115 1.00 26.88 156 SER A N 1
ATOM 2308 C CA . SER A 1 176 ? 5.010 23.697 26.238 1.00 26.87 156 SER A CA 1
ATOM 2309 C C . SER A 1 176 ? 5.671 22.551 27.001 1.00 24.46 156 SER A C 1
ATOM 2310 O O . SER A 1 176 ? 5.313 21.383 26.801 1.00 26.12 156 SER A O 1
ATOM 2318 N N . VAL A 1 177 ? 6.563 22.882 27.934 1.00 24.54 157 VAL A N 1
ATOM 2319 C CA . VAL A 1 177 ? 7.180 21.889 28.816 1.00 22.29 157 VAL A CA 1
ATOM 2320 C C . VAL A 1 177 ? 6.183 21.387 29.857 1.00 22.93 157 VAL A C 1
ATOM 2321 O O . VAL A 1 177 ? 6.131 20.190 30.162 1.00 18.90 157 VAL A O 1
ATOM 2334 N N . ASN A 1 178 ? 5.435 22.295 30.470 1.00 21.03 158 ASN A N 1
ATOM 2335 C CA . ASN A 1 178 ? 4.370 21.874 31.382 1.00 19.34 158 ASN A CA 1
ATOM 2336 C C . ASN A 1 178 ? 3.494 20.818 30.715 1.00 19.45 158 ASN A C 1
ATOM 2337 O O . ASN A 1 178 ? 3.262 19.748 31.275 1.00 20.15 158 ASN A O 1
ATOM 2348 N N . LYS A 1 179 ? 3.044 21.068 29.481 1.00 18.40 159 LYS A N 1
ATOM 2349 C CA . LYS A 1 179 ? 2.152 20.126 28.827 1.00 19.93 159 LYS A CA 1
ATOM 2350 C C . LYS A 1 179 ? 2.866 18.831 28.472 1.00 17.67 159 LYS A C 1
ATOM 2351 O O . LYS A 1 179 ? 2.321 17.737 28.671 1.00 18.71 159 LYS A O 1
ATOM 2370 N N . SER A 1 180 ? 4.062 18.928 27.877 1.00 18.12 160 SER A N 1
ATOM 2371 C CA . SER A 1 180 ? 4.778 17.718 27.500 1.00 18.20 160 SER A CA 1
ATOM 2372 C C . SER A 1 180 ? 5.041 16.827 28.708 1.00 15.95 160 SER A C 1
ATOM 2373 O O . SER A 1 180 ? 4.837 15.602 28.652 1.00 16.69 160 SER A O 1
ATOM 2381 N N . PHE A 1 181 ? 5.490 17.440 29.803 1.00 16.37 161 PHE A N 1
ATOM 2382 C CA . PHE A 1 181 ? 5.785 16.694 31.017 1.00 16.46 161 PHE A CA 1
ATOM 2383 C C . PHE A 1 181 ? 4.515 16.109 31.624 1.00 18.96 161 PHE A C 1
ATOM 2384 O O . PHE A 1 181 ? 4.493 14.930 31.992 1.00 15.39 161 PHE A O 1
ATOM 2401 N N . ASN A 1 182 ? 3.458 16.917 31.738 1.00 17.18 162 ASN A N 1
ATOM 2402 C CA . ASN A 1 182 ? 2.234 16.424 32.370 1.00 15.96 162 ASN A CA 1
ATOM 2403 C C . ASN A 1 182 ? 1.648 15.274 31.579 1.00 18.01 162 ASN A C 1
ATOM 2404 O O . ASN A 1 182 ? 1.161 14.301 32.163 1.00 15.69 162 ASN A O 1
ATOM 2415 N N . GLN A 1 183 ? 1.722 15.342 30.242 1.00 17.09 163 GLN A N 1
ATOM 2416 C CA . GLN A 1 183 ? 1.210 14.263 29.404 1.00 17.17 163 GLN A CA 1
ATOM 2417 C C . GLN A 1 183 ? 2.072 13.021 29.520 1.00 16.29 163 GLN A C 1
ATOM 2418 O O . GLN A 1 183 ? 1.560 11.896 29.518 1.00 16.20 163 GLN A O 1
ATOM 2432 N N . ALA A 1 184 ? 3.400 13.201 29.609 1.00 15.78 164 ALA A N 1
ATOM 2433 C CA . ALA A 1 184 ? 4.289 12.065 29.825 1.00 15.42 164 ALA A CA 1
ATOM 2434 C C . ALA A 1 184 ? 3.942 11.344 31.128 1.00 14.41 164 ALA A C 1
ATOM 2435 O O . ALA A 1 184 ? 3.825 10.110 31.160 1.00 15.38 164 ALA A O 1
ATOM 2442 N N . MET A 1 185 ? 3.780 12.107 32.200 1.00 13.95 165 MET A N 1
ATOM 2443 C CA . MET A 1 185 ? 3.452 11.510 33.497 1.00 14.71 165 MET A CA 1
ATOM 2444 C C . MET A 1 185 ? 2.068 10.864 33.474 1.00 15.12 165 MET A C 1
ATOM 2445 O O . MET A 1 185 ? 1.881 9.785 34.040 1.00 16.25 165 MET A O 1
ATOM 2459 N N . GLY A 1 186 ? 1.092 11.505 32.827 1.00 16.42 166 GLY A N 1
ATOM 2460 C CA . GLY A 1 186 ? -0.237 10.909 32.740 1.00 16.04 166 GLY A CA 1
ATOM 2461 C C . GLY A 1 186 ? -0.243 9.590 31.996 1.00 16.83 166 GLY A C 1
ATOM 2462 O O . GLY A 1 186 ? -0.859 8.609 32.430 1.00 18.78 166 GLY A O 1
ATOM 2466 N N . ALA A 1 187 ? 0.409 9.557 30.820 1.00 16.72 167 ALA A N 1
ATOM 2467 C CA . ALA A 1 187 ? 0.503 8.307 30.077 1.00 17.39 167 ALA A CA 1
ATOM 2468 C C . ALA A 1 187 ? 1.201 7.246 30.891 1.00 19.47 167 ALA A C 1
ATOM 2469 O O . ALA A 1 187 ? 0.755 6.087 30.953 1.00 17.97 167 ALA A O 1
ATOM 2476 N N . GLY A 1 188 ? 2.324 7.605 31.523 1.00 18.62 168 GLY A N 1
ATOM 2477 C CA . GLY A 1 188 ? 3.002 6.660 32.381 1.00 18.21 168 GLY A CA 1
ATOM 2478 C C . GLY A 1 188 ? 2.121 6.174 33.515 1.00 14.90 168 GLY A C 1
ATOM 2479 O O . GLY A 1 188 ? 2.221 5.022 33.920 1.00 18.69 168 GLY A O 1
ATOM 2483 N N . SER A 1 189 ? 1.253 7.043 34.025 1.00 15.67 169 SER A N 1
ATOM 2484 C CA . SER A 1 189 ? 0.365 6.664 35.121 1.00 17.24 169 SER A CA 1
ATOM 2485 C C . SER A 1 189 ? -0.625 5.607 34.676 1.00 19.12 169 SER A C 1
ATOM 2486 O O . SER A 1 189 ? -0.826 4.602 35.373 1.00 19.29 169 SER A O 1
ATOM 2494 N N . THR A 1 190 ? -1.284 5.827 33.538 1.00 19.09 170 THR A N 1
ATOM 2495 C CA . THR A 1 190 ? -2.238 4.824 33.074 1.00 21.19 170 THR A CA 1
ATOM 2496 C C . THR A 1 190 ? -1.552 3.499 32.807 1.00 18.69 170 THR A C 1
ATOM 2497 O O . THR A 1 190 ? -2.066 2.444 33.185 1.00 21.10 170 THR A O 1
ATOM 2508 N N . ILE A 1 191 ? -0.356 3.526 32.192 1.00 17.99 171 ILE A N 1
ATOM 2509 C CA . ILE A 1 191 ? 0.407 2.300 31.974 1.00 17.30 171 ILE A CA 1
ATOM 2510 C C . ILE A 1 191 ? 0.727 1.617 33.303 1.00 23.08 171 ILE A C 1
ATOM 2511 O O . ILE A 1 191 ? 0.570 0.393 33.468 1.00 21.97 171 ILE A O 1
ATOM 2527 N N . ALA A 1 192 ? 1.210 2.401 34.266 1.00 19.96 172 ALA A N 1
ATOM 2528 C CA . ALA A 1 192 ? 1.613 1.820 35.537 1.00 18.85 172 ALA A CA 1
ATOM 2529 C C . ALA A 1 192 ? 0.422 1.180 36.232 1.00 18.28 172 ALA A C 1
ATOM 2530 O O . ALA A 1 192 ? 0.523 0.049 36.712 1.00 21.94 172 ALA A O 1
ATOM 2537 N N . PHE A 1 193 ? -0.716 1.885 36.286 1.00 19.37 173 PHE A N 1
ATOM 2538 C CA . PHE A 1 193 ? -1.863 1.365 37.038 1.00 17.97 173 PHE A CA 1
ATOM 2539 C C . PHE A 1 193 ? -2.538 0.218 36.304 1.00 22.27 173 PHE A C 1
ATOM 2540 O O . PHE A 1 193 ? -3.014 -0.721 36.955 1.00 24.19 173 PHE A O 1
ATOM 2557 N N . ASP A 1 194 ? -2.510 0.214 34.967 1.00 22.50 174 ASP A N 1
ATOM 2558 C CA . ASP A 1 194 ? -2.959 -0.980 34.258 1.00 23.25 174 ASP A CA 1
ATOM 2559 C C . ASP A 1 194 ? -2.200 -2.193 34.759 1.00 26.21 174 ASP A C 1
ATOM 2560 O O . ASP A 1 194 ? -2.774 -3.279 34.914 1.00 28.93 174 ASP A O 1
ATOM 2569 N N . GLU A 1 195 ? -0.894 -2.040 35.014 1.00 24.58 175 GLU A N 1
ATOM 2570 C CA . GLU A 1 195 ? -0.175 -3.192 35.564 1.00 25.95 175 GLU A CA 1
ATOM 2571 C C . GLU A 1 195 ? -0.397 -3.380 37.076 1.00 26.54 175 GLU A C 1
ATOM 2572 O O . GLU A 1 195 ? -0.495 -4.521 37.546 1.00 27.73 175 GLU A O 1
ATOM 2584 N N . VAL A 1 196 ? -0.431 -2.293 37.857 1.00 21.14 176 VAL A N 1
ATOM 2585 C CA . VAL A 1 196 ? -0.615 -2.396 39.309 1.00 22.26 176 VAL A CA 1
ATOM 2586 C C . VAL A 1 196 ? -1.877 -3.178 39.634 1.00 23.08 176 VAL A C 1
ATOM 2587 O O . VAL A 1 196 ? -1.874 -4.065 40.497 1.00 23.33 176 VAL A O 1
ATOM 2600 N N . PHE A 1 197 ? -2.978 -2.839 38.966 1.00 23.02 177 PHE A N 1
ATOM 2601 C CA . PHE A 1 197 ? -4.269 -3.391 39.350 1.00 26.30 177 PHE A CA 1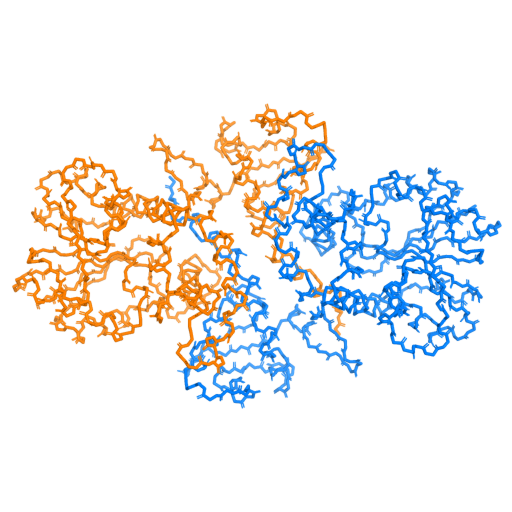
ATOM 2602 C C . PHE A 1 197 ? -4.356 -4.880 39.072 1.00 29.50 177 PHE A C 1
ATOM 2603 O O . PHE A 1 197 ? -5.253 -5.546 39.608 1.00 35.10 177 PHE A O 1
ATOM 2620 N N . LYS A 1 198 ? -3.456 -5.425 38.257 1.00 29.56 178 LYS A N 1
ATOM 2621 C CA . LYS A 1 198 ? -3.474 -6.863 38.025 1.00 30.48 178 LYS A CA 1
ATOM 2622 C C . LYS A 1 198 ? -2.986 -7.650 39.227 1.00 37.71 178 LYS A C 1
ATOM 2623 O O . LYS A 1 198 ? -3.384 -8.810 39.391 1.00 36.74 178 LYS A O 1
ATOM 2642 N N . VAL A 1 199 ? -2.173 -7.033 40.090 1.00 28.66 179 VAL A N 1
ATOM 2643 C CA . VAL A 1 199 ? -1.408 -7.748 41.104 1.00 32.58 179 VAL A CA 1
ATOM 2644 C C . VAL A 1 199 ? -1.658 -7.224 42.514 1.00 32.23 179 VAL A C 1
ATOM 2645 O O . VAL A 1 199 ? -1.533 -7.976 43.487 1.00 31.35 179 VAL A O 1
ATOM 2658 N N . TYR A 1 200 ? -1.941 -5.932 42.656 1.00 26.90 180 TYR A N 1
ATOM 2659 C CA . TYR A 1 200 ? -2.023 -5.289 43.965 1.00 27.81 180 TYR A CA 1
ATOM 2660 C C . TYR A 1 200 ? -3.468 -4.914 44.257 1.00 34.23 180 TYR A C 1
ATOM 2661 O O . TYR A 1 200 ? -4.078 -4.149 43.505 1.00 30.57 180 TYR A O 1
ATOM 2679 N N . LYS A 1 201 ? -4.002 -5.414 45.373 1.00 31.56 181 LYS A N 1
ATOM 2680 C CA . LYS A 1 201 ? -5.411 -5.203 45.696 1.00 32.14 181 LYS A CA 1
ATOM 2681 C C . LYS A 1 201 ? -5.609 -4.211 46.835 1.00 34.09 181 LYS A C 1
ATOM 2682 O O . LYS A 1 201 ? -6.745 -3.989 47.262 1.00 37.33 181 LYS A O 1
ATOM 2701 N N . GLY A 1 202 ? -4.535 -3.565 47.301 1.00 27.49 182 GLY A N 1
ATOM 2702 C CA . GLY A 1 202 ? -4.592 -2.729 48.484 1.00 27.97 182 GLY A CA 1
ATOM 2703 C C . GLY A 1 202 ? -5.481 -1.510 48.365 1.00 31.22 182 GLY A C 1
ATOM 2704 O O . GLY A 1 202 ? -5.838 -0.913 49.385 1.00 33.98 182 GLY A O 1
ATOM 2708 N N . PHE A 1 203 ? -5.816 -1.082 47.148 1.00 28.90 183 PHE A N 1
ATOM 2709 C CA . PHE A 1 203 ? -6.685 0.079 47.034 1.00 31.16 183 PHE A CA 1
ATOM 2710 C C . PHE A 1 203 ? -8.139 -0.248 47.361 1.00 33.75 183 PHE A C 1
ATOM 2711 O O . PHE A 1 203 ? -8.905 0.663 47.702 1.00 38.31 183 PHE A O 1
ATOM 2728 N N . HIS A 1 204 ? -8.522 -1.522 47.293 1.00 35.40 184 HIS A N 1
ATOM 2729 C CA . HIS A 1 204 ? -9.925 -1.887 47.470 1.00 46.58 184 HIS A CA 1
ATOM 2730 C C . HIS A 1 204 ? -10.452 -1.453 48.831 1.00 52.28 184 HIS A C 1
ATOM 2731 O O . HIS A 1 204 ? -11.645 -1.162 48.970 1.00 55.31 184 HIS A O 1
ATOM 2745 N N . ASP A 1 205 ? -9.589 -1.411 49.840 1.00 47.92 185 ASP A N 1
ATOM 2746 C CA . ASP A 1 205 ? -9.994 -1.179 51.217 1.00 55.51 185 ASP A CA 1
ATOM 2747 C C . ASP A 1 205 ? -10.021 0.294 51.598 1.00 56.44 185 ASP A C 1
ATOM 2748 O O . ASP A 1 205 ? -10.350 0.615 52.745 1.00 57.33 185 ASP A O 1
ATOM 2757 N N . LEU A 1 206 ? -9.695 1.191 50.676 1.00 44.45 186 LEU A N 1
ATOM 2758 C CA . LEU A 1 206 ? -9.574 2.607 50.987 1.00 40.46 186 LEU A CA 1
ATOM 2759 C C . LEU A 1 206 ? -10.898 3.340 50.825 1.00 34.09 186 LEU A C 1
ATOM 2760 O O . LEU A 1 206 ? -11.745 2.969 50.010 1.00 40.79 186 LEU A O 1
ATOM 2776 N N . LYS A 1 207 ? -11.077 4.382 51.636 1.00 36.03 187 LYS A N 1
ATOM 2777 C CA . LYS A 1 207 ? -12.215 5.281 51.516 1.00 39.48 187 LYS A CA 1
ATOM 2778 C C . LYS A 1 207 ? -11.850 6.695 51.078 1.00 38.36 187 LYS A C 1
ATOM 2779 O O . LYS A 1 207 ? -12.643 7.334 50.388 1.00 33.25 187 LYS A O 1
ATOM 2798 N N . GLU A 1 208 ? -10.681 7.201 51.475 1.00 33.11 188 GLU A N 1
ATOM 2799 C CA . GLU A 1 208 ? -10.199 8.525 51.110 1.00 38.31 188 GLU A CA 1
ATOM 2800 C C . GLU A 1 208 ? -8.737 8.394 50.706 1.00 38.06 188 GLU A C 1
ATOM 2801 O O . GLU A 1 208 ? -7.989 7.644 51.340 1.00 35.17 188 GLU A O 1
ATOM 2813 N N . LEU A 1 209 ? -8.333 9.111 49.655 1.00 32.60 189 LEU A N 1
ATOM 2814 C CA . LEU A 1 209 ? -6.959 9.029 49.148 1.00 26.17 189 LEU A CA 1
ATOM 2815 C C . LEU A 1 209 ? -6.525 10.378 48.604 1.00 27.33 189 LEU A C 1
ATOM 2816 O O . LEU A 1 209 ? -7.067 10.841 47.590 1.00 26.78 189 LEU A O 1
ATOM 2832 N N . VAL A 1 210 ? -5.504 10.967 49.218 1.00 22.66 190 VAL A N 1
ATOM 2833 C CA . VAL A 1 210 ? -4.901 12.202 48.742 1.00 19.44 190 VAL A CA 1
ATOM 2834 C C . VAL A 1 210 ? -3.657 11.805 47.967 1.00 19.27 190 VAL A C 1
ATOM 2835 O O . VAL A 1 210 ? -2.789 11.106 48.504 1.00 18.57 190 VAL A O 1
ATOM 2848 N N . ASP A 1 211 ? -3.594 12.219 46.701 1.00 18.71 191 ASP A N 1
ATOM 2849 C CA . ASP A 1 211 ? -2.458 11.930 45.827 1.00 17.23 191 ASP A CA 1
ATOM 2850 C C . ASP A 1 211 ? -1.539 13.136 45.927 1.00 18.44 191 ASP A C 1
ATOM 2851 O O . ASP A 1 211 ? -1.829 14.212 45.392 1.00 17.76 191 ASP A O 1
ATOM 2860 N N . VAL A 1 212 ? -0.444 12.986 46.657 1.00 15.65 192 VAL A N 1
ATOM 2861 C CA . VAL A 1 212 ? 0.454 14.097 46.894 1.00 16.28 192 VAL A CA 1
ATOM 2862 C C . VAL A 1 212 ? 1.402 14.188 45.709 1.00 17.63 192 VAL A C 1
ATOM 2863 O O . VAL A 1 212 ? 2.131 13.232 45.409 1.00 16.72 192 VAL A O 1
ATOM 2876 N N . GLY A 1 213 ? 1.377 15.321 45.016 1.00 17.08 193 GLY A N 1
ATOM 2877 C CA . GLY A 1 213 ? 2.120 15.446 43.778 1.00 17.56 193 GLY A CA 1
ATOM 2878 C C . GLY A 1 213 ? 1.531 14.614 42.670 1.00 17.08 193 GLY A C 1
ATOM 2879 O O . GLY A 1 213 ? 2.277 14.035 41.857 1.00 14.71 193 GLY A O 1
ATOM 2883 N N . GLY A 1 214 ? 0.200 14.542 42.594 1.00 16.29 194 GLY A N 1
ATOM 2884 C CA . GLY A 1 214 ? -0.497 13.632 41.704 1.00 13.77 194 GLY A CA 1
ATOM 2885 C C . GLY A 1 214 ? -0.626 13.995 40.230 1.00 17.71 194 GLY A C 1
ATOM 2886 O O . GLY A 1 214 ? -1.459 13.414 39.535 1.00 17.54 194 GLY A O 1
ATOM 2890 N N . GLY A 1 215 ? 0.177 14.930 39.747 1.00 16.25 195 GLY A N 1
ATOM 2891 C CA . GLY A 1 215 ? 0.116 15.288 38.338 1.00 14.98 195 GLY A CA 1
ATOM 2892 C C . GLY A 1 215 ? -1.228 15.898 37.996 1.00 18.26 195 GLY A C 1
ATOM 2893 O O . GLY A 1 215 ? -1.874 16.570 38.810 1.00 17.93 195 GLY A O 1
ATOM 2897 N N . ILE A 1 216 ? -1.644 15.671 36.749 1.00 17.58 196 ILE A N 1
ATOM 2898 C CA . ILE A 1 216 ? -2.921 16.212 36.282 1.00 17.14 196 ILE A CA 1
ATOM 2899 C C . ILE A 1 216 ? -4.098 15.370 36.749 1.00 21.33 196 ILE A C 1
ATOM 2900 O O . ILE A 1 216 ? -5.233 15.589 36.311 1.00 19.68 196 ILE A O 1
ATOM 2916 N N . GLY A 1 217 ? -3.860 14.412 37.638 1.00 17.68 197 GLY A N 1
ATOM 2917 C CA . GLY A 1 217 ? -4.955 13.643 38.202 1.00 16.91 197 GLY A CA 1
ATOM 2918 C C . GLY A 1 217 ? -5.229 12.310 37.553 1.00 16.94 197 GLY A C 1
ATOM 2919 O O . GLY A 1 217 ? -6.206 11.652 37.930 1.00 18.80 197 GLY A O 1
ATOM 2923 N N . THR A 1 218 ? -4.414 11.896 36.575 1.00 17.19 198 THR A N 1
ATOM 2924 C CA . THR A 1 218 ? -4.636 10.649 35.859 1.00 16.93 198 THR A CA 1
ATOM 2925 C C . THR A 1 218 ? -4.596 9.448 36.791 1.00 19.64 198 THR A C 1
ATOM 2926 O O . THR A 1 218 ? -5.410 8.523 36.662 1.00 19.48 198 THR A O 1
ATOM 2937 N N . SER A 1 219 ? -3.636 9.432 37.721 1.00 18.84 199 SER A N 1
ATOM 2938 C CA . SER A 1 219 ? -3.523 8.336 38.675 1.00 19.01 199 SER A CA 1
ATOM 2939 C C . SER A 1 219 ? -4.805 8.193 39.484 1.00 13.80 199 SER A C 1
ATOM 2940 O O . SER A 1 219 ? -5.349 7.089 39.606 1.00 18.56 199 SER A O 1
ATOM 2948 N N . LEU A 1 220 ? -5.285 9.302 40.047 1.00 16.94 200 LEU A N 1
ATOM 2949 C CA . LEU A 1 220 ? -6.529 9.260 40.815 1.00 15.09 200 LEU A CA 1
ATOM 2950 C C . LEU A 1 220 ? -7.708 8.872 39.946 1.00 19.92 200 LEU A C 1
ATOM 2951 O O . LEU A 1 220 ? -8.592 8.143 40.398 1.00 20.78 200 LEU A O 1
ATOM 2967 N N . SER A 1 221 ? -7.759 9.357 38.704 1.00 18.36 201 SER A N 1
ATOM 2968 C CA . SER A 1 221 ? -8.866 8.947 37.831 1.00 18.61 201 SER A CA 1
ATOM 2969 C C . SER A 1 221 ? -8.858 7.442 37.613 1.00 19.38 201 SER A C 1
ATOM 2970 O O . SER A 1 221 ? -9.905 6.790 37.692 1.00 22.46 201 SER A O 1
ATOM 2978 N N . ASN A 1 222 ? -7.684 6.854 37.374 1.00 19.06 202 ASN A N 1
ATOM 2979 C CA . ASN A 1 222 ? -7.598 5.399 37.249 1.00 18.41 202 ASN A CA 1
ATOM 2980 C C . ASN A 1 222 ? -8.116 4.724 38.521 1.00 24.43 202 ASN A C 1
ATOM 2981 O O . ASN A 1 222 ? -8.899 3.761 38.473 1.00 25.00 202 ASN A O 1
ATOM 2992 N N . ILE A 1 223 ? -7.674 5.224 39.680 1.00 21.07 203 ILE A N 1
ATOM 2993 C CA . ILE A 1 223 ? -8.015 4.580 40.947 1.00 21.51 203 ILE A CA 1
ATOM 2994 C C . ILE A 1 223 ? -9.508 4.687 41.236 1.00 21.64 203 ILE A C 1
ATOM 2995 O O . ILE A 1 223 ? -10.163 3.687 41.554 1.00 21.83 203 ILE A O 1
ATOM 3011 N N . ILE A 1 224 ? -10.053 5.903 41.193 1.00 20.61 204 ILE A N 1
ATOM 3012 C CA . ILE A 1 224 ? -11.453 6.092 41.564 1.00 18.98 204 ILE A CA 1
ATOM 3013 C C . ILE A 1 224 ? -12.374 5.524 40.491 1.00 23.38 204 ILE A C 1
ATOM 3014 O O . ILE A 1 224 ? -13.558 5.318 40.767 1.00 25.15 204 ILE A O 1
ATOM 3030 N N . SER A 1 225 ? -11.906 5.358 39.251 1.00 24.82 205 SER A N 1
ATOM 3031 C CA . SER A 1 225 ? -12.713 4.640 38.268 1.00 19.59 205 SER A CA 1
ATOM 3032 C C . SER A 1 225 ? -12.789 3.163 38.614 1.00 28.40 205 SER A C 1
ATOM 3033 O O . SER A 1 225 ? -13.853 2.541 38.483 1.00 27.48 205 SER A O 1
ATOM 3041 N N . LYS A 1 226 ? -11.668 2.584 39.056 1.00 30.24 206 LYS A N 1
ATOM 3042 C CA . LYS A 1 226 ? -11.655 1.174 39.428 1.00 28.61 206 LYS A CA 1
ATOM 3043 C C . LYS A 1 226 ? -12.304 0.957 40.792 1.00 33.50 206 LYS A C 1
ATOM 3044 O O . LYS A 1 226 ? -12.823 -0.132 41.059 1.00 40.89 206 LYS A O 1
ATOM 3063 N N . TYR A 1 227 ? -12.297 1.981 41.651 1.00 28.66 207 TYR A N 1
ATOM 3064 C CA . TYR A 1 227 ? -12.822 1.898 43.015 1.00 28.24 207 TYR A CA 1
ATOM 3065 C C . TYR A 1 227 ? -13.704 3.114 43.275 1.00 25.96 207 TYR A C 1
ATOM 3066 O O . TYR A 1 227 ? -13.294 4.085 43.932 1.00 27.81 207 TYR A O 1
ATOM 3084 N N . PRO A 1 228 ? -14.958 3.078 42.798 1.00 33.98 208 PRO A N 1
ATOM 3085 C CA . PRO A 1 228 ? -15.795 4.292 42.816 1.00 34.09 208 PRO A CA 1
ATOM 3086 C C . PRO A 1 228 ? -16.217 4.742 44.202 1.00 37.14 208 PRO A C 1
ATOM 3087 O O . PRO A 1 228 ? -16.742 5.853 44.341 1.00 37.74 208 PRO A O 1
ATOM 3098 N N . HIS A 1 229 ? -15.986 3.946 45.237 1.00 35.47 209 HIS A N 1
ATOM 3099 C CA . HIS A 1 229 ? -16.267 4.412 46.582 1.00 37.02 209 HIS A CA 1
ATOM 3100 C C . HIS A 1 229 ? -15.205 5.370 47.091 1.00 30.39 209 HIS A C 1
ATOM 3101 O O . HIS A 1 229 ? -15.435 6.056 48.094 1.00 32.70 209 HIS A O 1
ATOM 3115 N N . ILE A 1 230 ? -14.075 5.467 46.394 1.00 29.24 210 ILE A N 1
ATOM 3116 C CA . ILE A 1 230 ? -12.948 6.258 46.858 1.00 31.56 210 ILE A CA 1
ATOM 3117 C C . ILE A 1 230 ? -13.142 7.698 46.423 1.00 27.55 210 ILE A C 1
ATOM 3118 O O . ILE A 1 230 ? -13.350 7.982 45.232 1.00 29.70 210 ILE A O 1
ATOM 3134 N N . LYS A 1 231 ? -13.017 8.608 47.372 1.00 29.25 211 LYS A N 1
ATOM 3135 C CA . LYS A 1 231 ? -12.923 10.025 47.090 1.00 32.66 211 LYS A CA 1
ATOM 3136 C C . LYS A 1 231 ? -11.449 10.331 46.858 1.00 30.72 211 LYS A C 1
ATOM 3137 O O . LYS A 1 231 ? -10.602 10.021 47.707 1.00 33.80 211 LYS A O 1
ATOM 3156 N N . GLY A 1 232 ? -11.151 10.876 45.685 1.00 28.15 212 GLY A N 1
ATOM 3157 C CA . GLY A 1 232 ? -9.789 11.168 45.280 1.00 27.51 212 GLY A CA 1
ATOM 3158 C C . GLY A 1 232 ? -9.551 12.670 45.267 1.00 27.23 212 GLY A C 1
ATOM 3159 O O . GLY A 1 232 ? -10.280 13.437 44.623 1.00 24.69 212 GLY A O 1
ATOM 3163 N N . ILE A 1 233 ? -8.499 13.064 45.966 1.00 19.72 213 ILE A N 1
ATOM 3164 C CA . ILE A 1 233 ? -8.096 14.451 46.078 1.00 20.29 213 ILE A CA 1
ATOM 3165 C C . ILE A 1 233 ? -6.671 14.532 45.559 1.00 22.34 213 ILE A C 1
ATOM 3166 O O . ILE A 1 233 ? -5.785 13.843 46.070 1.00 22.06 213 ILE A O 1
ATOM 3182 N N . ASN A 1 234 ? -6.464 15.332 44.518 1.00 20.21 214 ASN A N 1
ATOM 3183 C CA . ASN A 1 234 ? -5.144 15.592 43.963 1.00 18.64 214 ASN A CA 1
ATOM 3184 C C . ASN A 1 234 ? -4.553 16.839 44.595 1.00 24.01 214 ASN A C 1
ATOM 3185 O O . ASN A 1 234 ? -5.225 17.860 44.698 1.00 25.78 214 ASN A O 1
ATOM 3196 N N . PHE A 1 235 ? -3.318 16.741 45.088 1.00 17.33 215 PHE A N 1
ATOM 3197 C CA . PHE A 1 235 ? -2.642 17.840 45.768 1.00 17.11 215 PHE A CA 1
ATOM 3198 C C . PHE A 1 235 ? -1.443 18.208 44.897 1.00 21.82 215 PHE A C 1
ATOM 3199 O O . PHE A 1 235 ? -0.497 17.418 44.763 1.00 18.51 215 PHE A O 1
ATOM 3216 N N . GLU A 1 236 ? -1.497 19.386 44.270 1.00 20.04 216 GLU A N 1
ATOM 3217 C CA . GLU A 1 236 ? -0.490 19.691 43.258 1.00 20.35 216 GLU A CA 1
ATOM 3218 C C . GLU A 1 236 ? -0.166 21.178 43.220 1.00 23.26 216 GLU A C 1
ATOM 3219 O O . GLU A 1 236 ? -0.791 21.999 43.891 1.00 21.02 216 GLU A O 1
ATOM 3231 N N . LEU A 1 237 ? 0.883 21.505 42.457 1.00 20.89 217 LEU A N 1
ATOM 3232 C CA . LEU A 1 237 ? 1.226 22.886 42.181 1.00 19.19 217 LEU A CA 1
ATOM 3233 C C . LEU A 1 237 ? 0.173 23.501 41.253 1.00 19.47 217 LEU A C 1
ATOM 3234 O O . LEU A 1 237 ? -0.399 22.820 40.403 1.00 19.65 217 LEU A O 1
ATOM 3250 N N . PRO A 1 238 ? -0.108 24.796 41.424 1.00 22.09 218 PRO A N 1
ATOM 3251 C CA . PRO A 1 238 ? -1.168 25.409 40.609 1.00 26.28 218 PRO A CA 1
ATOM 3252 C C . PRO A 1 238 ? -1.008 25.216 39.113 1.00 21.37 218 PRO A C 1
ATOM 3253 O O . PRO A 1 238 ? -2.009 24.967 38.435 1.00 20.16 218 PRO A O 1
ATOM 3264 N N . HIS A 1 239 ? 0.213 25.320 38.557 1.00 21.79 219 HIS A N 1
ATOM 3265 C CA . HIS A 1 239 ? 0.345 25.238 37.107 1.00 22.11 219 HIS A CA 1
ATOM 3266 C C . HIS A 1 239 ? 0.030 23.853 36.570 1.00 20.04 219 HIS A C 1
ATOM 3267 O O . HIS A 1 239 ? -0.306 23.712 35.391 1.00 20.39 219 HIS A O 1
ATOM 3281 N N . VAL A 1 240 ? 0.117 22.822 37.406 1.00 18.24 220 VAL A N 1
ATOM 3282 C CA . VAL A 1 240 ? -0.259 21.490 36.979 1.00 17.51 220 VAL A CA 1
ATOM 3283 C C . VAL A 1 240 ? -1.773 21.355 36.987 1.00 18.71 220 VAL A C 1
ATOM 3284 O O . VAL A 1 240 ? -2.377 20.841 36.039 1.00 19.47 220 VAL A O 1
ATOM 3297 N N . ILE A 1 241 ? -2.399 21.836 38.058 1.00 20.05 221 ILE A N 1
ATOM 3298 C CA . ILE A 1 241 ? -3.853 21.769 38.144 1.00 21.13 221 ILE A CA 1
ATOM 3299 C C . ILE A 1 241 ? -4.488 22.575 37.021 1.00 20.65 221 ILE A C 1
ATOM 3300 O O . ILE A 1 241 ? -5.480 22.150 36.426 1.00 22.50 221 ILE A O 1
ATOM 3316 N N . ALA A 1 242 ? -3.878 23.713 36.668 1.00 22.67 222 ALA A N 1
ATOM 3317 C CA . ALA A 1 242 ? -4.415 24.547 35.591 1.00 24.01 222 ALA A CA 1
ATOM 3318 C C . ALA A 1 242 ? -4.411 23.813 34.258 1.00 27.76 222 ALA A C 1
ATOM 3319 O O . ALA A 1 242 ? -5.236 24.109 33.384 1.00 26.65 222 ALA A O 1
ATOM 3326 N N . ASP A 1 243 ? -3.490 22.861 34.081 1.00 22.89 223 ASP A N 1
ATOM 3327 C CA . ASP A 1 243 ? -3.336 22.063 32.875 1.00 23.42 223 ASP A CA 1
ATOM 3328 C C . ASP A 1 243 ? -4.128 20.762 32.916 1.00 23.00 223 ASP A C 1
ATOM 3329 O O . ASP A 1 243 ? -4.027 19.956 31.989 1.00 26.71 223 ASP A O 1
ATOM 3338 N N . ALA A 1 244 ? -4.928 20.525 33.983 1.00 21.65 224 ALA A N 1
ATOM 3339 C CA . ALA A 1 244 ? -5.510 19.205 34.089 1.00 20.39 224 ALA A CA 1
ATOM 3340 C C . ALA A 1 244 ? -6.841 19.110 33.349 1.00 25.14 224 ALA A C 1
ATOM 3341 O O . ALA A 1 244 ? -7.581 20.093 33.259 1.00 28.43 224 ALA A O 1
ATOM 3348 N N . PRO A 1 245 ? -7.116 17.935 32.802 1.00 24.07 225 PRO A N 1
ATOM 3349 C CA . PRO A 1 245 ? -8.436 17.673 32.224 1.00 29.33 225 PRO A CA 1
ATOM 3350 C C . PRO A 1 245 ? -9.473 17.554 33.324 1.00 31.34 225 PRO A C 1
ATOM 3351 O O . PRO A 1 245 ? -9.162 17.454 34.513 1.00 26.17 225 PRO A O 1
ATOM 3362 N N . ASN A 1 246 ? -10.732 17.587 32.892 1.00 28.60 226 ASN A N 1
ATOM 3363 C CA . ASN A 1 246 ? -11.878 17.441 33.782 1.00 28.61 226 ASN A CA 1
ATOM 3364 C C . ASN A 1 246 ? -12.175 15.959 34.011 1.00 34.15 226 ASN A C 1
ATOM 3365 O O . ASN A 1 246 ? -13.118 15.382 33.466 1.00 39.69 226 ASN A O 1
ATOM 3376 N N . TYR A 1 247 ? -11.307 15.318 34.789 1.00 24.69 227 TYR A N 1
ATOM 3377 C CA . TYR A 1 247 ? -11.557 13.933 35.160 1.00 21.05 227 TYR A CA 1
ATOM 3378 C C . TYR A 1 247 ? -12.750 13.900 36.109 1.00 26.59 227 TYR A C 1
ATOM 3379 O O . TYR A 1 247 ? -12.675 14.498 37.190 1.00 28.37 227 TYR A O 1
ATOM 3397 N N . PRO A 1 248 ? -13.813 13.161 35.811 1.00 26.81 228 PRO A N 1
ATOM 3398 C CA . PRO A 1 248 ? -14.935 13.113 36.761 1.00 27.48 228 PRO A CA 1
ATOM 3399 C C . PRO A 1 248 ? -14.518 12.549 38.115 1.00 25.15 228 PRO A C 1
ATOM 3400 O O . PRO A 1 248 ? -13.823 11.538 38.213 1.00 25.35 228 PRO A O 1
ATOM 3411 N N . GLY A 1 249 ? -14.977 13.216 39.172 1.00 28.76 229 GLY A N 1
ATOM 3412 C CA . GLY A 1 249 ? -14.758 12.758 40.521 1.00 26.22 229 GLY A CA 1
ATOM 3413 C C . GLY A 1 249 ? -13.443 13.165 41.143 1.00 30.73 229 GLY A C 1
ATOM 3414 O O . GLY A 1 249 ? -13.279 13.010 42.360 1.00 28.76 229 GLY A O 1
ATOM 3418 N N . VAL A 1 250 ? -12.529 13.745 40.380 1.00 25.25 230 VAL A N 1
ATOM 3419 C CA . VAL A 1 250 ? -11.222 14.094 40.919 1.00 23.11 230 VAL A CA 1
ATOM 3420 C C . VAL A 1 250 ? -11.296 15.535 41.380 1.00 23.91 230 VAL A C 1
ATOM 3421 O O . VAL A 1 250 ? -11.659 16.428 40.607 1.00 27.04 230 VAL A O 1
ATOM 3434 N N . GLU A 1 251 ? -10.995 15.763 42.653 1.00 20.01 231 GLU A N 1
ATOM 3435 C CA . GLU A 1 251 ? -10.947 17.110 43.195 1.00 20.96 231 GLU A CA 1
ATOM 3436 C C . GLU A 1 251 ? -9.498 17.551 43.324 1.00 25.80 231 GLU A C 1
ATOM 3437 O O . GLU A 1 251 ? -8.667 16.768 43.783 1.00 25.97 231 GLU A O 1
ATOM 3449 N N . HIS A 1 252 ? -9.196 18.775 42.895 1.00 26.87 232 HIS A N 1
ATOM 3450 C CA . HIS A 1 252 ? -7.852 19.338 42.993 1.00 24.88 232 HIS A CA 1
ATOM 3451 C C . HIS A 1 252 ? -7.711 20.357 44.109 1.00 25.39 232 HIS A C 1
ATOM 3452 O O . HIS A 1 252 ? -8.537 21.264 44.253 1.00 28.28 232 HIS A O 1
ATOM 3466 N N . ILE A 1 253 ? -6.622 20.242 44.860 1.00 23.75 233 ILE A N 1
ATOM 3467 C CA . ILE A 1 253 ? -6.242 21.200 45.876 1.00 23.06 233 ILE A CA 1
ATOM 3468 C C . ILE A 1 253 ? -4.829 21.651 45.530 1.00 25.57 233 ILE A C 1
ATOM 3469 O O . ILE A 1 253 ? -3.938 20.808 45.347 1.00 23.99 233 ILE A O 1
ATOM 3485 N N . ALA A 1 254 ? -4.614 22.963 45.486 1.00 26.53 234 ALA A N 1
ATOM 3486 C CA . ALA A 1 254 ? -3.295 23.509 45.192 1.00 26.98 234 ALA A CA 1
ATOM 3487 C C . ALA A 1 254 ? -2.515 23.729 46.471 1.00 23.52 234 ALA A C 1
ATOM 3488 O O . ALA A 1 254 ? -3.064 24.174 47.488 1.00 24.66 234 ALA A O 1
ATOM 3495 N N . GLY A 1 255 ? -1.223 23.435 46.426 1.00 22.65 235 GLY A N 1
ATOM 3496 C CA . GLY A 1 255 ? -0.410 23.612 47.606 1.00 23.38 235 GLY A CA 1
ATOM 3497 C C . GLY A 1 255 ? 1.024 23.212 47.348 1.00 23.22 235 GLY A C 1
ATOM 3498 O O . GLY A 1 255 ? 1.396 22.813 46.239 1.00 24.95 235 GLY A O 1
ATOM 3502 N N . ASN A 1 256 ? 1.817 23.334 48.406 1.00 22.29 236 ASN A N 1
ATOM 3503 C CA . ASN A 1 256 ? 3.239 23.013 48.423 1.00 20.85 236 ASN A CA 1
ATOM 3504 C C . ASN A 1 256 ? 3.452 21.925 49.468 1.00 21.44 236 ASN A C 1
ATOM 3505 O O . ASN A 1 256 ? 3.324 22.178 50.673 1.00 20.49 236 ASN A O 1
ATOM 3516 N N . MET A 1 257 ? 3.761 20.712 49.006 1.00 19.53 237 MET A N 1
ATOM 3517 C CA . MET A 1 257 ? 3.861 19.572 49.907 1.00 18.56 237 MET A CA 1
ATOM 3518 C C . MET A 1 257 ? 4.961 19.726 50.947 1.00 20.96 237 MET A C 1
ATOM 3519 O O . MET A 1 257 ? 4.924 19.016 51.957 1.00 20.29 237 MET A O 1
ATOM 3533 N N . PHE A 1 258 ? 5.953 20.599 50.734 1.00 18.53 238 PHE A N 1
ATOM 3534 C CA . PHE A 1 258 ? 6.965 20.819 51.758 1.00 18.77 238 PHE A CA 1
ATOM 3535 C C . PHE A 1 258 ? 6.438 21.633 52.938 1.00 22.89 238 PHE A C 1
ATOM 3536 O O . PHE A 1 258 ? 6.983 21.518 54.043 1.00 22.11 238 PHE A O 1
ATOM 3553 N N . GLU A 1 259 ? 5.365 22.394 52.742 1.00 20.40 239 GLU A N 1
ATOM 3554 C CA . GLU A 1 259 ? 4.754 23.135 53.848 1.00 25.02 239 GLU A CA 1
ATOM 3555 C C . GLU A 1 259 ? 3.771 22.272 54.619 1.00 29.01 239 GLU A C 1
ATOM 3556 O O . GLU A 1 259 ? 3.589 22.461 55.825 1.00 31.31 239 GLU A O 1
ATOM 3568 N N . GLY A 1 260 ? 3.142 21.336 53.941 1.00 21.57 240 GLY A N 1
ATOM 3569 C CA . GLY A 1 260 ? 2.212 20.407 54.538 1.00 22.57 240 GLY A CA 1
ATOM 3570 C C . GLY A 1 260 ? 1.380 19.767 53.466 1.00 22.62 240 GLY A C 1
ATOM 3571 O O . GLY A 1 260 ? 1.354 20.204 52.312 1.00 24.28 240 GLY A O 1
ATOM 3575 N N . VAL A 1 261 ? 0.698 18.689 53.834 1.00 18.34 241 VAL A N 1
ATOM 3576 C CA . VAL A 1 261 ? -0.231 18.046 52.915 1.00 20.17 241 VAL A CA 1
ATOM 3577 C C . VAL A 1 261 ? -1.582 17.936 53.608 1.00 20.85 241 VAL A C 1
ATOM 3578 O O . VAL A 1 261 ? -1.672 17.924 54.854 1.00 22.40 241 VAL A O 1
ATOM 3591 N N . PRO A 1 262 ? -2.652 17.857 52.826 1.00 21.09 242 PRO A N 1
ATOM 3592 C CA . PRO A 1 262 ? -3.993 17.834 53.424 1.00 23.07 242 PRO A CA 1
ATOM 3593 C C . PRO A 1 262 ? -4.184 16.640 54.340 1.00 23.56 242 PRO A C 1
ATOM 3594 O O . PRO A 1 262 ? -3.712 15.533 54.057 1.00 19.94 242 PRO A O 1
ATOM 3605 N N . ASN A 1 263 ? -4.926 16.865 55.429 1.00 26.28 243 ASN A N 1
ATOM 3606 C CA . ASN A 1 263 ? -5.387 15.748 56.242 1.00 24.15 243 ASN A CA 1
ATOM 3607 C C . ASN A 1 263 ? -5.986 14.681 55.350 1.00 21.02 243 ASN A C 1
ATOM 3608 O O . ASN A 1 263 ? -6.755 14.971 54.425 1.00 25.36 243 ASN A O 1
ATOM 3619 N N . ALA A 1 264 ? -5.661 13.431 55.639 1.00 21.15 244 ALA A N 1
ATOM 3620 C CA . ALA A 1 264 ? -5.993 12.355 54.728 1.00 19.11 244 ALA A CA 1
ATOM 3621 C C . ALA A 1 264 ? -6.081 11.053 55.496 1.00 20.72 244 ALA A C 1
ATOM 3622 O O . ALA A 1 264 ? -5.361 10.850 56.479 1.00 20.57 244 ALA A O 1
ATOM 3629 N N . GLN A 1 265 ? -6.978 10.178 55.056 1.00 19.75 245 GLN A N 1
ATOM 3630 C CA . GLN A 1 265 ? -6.997 8.829 55.612 1.00 22.52 245 GLN A CA 1
ATOM 3631 C C . GLN A 1 265 ? -5.857 7.989 55.055 1.00 21.53 245 GLN A C 1
ATOM 3632 O O . GLN A 1 265 ? -5.299 7.147 55.771 1.00 20.89 245 GLN A O 1
ATOM 3646 N N . ASN A 1 266 ? -5.482 8.224 53.797 1.00 21.06 246 ASN A N 1
ATOM 3647 C CA . ASN A 1 266 ? -4.388 7.521 53.144 1.00 18.17 246 ASN A CA 1
ATOM 3648 C C . ASN A 1 266 ? -3.797 8.458 52.105 1.00 19.53 246 ASN A C 1
ATOM 3649 O O . ASN A 1 266 ? -4.469 9.386 51.639 1.00 19.27 246 ASN A O 1
ATOM 3660 N N . ILE A 1 267 ? -2.529 8.219 51.747 1.00 17.29 247 ILE A N 1
ATOM 3661 C CA . ILE A 1 267 ? -1.825 9.086 50.794 1.00 18.36 247 ILE A CA 1
ATOM 3662 C C . ILE A 1 267 ? -1.157 8.243 49.724 1.00 19.21 247 ILE A C 1
ATOM 3663 O O . ILE A 1 267 ? -0.628 7.165 50.009 1.00 17.10 247 ILE A O 1
ATOM 3679 N N . LEU A 1 268 ? -1.185 8.730 48.485 1.00 16.73 248 LEU A N 1
ATOM 3680 C CA . LEU A 1 268 ? -0.432 8.160 47.379 1.00 17.66 248 LEU A CA 1
ATOM 3681 C C . LEU A 1 268 ? 0.757 9.054 47.044 1.00 16.28 248 LEU A C 1
ATOM 3682 O O . LEU A 1 268 ? 0.613 10.275 46.957 1.00 16.05 248 LEU A O 1
ATOM 3698 N N . LEU A 1 269 ? 1.924 8.439 46.862 1.00 15.89 249 LEU A N 1
ATOM 3699 C CA . LEU A 1 269 ? 3.132 9.123 46.429 1.00 16.75 249 LEU A CA 1
ATOM 3700 C C . LEU A 1 269 ? 3.707 8.333 45.271 1.00 13.09 249 LEU A C 1
ATOM 3701 O O . LEU A 1 269 ? 4.376 7.313 45.478 1.00 14.58 249 LEU A O 1
ATOM 3717 N N . LYS A 1 270 ? 3.455 8.773 44.040 1.00 14.93 250 LYS A N 1
ATOM 3718 C CA . LYS A 1 270 ? 3.940 8.065 42.871 1.00 15.57 250 LYS A CA 1
ATOM 3719 C C . LYS A 1 270 ? 4.919 8.938 42.104 1.00 15.42 250 LYS A C 1
ATOM 3720 O O . LYS A 1 270 ? 4.591 10.066 41.721 1.00 14.94 250 LYS A O 1
ATOM 3739 N N . TRP A 1 271 ? 6.128 8.414 41.893 1.00 13.60 251 TRP A N 1
ATOM 3740 C CA . TRP A 1 271 ? 7.134 9.122 41.096 1.00 13.90 251 TRP A CA 1
ATOM 3741 C C . TRP A 1 271 ? 7.417 10.501 41.673 1.00 14.62 251 TRP A C 1
ATOM 3742 O O . TRP A 1 271 ? 7.782 11.440 40.953 1.00 15.50 251 TRP A O 1
ATOM 3763 N N . VAL A 1 272 ? 7.290 10.626 42.997 1.00 12.57 252 VAL A N 1
ATOM 3764 C CA . VAL A 1 272 ? 7.600 11.849 43.716 1.00 12.31 252 VAL A CA 1
ATOM 3765 C C . VAL A 1 272 ? 8.896 11.693 44.502 1.00 13.07 252 VAL A C 1
ATOM 3766 O O . VAL A 1 272 ? 9.832 12.475 44.323 1.00 15.27 252 VAL A O 1
ATOM 3779 N N . LEU A 1 273 ? 8.983 10.665 45.356 1.00 13.69 253 LEU A N 1
ATOM 3780 C CA . LEU A 1 273 ? 10.189 10.500 46.158 1.00 14.55 253 LEU A CA 1
ATOM 3781 C C . LEU A 1 273 ? 11.438 10.406 45.293 1.00 14.78 253 LEU A C 1
ATOM 3782 O O . LEU A 1 273 ? 12.497 10.909 45.667 1.00 14.40 253 LEU A O 1
ATOM 3798 N N . HIS A 1 274 ? 11.348 9.753 44.131 1.00 12.11 254 HIS A N 1
ATOM 3799 C CA . HIS A 1 274 ? 12.568 9.656 43.335 1.00 12.57 254 HIS A CA 1
ATOM 3800 C C . HIS A 1 274 ? 13.009 10.995 42.750 1.00 13.12 254 HIS A C 1
ATOM 3801 O O . HIS A 1 274 ? 14.130 11.078 42.216 1.00 12.51 254 HIS A O 1
ATOM 3815 N N . ASP A 1 275 ? 12.189 12.047 42.851 1.00 13.14 255 ASP A N 1
ATOM 3816 C CA . ASP A 1 275 ? 12.594 13.363 42.375 1.00 12.90 255 ASP A CA 1
ATOM 3817 C C . ASP A 1 275 ? 13.527 14.087 43.345 1.00 13.09 255 ASP A C 1
ATOM 3818 O O . ASP A 1 275 ? 14.075 15.132 42.984 1.00 14.12 255 ASP A O 1
ATOM 3827 N N . TRP A 1 276 ? 13.682 13.588 44.566 1.00 14.19 256 TRP A N 1
ATOM 3828 C CA . TRP A 1 276 ? 14.249 14.362 45.655 1.00 13.50 256 TRP A CA 1
ATOM 3829 C C . TRP A 1 276 ? 15.345 13.585 46.360 1.00 16.13 256 TRP A C 1
ATOM 3830 O O . TRP A 1 276 ? 15.311 12.355 46.421 1.00 15.66 256 TRP A O 1
ATOM 3851 N N . ASP A 1 277 ? 16.297 14.328 46.914 1.00 14.79 257 ASP A N 1
ATOM 3852 C CA . ASP A 1 277 ? 17.296 13.718 47.764 1.00 15.24 257 ASP A CA 1
ATOM 3853 C C . ASP A 1 277 ? 16.644 13.218 49.053 1.00 14.04 257 ASP A C 1
ATOM 3854 O O . ASP A 1 277 ? 15.440 13.395 49.301 1.00 14.40 257 ASP A O 1
ATOM 3863 N N . ASP A 1 278 ? 17.463 12.549 49.870 1.00 14.76 258 ASP A N 1
ATOM 3864 C CA . ASP A 1 278 ? 16.947 11.918 51.076 1.00 15.47 258 ASP A CA 1
ATOM 3865 C C . ASP A 1 278 ? 16.354 12.951 52.016 1.00 16.59 258 ASP A C 1
ATOM 3866 O O . ASP A 1 278 ? 15.275 12.739 52.588 1.00 14.85 258 ASP A O 1
ATOM 3875 N N . GLU A 1 279 ? 17.012 14.102 52.158 1.00 15.97 259 GLU A N 1
ATOM 3876 C CA . GLU A 1 279 ? 16.539 15.117 53.092 1.00 17.12 259 GLU A CA 1
ATOM 3877 C C . GLU A 1 279 ? 15.132 15.576 52.726 1.00 17.00 259 GLU A C 1
ATOM 3878 O O . GLU A 1 279 ? 14.225 15.602 53.572 1.00 17.73 259 GLU A O 1
ATOM 3890 N N . ARG A 1 280 ? 14.924 15.940 51.450 1.00 14.83 260 ARG A N 1
ATOM 3891 C CA . ARG A 1 280 ? 13.618 16.422 51.016 1.00 14.33 260 ARG A CA 1
ATOM 3892 C C . ARG A 1 280 ? 12.591 15.300 50.961 1.00 16.11 260 ARG A C 1
ATOM 3893 O O . ARG A 1 280 ? 11.405 15.524 51.247 1.00 16.64 260 ARG A O 1
ATOM 3914 N N . SER A 1 281 ? 13.015 14.083 50.605 1.00 14.26 261 SER A N 1
ATOM 3915 C CA . SER A 1 281 ? 12.092 12.952 50.645 1.00 14.80 261 SER A CA 1
ATOM 3916 C C . SER A 1 281 ? 11.589 12.715 52.059 1.00 13.76 261 SER A C 1
ATOM 3917 O O . SER A 1 281 ? 10.390 12.469 52.272 1.00 14.52 261 SER A O 1
ATOM 3925 N N . ILE A 1 282 ? 12.500 12.782 53.040 1.00 13.93 262 ILE A N 1
ATOM 3926 C CA . ILE A 1 282 ? 12.093 12.590 54.428 1.00 15.58 262 ILE A CA 1
ATOM 3927 C C . ILE A 1 282 ? 11.143 13.685 54.844 1.00 15.70 262 ILE A C 1
ATOM 3928 O O . ILE A 1 282 ? 10.159 13.421 55.544 1.00 15.68 262 ILE A O 1
ATOM 3944 N N . LYS A 1 283 ? 11.388 14.927 54.403 1.00 16.03 263 LYS A N 1
ATOM 3945 C CA . LYS A 1 283 ? 10.467 16.006 54.743 1.00 15.75 263 LYS A CA 1
ATOM 3946 C C . LYS A 1 283 ? 9.073 15.741 54.192 1.00 15.38 263 LYS A C 1
ATOM 3947 O O . LYS A 1 283 ? 8.062 15.930 54.894 1.00 15.56 263 LYS A O 1
ATOM 3966 N N . ILE A 1 284 ? 8.990 15.302 52.932 1.00 14.54 264 ILE A N 1
ATOM 3967 C CA . ILE A 1 284 ? 7.694 14.962 52.342 1.00 15.35 264 ILE A CA 1
ATOM 3968 C C . ILE A 1 284 ? 7.004 13.899 53.181 1.00 14.52 264 ILE A C 1
ATOM 3969 O O . ILE A 1 284 ? 5.822 14.006 53.525 1.00 14.22 264 ILE A O 1
ATOM 3985 N N . LEU A 1 285 ? 7.734 12.837 53.500 1.00 15.27 265 LEU A N 1
ATOM 3986 C CA . LEU A 1 285 ? 7.135 11.730 54.231 1.00 14.05 265 LEU A CA 1
ATOM 3987 C C . LEU A 1 285 ? 6.735 12.134 55.653 1.00 15.32 265 LEU A C 1
ATOM 3988 O O . LEU A 1 285 ? 5.704 11.668 56.152 1.00 15.55 265 LEU A O 1
ATOM 4004 N N . GLN A 1 286 ? 7.487 13.037 56.287 1.00 14.54 266 GLN A N 1
ATOM 4005 C CA . GLN A 1 286 ? 7.106 13.539 57.612 1.00 15.21 266 GLN A CA 1
ATOM 4006 C C . GLN A 1 286 ? 5.803 14.321 57.535 1.00 17.41 266 GLN A C 1
ATOM 4007 O O . GLN A 1 286 ? 4.928 14.171 58.402 1.00 17.44 266 GLN A O 1
ATOM 4021 N N . ASN A 1 287 ? 5.637 15.148 56.493 1.00 15.15 267 ASN A N 1
ATOM 4022 C CA . ASN A 1 287 ? 4.374 15.865 56.341 1.00 16.91 267 ASN A CA 1
ATOM 4023 C C . ASN A 1 287 ? 3.222 14.901 56.082 1.00 16.82 267 ASN A C 1
ATOM 4024 O O . ASN A 1 287 ? 2.101 15.097 56.591 1.00 18.06 267 ASN A O 1
ATOM 4035 N N . CYS A 1 288 ? 3.482 13.818 55.348 1.00 16.10 268 CYS A N 1
ATOM 4036 C CA . CYS A 1 288 ? 2.473 12.771 55.207 1.00 17.34 268 CYS A CA 1
ATOM 4037 C C . CYS A 1 288 ? 2.119 12.161 56.569 1.00 17.48 268 CYS A C 1
ATOM 4038 O O . CYS A 1 288 ? 0.938 11.937 56.880 1.00 18.22 268 CYS A O 1
ATOM 4046 N N . TRP A 1 289 ? 3.137 11.838 57.373 1.00 15.28 269 TRP A N 1
ATOM 4047 C CA . TRP A 1 289 ? 2.886 11.268 58.696 1.00 16.55 269 TRP A CA 1
ATOM 4048 C C . TRP A 1 289 ? 1.980 12.171 59.509 1.00 17.61 269 TRP A C 1
ATOM 4049 O O . TRP A 1 289 ? 1.021 11.701 60.145 1.00 17.69 269 TRP A O 1
ATOM 4070 N N . LYS A 1 290 ? 2.233 13.472 59.472 1.00 16.80 270 LYS A N 1
ATOM 4071 C CA . LYS A 1 290 ? 1.433 14.402 60.258 1.00 17.72 270 LYS A CA 1
ATOM 4072 C C . LYS A 1 290 ? -0.008 14.454 59.776 1.00 17.30 270 LYS A C 1
ATOM 4073 O O . LYS A 1 290 ? -0.926 14.698 60.573 1.00 19.40 270 LYS A O 1
ATOM 4092 N N . ALA A 1 291 ? -0.228 14.257 58.482 1.00 16.54 271 ALA A N 1
ATOM 4093 C CA . ALA A 1 291 ? -1.573 14.365 57.923 1.00 17.69 271 ALA A CA 1
ATOM 4094 C C . ALA A 1 291 ? -2.402 13.089 58.062 1.00 18.57 271 ALA A C 1
ATOM 4095 O O . ALA A 1 291 ? -3.607 13.124 57.777 1.00 18.45 271 ALA A O 1
ATOM 4102 N N . LEU A 1 292 ? -1.800 11.961 58.494 1.00 17.78 272 LEU A N 1
ATOM 4103 C CA . LEU A 1 292 ? -2.454 10.663 58.513 1.00 18.11 272 LEU A CA 1
ATOM 4104 C C . LEU A 1 292 ? -2.938 10.301 59.914 1.00 17.62 272 LEU A C 1
ATOM 4105 O O . LEU A 1 292 ? -2.398 10.779 60.911 1.00 19.70 272 LEU A O 1
ATOM 412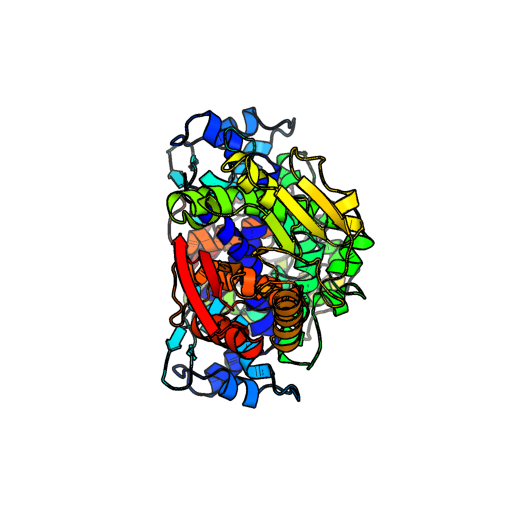1 N N . PRO A 1 293 ? -3.974 9.482 60.010 1.00 18.68 273 PRO A N 1
ATOM 4122 C CA . PRO A 1 293 ? -4.383 8.943 61.318 1.00 18.88 273 PRO A CA 1
ATOM 4123 C C . PRO A 1 293 ? -3.473 7.789 61.728 1.00 25.83 273 PRO A C 1
ATOM 4124 O O . PRO A 1 293 ? -2.587 7.377 60.991 1.00 24.83 273 PRO A O 1
ATOM 4135 N N . GLU A 1 294 ? -3.684 7.256 62.926 1.00 21.30 274 GLU A N 1
ATOM 4136 C CA . GLU A 1 294 ? -2.925 6.054 63.266 1.00 25.85 274 GLU A CA 1
ATOM 4137 C C . GLU A 1 294 ? -3.356 4.949 62.303 1.00 29.68 274 GLU A C 1
ATOM 4138 O O . GLU A 1 294 ? -4.495 4.919 61.817 1.00 34.57 274 GLU A O 1
ATOM 4150 N N . GLY A 1 295 ? -2.430 4.072 61.959 1.00 32.74 275 GLY A N 1
ATOM 4151 C CA . GLY A 1 295 ? -2.799 3.068 60.977 1.00 39.86 275 GLY A CA 1
ATOM 4152 C C . GLY A 1 295 ? -3.090 3.592 59.586 1.00 41.54 275 GLY A C 1
ATOM 4153 O O . GLY A 1 295 ? -3.591 2.831 58.748 1.00 40.62 275 GLY A O 1
ATOM 4157 N N . GLY A 1 296 ? -2.839 4.880 59.319 1.00 34.36 276 GLY A N 1
ATOM 4158 C CA . GLY A 1 296 ? -2.922 5.372 57.961 1.00 28.49 276 GLY A CA 1
ATOM 4159 C C . GLY A 1 296 ? -1.683 4.955 57.196 1.00 23.94 276 GLY A C 1
ATOM 4160 O O . GLY A 1 296 ? -0.652 4.652 57.792 1.00 26.78 276 GLY A O 1
ATOM 4164 N N . THR A 1 297 ? -1.788 4.939 55.869 1.00 26.32 277 THR A N 1
ATOM 4165 C CA . THR A 1 297 ? -0.729 4.379 55.042 1.00 22.33 277 THR A CA 1
ATOM 4166 C C . THR A 1 297 ? -0.332 5.374 53.969 1.00 18.90 277 THR A C 1
ATOM 4167 O O . THR A 1 297 ? -1.177 6.096 53.421 1.00 19.87 277 THR A O 1
ATOM 4178 N N . VAL A 1 298 ? 0.964 5.415 53.689 1.00 16.37 278 VAL A N 1
ATOM 4179 C CA . VAL A 1 298 ? 1.460 6.019 52.457 1.00 16.36 278 VAL A CA 1
ATOM 4180 C C . VAL A 1 298 ? 1.702 4.895 51.464 1.00 17.58 278 VAL A C 1
ATOM 4181 O O . VAL A 1 298 ? 2.454 3.954 51.732 1.00 18.34 278 VAL A O 1
ATOM 4194 N N . ILE A 1 299 ? 1.081 4.997 50.296 1.00 16.36 279 ILE A N 1
ATOM 4195 C CA . ILE A 1 299 ? 1.263 4.051 49.210 1.00 18.70 279 ILE A CA 1
ATOM 4196 C C . ILE A 1 299 ? 2.237 4.712 48.250 1.00 17.39 279 ILE A C 1
ATOM 4197 O O . ILE A 1 299 ? 1.934 5.772 47.707 1.00 18.61 279 ILE A O 1
ATOM 4213 N N . VAL A 1 300 ? 3.418 4.131 48.110 1.00 15.68 280 VAL A N 1
ATOM 4214 C CA . VAL A 1 300 ? 4.499 4.665 47.281 1.00 16.05 280 VAL A CA 1
ATOM 4215 C C . VAL A 1 300 ? 4.567 3.814 46.029 1.00 17.95 280 VAL A C 1
ATOM 4216 O O . VAL A 1 300 ? 4.625 2.586 46.120 1.00 19.12 280 VAL A O 1
ATOM 4229 N N . VAL A 1 301 ? 4.585 4.449 44.855 1.00 14.90 281 VAL A N 1
ATOM 4230 C CA . VAL A 1 301 ? 4.741 3.724 43.594 1.00 17.69 281 VAL A CA 1
ATOM 4231 C C . VAL A 1 301 ? 5.995 4.241 42.906 1.00 15.93 281 VAL A C 1
ATOM 4232 O O . VAL A 1 301 ? 6.064 5.421 42.531 1.00 15.62 281 VAL A O 1
ATOM 4245 N N . GLU A 1 302 ? 6.982 3.363 42.775 1.00 15.21 282 GLU A N 1
ATOM 4246 C CA . GLU A 1 302 ? 8.274 3.718 42.181 1.00 14.14 282 GLU A CA 1
ATOM 4247 C C . GLU A 1 302 ? 8.871 2.478 41.544 1.00 16.04 282 GLU A C 1
ATOM 4248 O O . GLU A 1 302 ? 8.573 1.354 41.959 1.00 16.75 282 GLU A O 1
ATOM 4260 N N . PHE A 1 303 ? 9.762 2.679 40.574 1.00 15.83 283 PHE A N 1
ATOM 4261 C CA . PHE A 1 303 ? 10.695 1.617 40.229 1.00 17.14 283 PHE A CA 1
ATOM 4262 C C . PHE A 1 303 ? 11.718 1.485 41.338 1.00 16.07 283 PHE A C 1
ATOM 4263 O O . PHE A 1 303 ? 12.030 2.454 42.044 1.00 16.62 283 PHE A O 1
ATOM 4280 N N . VAL A 1 304 ? 12.203 0.268 41.530 1.00 16.03 284 VAL A N 1
ATOM 4281 C CA . VAL A 1 304 ? 13.168 -0.037 42.580 1.00 16.97 284 VAL A CA 1
ATOM 4282 C C . VAL A 1 304 ? 14.477 -0.468 41.943 1.00 17.90 284 VAL A C 1
ATOM 4283 O O . VAL A 1 304 ? 14.509 -1.357 41.077 1.00 18.13 284 VAL A O 1
ATOM 4296 N N . LEU A 1 305 ? 15.552 0.163 42.365 1.00 16.48 285 LEU A N 1
ATOM 4297 C CA . LEU A 1 305 ? 16.883 -0.147 41.886 1.00 16.80 285 LEU A CA 1
ATOM 4298 C C . LEU A 1 305 ? 17.336 -1.479 42.468 1.00 19.11 285 LEU A C 1
ATOM 4299 O O . LEU A 1 305 ? 17.438 -1.599 43.698 1.00 20.16 285 LEU A O 1
ATOM 4315 N N . PRO A 1 306 ? 17.653 -2.485 41.654 1.00 20.30 286 PRO A N 1
ATOM 4316 C CA . PRO A 1 306 ? 18.172 -3.724 42.250 1.00 21.08 286 PRO A CA 1
ATOM 4317 C C . PRO A 1 306 ? 19.486 -3.479 42.978 1.00 22.82 286 PRO A C 1
ATOM 4318 O O . PRO A 1 306 ? 20.301 -2.640 42.586 1.00 23.15 286 PRO A O 1
ATOM 4329 N N . GLN A 1 307 ? 19.679 -4.228 44.071 1.00 27.57 287 GLN A N 1
ATOM 4330 C CA . GLN A 1 307 ? 20.905 -4.084 44.852 1.00 32.87 287 GLN A CA 1
ATOM 4331 C C . GLN A 1 307 ? 22.129 -4.477 44.040 1.00 29.01 287 GLN A C 1
ATOM 4332 O O . GLN A 1 307 ? 23.202 -3.880 44.188 1.00 31.10 287 GLN A O 1
ATOM 4346 N N . ILE A 1 308 ? 21.999 -5.523 43.233 1.00 29.64 288 ILE A N 1
ATOM 4347 C CA . ILE A 1 308 ? 23.029 -5.998 42.321 1.00 27.74 288 ILE A CA 1
ATOM 4348 C C . ILE A 1 308 ? 22.441 -5.889 40.928 1.00 26.62 288 ILE A C 1
ATOM 4349 O O . ILE A 1 308 ? 21.390 -6.479 40.644 1.00 29.22 288 ILE A O 1
ATOM 4365 N N . LEU A 1 309 ? 23.085 -5.115 40.064 1.00 26.72 289 LEU A N 1
ATOM 4366 C CA . LEU A 1 309 ? 22.535 -4.902 38.746 1.00 24.64 289 LEU A CA 1
ATOM 4367 C C . LEU A 1 309 ? 22.901 -6.078 37.860 1.00 34.06 289 LEU A C 1
ATOM 4368 O O . LEU A 1 309 ? 23.959 -6.694 38.021 1.00 33.69 289 LEU A O 1
ATOM 4384 N N . GLY A 1 310 ? 21.999 -6.406 36.940 1.00 27.47 290 GLY A N 1
ATOM 4385 C CA . GLY A 1 310 ? 22.238 -7.482 36.007 1.00 31.93 290 GLY A CA 1
ATOM 4386 C C . GLY A 1 310 ? 21.560 -7.180 34.696 1.00 35.40 290 GLY A C 1
ATOM 4387 O O . GLY A 1 310 ? 20.959 -6.117 34.500 1.00 32.01 290 GLY A O 1
ATOM 4391 N N . ASN A 1 311 ? 21.637 -8.143 33.788 1.00 34.28 291 ASN A N 1
ATOM 4392 C CA . ASN A 1 311 ? 21.083 -7.956 32.453 1.00 38.18 291 ASN A CA 1
ATOM 4393 C C . ASN A 1 311 ? 19.600 -8.329 32.488 1.00 43.51 291 ASN A C 1
ATOM 4394 O O . ASN A 1 311 ? 19.162 -9.378 32.013 1.00 38.95 291 ASN A O 1
ATOM 4405 N N . ASN A 1 312 ? 18.815 -7.435 33.091 1.00 36.71 292 ASN A N 1
ATOM 4406 C CA . ASN A 1 312 ? 17.389 -7.680 33.241 1.00 30.76 292 ASN A CA 1
ATOM 4407 C C . ASN A 1 312 ? 16.615 -6.370 33.176 1.00 33.34 292 ASN A C 1
ATOM 4408 O O . ASN A 1 312 ? 17.172 -5.273 33.284 1.00 30.77 292 ASN A O 1
ATOM 4419 N N . ALA A 1 313 ? 15.301 -6.507 33.014 1.00 27.90 293 ALA A N 1
ATOM 4420 C CA . ALA A 1 313 ? 14.466 -5.342 32.768 1.00 29.53 293 ALA A CA 1
ATOM 4421 C C . ALA A 1 313 ? 14.463 -4.405 33.966 1.00 23.98 293 ALA A C 1
ATOM 4422 O O . ALA A 1 313 ? 14.481 -3.180 33.787 1.00 25.17 293 ALA A O 1
ATOM 4429 N N . GLU A 1 314 ? 14.429 -4.951 35.185 1.00 24.50 294 GLU A N 1
ATOM 4430 C CA . GLU A 1 314 ? 14.359 -4.092 36.367 1.00 26.26 294 GLU A CA 1
ATOM 4431 C C . GLU A 1 314 ? 15.599 -3.210 36.478 1.00 23.21 294 GLU A C 1
ATOM 4432 O O . GLU A 1 314 ? 15.505 -2.053 36.912 1.00 21.83 294 GLU A O 1
ATOM 4444 N N . SER A 1 315 ? 16.758 -3.720 36.053 1.00 24.43 295 SER A N 1
ATOM 4445 C CA . SER A 1 315 ? 17.971 -2.907 36.073 1.00 20.54 295 SER A CA 1
ATOM 4446 C C . SER A 1 315 ? 17.841 -1.706 35.142 1.00 20.55 295 SER A C 1
ATOM 4447 O O . SER A 1 315 ? 18.054 -0.555 35.554 1.00 18.74 295 SER A O 1
ATOM 4455 N N . PHE A 1 316 ? 17.494 -1.938 33.874 1.00 22.42 296 PHE A N 1
ATOM 4456 C CA . PHE A 1 316 ? 17.428 -0.829 32.936 1.00 19.78 296 PHE A CA 1
ATOM 4457 C C . PHE A 1 316 ? 16.276 0.116 33.259 1.00 17.67 296 PHE A C 1
ATOM 4458 O O . PHE A 1 316 ? 16.401 1.338 33.092 1.00 19.86 296 PHE A O 1
ATOM 4475 N N . ASN A 1 317 ? 15.177 -0.415 33.803 1.00 17.53 297 ASN A N 1
ATOM 4476 C CA . ASN A 1 317 ? 14.046 0.416 34.150 1.00 17.03 297 ASN A CA 1
ATOM 4477 C C . ASN A 1 317 ? 14.338 1.305 35.345 1.00 16.33 297 ASN A C 1
ATOM 4478 O O . ASN A 1 317 ? 13.609 2.284 35.554 1.00 17.05 297 ASN A O 1
ATOM 4489 N N . ALA A 1 318 ? 15.349 0.954 36.153 1.00 16.58 298 ALA A N 1
ATOM 4490 C CA . ALA A 1 318 ? 15.779 1.871 37.215 1.00 13.72 298 ALA A CA 1
ATOM 4491 C C . ALA A 1 318 ? 16.879 2.822 36.760 1.00 14.44 298 ALA A C 1
ATOM 4492 O O . ALA A 1 318 ? 16.868 3.999 37.133 1.00 14.27 298 ALA A O 1
ATOM 4499 N N . LEU A 1 319 ? 17.828 2.346 35.943 1.00 14.31 299 LEU A N 1
ATOM 4500 C CA . LEU A 1 319 ? 18.936 3.197 35.541 1.00 14.02 299 LEU A CA 1
ATOM 4501 C C . LEU A 1 319 ? 18.470 4.343 34.647 1.00 14.07 299 LEU A C 1
ATOM 4502 O O . LEU A 1 319 ? 19.001 5.462 34.737 1.00 15.03 299 LEU A O 1
ATOM 4518 N N . THR A 1 320 ? 17.471 4.091 33.788 1.00 14.56 300 THR A N 1
ATOM 4519 C CA . THR A 1 320 ? 17.002 5.135 32.878 1.00 14.23 300 THR A CA 1
ATOM 4520 C C . THR A 1 320 ? 16.408 6.322 33.620 1.00 14.50 300 THR A C 1
ATOM 4521 O O . THR A 1 320 ? 16.877 7.467 33.428 1.00 15.30 300 THR A O 1
ATOM 4532 N N . PRO A 1 321 ? 15.402 6.148 34.481 1.00 14.29 301 PRO A N 1
ATOM 4533 C CA . PRO A 1 321 ? 14.940 7.308 35.248 1.00 14.18 301 PRO A CA 1
ATOM 4534 C C . PRO A 1 321 ? 15.997 7.836 36.194 1.00 14.37 301 PRO A C 1
ATOM 4535 O O . PRO A 1 321 ? 15.970 9.029 36.503 1.00 15.05 301 PRO A O 1
ATOM 4546 N N . ASP A 1 322 ? 16.937 7.010 36.657 1.00 12.41 302 ASP A N 1
ATOM 4547 C CA . ASP A 1 322 ? 17.955 7.538 37.552 1.00 13.68 302 ASP A CA 1
ATOM 4548 C C . ASP A 1 322 ? 18.770 8.633 36.873 1.00 13.46 302 ASP A C 1
ATOM 4549 O O . ASP A 1 322 ? 19.050 9.674 37.485 1.00 14.04 302 ASP A O 1
ATOM 4558 N N . LEU A 1 323 ? 19.148 8.433 35.596 1.00 13.50 303 LEU A N 1
ATOM 4559 C CA . LEU A 1 323 ? 19.903 9.493 34.917 1.00 12.46 303 LEU A CA 1
ATOM 4560 C C . LEU A 1 323 ? 19.023 10.684 34.581 1.00 14.64 303 LEU A C 1
ATOM 4561 O O . LEU A 1 323 ? 19.497 11.837 34.600 1.00 14.16 303 LEU A O 1
ATOM 4577 N N . LEU A 1 324 ? 17.733 10.443 34.290 1.00 13.15 304 LEU A N 1
ATOM 4578 C CA . LEU A 1 324 ? 16.814 11.573 34.146 1.00 13.72 304 LEU A CA 1
ATOM 4579 C C . LEU A 1 324 ? 16.693 12.374 35.452 1.00 14.91 304 LEU A C 1
ATOM 4580 O O . LEU A 1 324 ? 16.689 13.614 35.427 1.00 15.22 304 LEU A O 1
ATOM 4596 N N . MET A 1 325 ? 16.623 11.703 36.600 1.00 15.40 305 MET A N 1
ATOM 4597 C CA . MET A 1 325 ? 16.615 12.418 37.873 1.00 13.60 305 MET A CA 1
ATOM 4598 C C . MET A 1 325 ? 17.907 13.200 38.055 1.00 13.18 305 MET A C 1
ATOM 4599 O O . MET A 1 325 ? 17.901 14.332 38.570 1.00 14.28 305 MET A O 1
ATOM 4613 N N . MET A 1 326 ? 19.034 12.597 37.679 1.00 13.58 306 MET A N 1
ATOM 4614 C CA . MET A 1 326 ? 20.323 13.251 37.881 1.00 15.00 306 MET A CA 1
ATOM 4615 C C . MET A 1 326 ? 20.403 14.554 37.118 1.00 14.17 306 MET A C 1
ATOM 4616 O O . MET A 1 326 ? 20.998 15.523 37.604 1.00 15.16 306 MET A O 1
ATOM 4630 N N . THR A 1 327 ? 19.847 14.596 35.895 1.00 12.62 307 THR A N 1
ATOM 4631 C CA . THR A 1 327 ? 19.948 15.819 35.099 1.00 14.48 307 THR A CA 1
ATOM 4632 C C . THR A 1 327 ? 18.839 16.817 35.424 1.00 14.13 307 THR A C 1
ATOM 4633 O O . THR A 1 327 ? 19.095 18.032 35.394 1.00 14.28 307 THR A O 1
ATOM 4644 N N . LEU A 1 328 ? 17.648 16.357 35.822 1.00 16.32 308 LEU A N 1
ATOM 4645 C CA . LEU A 1 328 ? 16.504 17.255 35.979 1.00 14.01 308 LEU A CA 1
ATOM 4646 C C . LEU A 1 328 ? 16.247 17.758 37.392 1.00 15.42 308 LEU A C 1
ATOM 4647 O O . LEU A 1 328 ? 15.764 18.887 37.551 1.00 15.51 308 LEU A O 1
ATOM 4663 N N . ASN A 1 329 ? 16.488 16.951 38.424 1.00 13.42 309 ASN A N 1
ATOM 4664 C CA . ASN A 1 329 ? 15.770 17.136 39.682 1.00 16.04 309 ASN A CA 1
ATOM 4665 C C . ASN A 1 329 ? 16.677 17.424 40.869 1.00 17.22 309 ASN A C 1
ATOM 4666 O O . ASN A 1 329 ? 17.893 17.216 40.818 1.00 15.95 309 ASN A O 1
ATOM 4677 N N . PRO A 1 330 ? 16.100 17.933 41.972 1.00 15.16 310 PRO A N 1
ATOM 4678 C CA . PRO A 1 330 ? 16.919 18.393 43.114 1.00 18.18 310 PRO A CA 1
ATOM 4679 C C . PRO A 1 330 ? 17.367 17.227 43.990 1.00 16.82 310 PRO A C 1
ATOM 4680 O O . PRO A 1 330 ? 16.814 16.922 45.046 1.00 18.25 310 PRO A O 1
ATOM 4691 N N . GLY A 1 331 ? 18.435 16.565 43.545 1.00 16.05 311 GLY A N 1
ATOM 4692 C CA . GLY A 1 331 ? 18.979 15.421 44.258 1.00 16.16 311 GLY A CA 1
ATOM 4693 C C . GLY A 1 331 ? 18.234 14.126 44.056 1.00 14.94 311 GLY A C 1
ATOM 4694 O O . GLY A 1 331 ? 18.543 13.130 44.729 1.00 16.09 311 GLY A O 1
ATOM 4698 N N . GLY A 1 332 ? 17.290 14.105 43.125 1.00 15.32 312 GLY A N 1
ATOM 4699 C CA . GLY A 1 332 ? 16.535 12.899 42.858 1.00 13.47 312 GLY A CA 1
ATOM 4700 C C . GLY A 1 332 ? 17.411 11.746 42.419 1.00 14.14 312 GLY A C 1
ATOM 4701 O O . GLY A 1 332 ? 18.495 11.919 41.838 1.00 14.41 312 GLY A O 1
ATOM 4705 N N . LYS A 1 333 ? 16.928 10.544 42.696 1.00 15.02 313 LYS A N 1
ATOM 4706 C CA . LYS A 1 333 ? 17.687 9.328 42.471 1.00 15.27 313 LYS A CA 1
ATOM 4707 C C . LYS A 1 333 ? 16.750 8.157 42.633 1.00 14.41 313 LYS A C 1
ATOM 4708 O O . LYS A 1 333 ? 15.769 8.250 43.382 1.00 15.42 313 LYS A O 1
ATOM 4727 N N . GLU A 1 334 ? 17.041 7.053 41.942 1.00 13.94 314 GLU A N 1
ATOM 4728 C CA . GLU A 1 334 ? 16.316 5.823 42.220 1.00 13.60 314 GLU A CA 1
ATOM 4729 C C . GLU A 1 334 ? 16.963 5.092 43.397 1.00 14.27 314 GLU A C 1
ATOM 4730 O O . GLU A 1 334 ? 18.172 5.230 43.649 1.00 15.17 314 GLU A O 1
ATOM 4742 N N . ARG A 1 335 ? 16.159 4.301 44.088 1.00 14.83 315 ARG A N 1
ATOM 4743 C CA . ARG A 1 335 ? 16.521 3.728 45.374 1.00 14.27 315 ARG A CA 1
ATOM 4744 C C . ARG A 1 335 ? 16.253 2.234 45.423 1.00 15.75 315 ARG A C 1
ATOM 4745 O O . ARG A 1 335 ? 15.345 1.721 44.767 1.00 16.79 315 ARG A O 1
ATOM 4766 N N . THR A 1 336 ? 17.030 1.559 46.266 1.00 16.23 316 THR A N 1
ATOM 4767 C CA . THR A 1 336 ? 16.828 0.150 46.552 1.00 17.88 316 THR A CA 1
ATOM 4768 C C . THR A 1 336 ? 15.717 -0.045 47.579 1.00 17.20 316 THR A C 1
ATOM 4769 O O . THR A 1 336 ? 15.261 0.899 48.233 1.00 16.82 316 THR A O 1
ATOM 4780 N N . THR A 1 337 ? 15.313 -1.310 47.774 1.00 19.90 317 THR A N 1
ATOM 4781 C CA . THR A 1 337 ? 14.335 -1.602 48.816 1.00 18.68 317 THR A CA 1
ATOM 4782 C C . THR A 1 337 ? 14.842 -1.151 50.182 1.00 17.06 317 THR A C 1
ATOM 4783 O O . THR A 1 337 ? 14.092 -0.558 50.966 1.00 18.41 317 THR A O 1
ATOM 4794 N N . THR A 1 338 ? 16.122 -1.422 50.479 1.00 18.90 318 THR A N 1
ATOM 4795 C CA . THR A 1 338 ? 16.701 -1.024 51.756 1.00 19.80 318 THR A CA 1
ATOM 4796 C C . THR A 1 338 ? 16.608 0.481 51.954 1.00 16.29 318 THR A C 1
ATOM 4797 O O . THR A 1 338 ? 16.288 0.964 53.046 1.00 18.30 318 THR A O 1
ATOM 4808 N N . GLU A 1 339 ? 16.872 1.241 50.889 1.00 17.25 319 GLU A N 1
ATOM 4809 C CA . GLU A 1 339 ? 16.837 2.689 50.998 1.00 15.88 319 GLU A CA 1
ATOM 4810 C C . GLU A 1 339 ? 15.416 3.191 51.230 1.00 16.35 319 GLU A C 1
ATOM 4811 O O . GLU A 1 339 ? 15.200 4.101 52.046 1.00 16.07 319 GLU A O 1
ATOM 4823 N N . PHE A 1 340 ? 14.431 2.626 50.525 1.00 15.68 320 PHE A N 1
ATOM 4824 C CA . PHE A 1 340 ? 13.054 3.036 50.766 1.00 14.30 320 PHE A CA 1
ATOM 4825 C C . PHE A 1 340 ? 12.622 2.750 52.204 1.00 16.12 320 PHE A C 1
ATOM 4826 O O . PHE A 1 340 ? 11.940 3.570 52.818 1.00 15.81 320 PHE A O 1
ATOM 4843 N N . ASP A 1 341 ? 12.979 1.568 52.730 1.00 17.15 321 ASP A N 1
ATOM 4844 C CA . ASP A 1 341 ? 12.678 1.273 54.129 1.00 17.88 321 ASP A CA 1
ATOM 4845 C C . ASP A 1 341 ? 13.329 2.295 55.051 1.00 16.26 321 ASP A C 1
ATOM 4846 O O . ASP A 1 341 ? 12.722 2.741 56.035 1.00 17.45 321 ASP A O 1
ATOM 4855 N N . GLY A 1 342 ? 14.557 2.708 54.725 1.00 17.61 322 GLY A N 1
ATOM 4856 C CA . GLY A 1 342 ? 15.239 3.699 55.545 1.00 16.89 322 GLY A CA 1
ATOM 4857 C C . GLY A 1 342 ? 14.536 5.041 55.549 1.00 18.02 322 GLY A C 1
ATOM 4858 O O . GLY A 1 342 ? 14.445 5.704 56.587 1.00 18.14 322 GLY A O 1
ATOM 4862 N N . LEU A 1 343 ? 14.047 5.470 54.387 1.00 16.51 323 LEU A N 1
ATOM 4863 C CA . LEU A 1 343 ? 13.259 6.693 54.314 1.00 14.45 323 LEU A CA 1
ATOM 4864 C C . LEU A 1 343 ? 12.021 6.586 55.185 1.00 18.28 323 LEU A C 1
ATOM 4865 O O . LEU A 1 343 ? 11.683 7.514 55.937 1.00 17.15 323 LEU A O 1
ATOM 4881 N N . ALA A 1 344 ? 11.303 5.465 55.067 1.00 15.34 324 ALA A N 1
ATOM 4882 C CA . ALA A 1 344 ? 10.067 5.292 55.817 1.00 15.29 324 ALA A CA 1
ATOM 4883 C C . ALA A 1 344 ? 10.336 5.385 57.317 1.00 16.72 324 ALA A C 1
ATOM 4884 O O . ALA A 1 344 ? 9.647 6.105 58.043 1.00 19.66 324 ALA A O 1
ATOM 4891 N N . LYS A 1 345 ? 11.365 4.681 57.783 1.00 16.66 325 LYS A N 1
ATOM 4892 C CA . LYS A 1 345 ? 11.655 4.682 59.215 1.00 19.19 325 LYS A CA 1
ATOM 4893 C C . LYS A 1 345 ? 12.151 6.039 59.682 1.00 19.80 325 LYS A C 1
ATOM 4894 O O . LYS A 1 345 ? 11.815 6.477 60.792 1.00 20.63 325 LYS A O 1
ATOM 4913 N N . ALA A 1 346 ? 12.957 6.722 58.866 1.00 18.16 326 ALA A N 1
ATOM 4914 C CA . ALA A 1 346 ? 13.431 8.045 59.236 1.00 19.83 326 ALA A CA 1
ATOM 4915 C C . ALA A 1 346 ? 12.298 9.042 59.354 1.00 18.56 326 ALA A C 1
ATOM 4916 O O . ALA A 1 346 ? 12.414 10.022 60.095 1.00 22.70 326 ALA A O 1
ATOM 4923 N N . ALA A 1 347 ? 11.183 8.806 58.664 1.00 18.81 327 ALA A N 1
ATOM 4924 C CA . ALA A 1 347 ? 10.072 9.737 58.652 1.00 19.70 327 ALA A CA 1
ATOM 4925 C C . ALA A 1 347 ? 8.968 9.353 59.627 1.00 19.43 327 ALA A C 1
ATOM 4926 O O . ALA A 1 347 ? 7.910 9.983 59.626 1.00 20.60 327 ALA A O 1
ATOM 4933 N N . GLY A 1 348 ? 9.181 8.326 60.449 1.00 19.88 328 GLY A N 1
ATOM 4934 C CA . GLY A 1 348 ? 8.221 7.961 61.469 1.00 19.44 328 GLY A CA 1
ATOM 4935 C C . GLY A 1 348 ? 7.315 6.786 61.172 1.00 21.19 328 GLY A C 1
ATOM 4936 O O . GLY A 1 348 ? 6.391 6.530 61.956 1.00 23.62 328 GLY A O 1
ATOM 4940 N N . PHE A 1 349 ? 7.531 6.059 60.086 1.00 17.95 329 PHE A N 1
ATOM 4941 C CA . PHE A 1 349 ? 6.688 4.923 59.755 1.00 18.66 329 PHE A CA 1
ATOM 4942 C C . PHE A 1 349 ? 7.240 3.656 60.398 1.00 24.77 329 PHE A C 1
ATOM 4943 O O . PHE A 1 349 ? 8.449 3.496 60.551 1.00 34.44 329 PHE A O 1
ATOM 4960 N N . ALA A 1 350 ? 6.329 2.825 60.878 1.00 25.88 330 ALA A N 1
ATOM 4961 C CA . ALA A 1 350 ? 6.724 1.694 61.702 1.00 35.96 330 ALA A CA 1
ATOM 4962 C C . ALA A 1 350 ? 7.157 0.506 60.867 1.00 35.69 330 ALA A C 1
ATOM 4963 O O . ALA A 1 350 ? 8.072 -0.231 61.250 1.00 35.52 330 ALA A O 1
ATOM 4970 N N . GLU A 1 351 ? 6.558 0.361 59.694 1.00 25.41 331 GLU A N 1
ATOM 4971 C CA . GLU A 1 351 ? 6.591 -0.877 58.944 1.00 26.92 331 GLU A CA 1
ATOM 4972 C C . GLU A 1 351 ? 6.549 -0.522 57.471 1.00 23.43 331 GLU A C 1
ATOM 4973 O O . GLU A 1 351 ? 5.824 0.397 57.079 1.00 24.51 331 GLU A O 1
ATOM 4985 N N . THR A 1 352 ? 7.310 -1.260 56.676 1.00 23.42 332 THR A N 1
ATOM 4986 C CA . THR A 1 352 ? 7.227 -1.189 55.222 1.00 21.50 332 THR A CA 1
ATOM 4987 C C . THR A 1 352 ? 6.799 -2.542 54.681 1.00 26.43 332 THR A C 1
ATOM 4988 O O . THR A 1 352 ? 7.284 -3.581 55.132 1.00 27.64 332 THR A O 1
ATOM 4999 N N . LYS A 1 353 ? 5.903 -2.519 53.694 1.00 22.45 333 LYS A N 1
ATOM 5000 C CA . LYS A 1 353 ? 5.496 -3.711 52.959 1.00 20.41 333 LYS A CA 1
ATOM 5001 C C . LYS A 1 353 ? 5.814 -3.490 51.485 1.00 21.31 333 LYS A C 1
ATOM 5002 O O . LYS A 1 353 ? 5.508 -2.420 50.943 1.00 21.84 333 LYS A O 1
ATOM 5021 N N . PHE A 1 354 ? 6.414 -4.491 50.848 1.00 20.90 334 PHE A N 1
ATOM 5022 C CA . PHE A 1 354 ? 6.858 -4.391 49.461 1.00 23.16 334 PHE A CA 1
ATOM 5023 C C . PHE A 1 354 ? 5.998 -5.286 48.580 1.00 26.99 334 PHE A C 1
ATOM 5024 O O . PHE A 1 354 ? 5.797 -6.467 48.898 1.00 25.21 334 PHE A O 1
ATOM 5041 N N . PHE A 1 355 ? 5.487 -4.717 47.489 1.00 21.79 335 PHE A N 1
ATOM 5042 C CA . PHE A 1 355 ? 4.677 -5.439 46.500 1.00 21.69 335 PHE A CA 1
ATOM 5043 C C . PHE A 1 355 ? 5.270 -5.248 45.112 1.00 22.14 335 PHE A C 1
ATOM 5044 O O . PHE A 1 355 ? 4.942 -4.281 44.408 1.00 21.75 335 PHE A O 1
ATOM 5061 N N . PRO A 1 356 ? 6.139 -6.150 44.685 1.00 21.89 336 PRO A N 1
ATOM 5062 C CA . PRO A 1 356 ? 6.622 -6.087 43.302 1.00 24.19 336 PRO A CA 1
ATOM 5063 C C . PRO A 1 356 ? 5.465 -6.241 42.328 1.00 26.23 336 PRO A C 1
ATOM 5064 O O . PRO A 1 356 ? 4.585 -7.091 42.506 1.00 24.83 336 PRO A O 1
ATOM 5075 N N . ILE A 1 357 ? 5.460 -5.393 41.300 1.00 23.81 337 ILE A N 1
ATOM 5076 C CA . ILE A 1 357 ? 4.414 -5.385 40.280 1.00 23.08 337 ILE A CA 1
ATOM 5077 C C . ILE A 1 357 ? 4.932 -5.998 38.991 1.00 29.08 337 ILE A C 1
ATOM 5078 O O . ILE A 1 357 ? 4.469 -7.061 38.562 1.00 29.52 337 ILE A O 1
ATOM 5094 N N . SER A 1 358 ? 5.919 -5.357 38.370 1.00 22.45 338 SER A N 1
ATOM 5095 C CA . SER A 1 358 ? 6.376 -5.832 37.061 1.00 24.13 338 SER A CA 1
ATOM 5096 C C . SER A 1 358 ? 7.658 -5.112 36.675 1.00 25.24 338 SER A C 1
ATOM 5097 O O . SER A 1 358 ? 7.712 -3.890 36.765 1.00 22.13 338 SER A O 1
ATOM 5105 N N . GLN A 1 359 ? 8.663 -5.872 36.228 1.00 24.94 339 GLN A N 1
ATOM 5106 C CA . GLN A 1 359 ? 9.962 -5.379 35.732 1.00 24.84 339 GLN A CA 1
ATOM 5107 C C . GLN A 1 359 ? 10.480 -4.167 36.518 1.00 22.48 339 GLN A C 1
ATOM 5108 O O . GLN A 1 359 ? 10.928 -3.163 35.954 1.00 21.87 339 GLN A O 1
ATOM 5122 N N . GLY A 1 360 ? 10.446 -4.300 37.830 1.00 21.71 340 GLY A N 1
ATOM 5123 C CA . GLY A 1 360 ? 11.053 -3.349 38.732 1.00 21.17 340 GLY A CA 1
ATOM 5124 C C . GLY A 1 360 ? 10.088 -2.377 39.361 1.00 17.38 340 GLY A C 1
ATOM 5125 O O . GLY A 1 360 ? 10.410 -1.797 40.412 1.00 18.20 340 GLY A O 1
ATOM 5129 N N . LEU A 1 361 ? 8.923 -2.183 38.767 1.00 18.45 341 LEU A N 1
ATOM 5130 C CA . LEU A 1 361 ? 7.917 -1.335 39.371 1.00 18.49 341 LEU A CA 1
ATOM 5131 C C . LEU A 1 361 ? 7.378 -2.013 40.624 1.00 19.03 341 LEU A C 1
ATOM 5132 O O . LEU A 1 361 ? 6.999 -3.202 40.579 1.00 19.43 341 LEU A O 1
ATOM 5148 N N . HIS A 1 362 ? 7.329 -1.240 41.720 1.00 18.03 342 HIS A N 1
ATOM 5149 C CA . HIS A 1 362 ? 6.785 -1.677 42.997 1.00 16.51 342 HIS A CA 1
ATOM 5150 C C . HIS A 1 362 ? 5.714 -0.728 43.512 1.00 17.74 342 HIS A C 1
ATOM 5151 O O . HIS A 1 362 ? 5.751 0.499 43.292 1.00 17.70 342 HIS A O 1
ATOM 5165 N N . VAL A 1 363 ? 4.777 -1.323 44.263 1.00 20.28 343 VAL A N 1
ATOM 5166 C CA . VAL A 1 363 ? 3.982 -0.623 45.253 1.00 18.38 343 VAL A CA 1
ATOM 5167 C C . VAL A 1 363 ? 4.581 -0.928 46.614 1.00 18.43 343 VAL A C 1
ATOM 5168 O O . VAL A 1 363 ? 4.891 -2.088 46.925 1.00 21.31 343 VAL A O 1
ATOM 5181 N N . MET A 1 364 ? 4.764 0.103 47.424 1.00 15.87 344 MET A N 1
ATOM 5182 C CA . MET A 1 364 ? 5.251 -0.035 48.782 1.00 17.80 344 MET A CA 1
ATOM 5183 C C . MET A 1 364 ? 4.250 0.624 49.706 1.00 19.22 344 MET A C 1
ATOM 5184 O O . MET A 1 364 ? 3.669 1.653 49.365 1.00 18.75 344 MET A O 1
ATOM 5198 N N . GLU A 1 365 ? 3.990 -0.009 50.849 1.00 16.41 345 GLU A N 1
ATOM 5199 C CA . GLU A 1 365 ? 3.146 0.580 51.874 1.00 17.71 345 GLU A CA 1
ATOM 5200 C C . GLU A 1 365 ? 4.028 0.981 53.047 1.00 18.25 345 GLU A C 1
ATOM 5201 O O . GLU A 1 365 ? 4.759 0.143 53.590 1.00 19.26 345 GLU A O 1
ATOM 5213 N N . PHE A 1 366 ? 3.952 2.247 53.434 1.00 16.22 346 PHE A N 1
ATOM 5214 C CA . PHE A 1 366 ? 4.581 2.740 54.648 1.00 17.57 346 PHE A CA 1
ATOM 5215 C C . PHE A 1 366 ? 3.470 2.858 55.684 1.00 17.32 346 PHE A C 1
ATOM 5216 O O . PHE A 1 366 ? 2.550 3.666 55.520 1.00 18.88 346 PHE A O 1
ATOM 5233 N N . HIS A 1 367 ? 3.572 2.066 56.758 1.00 19.52 347 HIS A N 1
ATOM 5234 C CA . HIS A 1 367 ? 2.565 2.036 57.809 1.00 25.25 347 HIS A CA 1
ATOM 5235 C C . HIS A 1 367 ? 3.089 2.772 59.033 1.00 23.66 347 HIS A C 1
ATOM 5236 O O . HIS A 1 367 ? 4.240 2.592 59.431 1.00 23.08 347 HIS A O 1
ATOM 5250 N N . LYS A 1 368 ? 2.215 3.573 59.625 1.00 33.32 348 LYS A N 1
ATOM 5251 C CA . LYS A 1 368 ? 2.535 4.503 60.704 1.00 35.74 348 LYS A CA 1
ATOM 5252 C C . LYS A 1 368 ? 2.402 3.897 62.088 1.00 42.75 348 LYS A C 1
ATOM 5253 O O . LYS A 1 368 ? 2.496 2.683 62.253 1.00 45.81 348 LYS A O 1
ATOM 5272 N N . VAL B 1 27 ? -0.343 -6.240 25.535 1.00 33.45 7 VAL B N 1
ATOM 5273 C CA . VAL B 1 27 ? 0.981 -5.633 25.554 1.00 32.37 7 VAL B CA 1
ATOM 5274 C C . VAL B 1 27 ? 1.205 -4.999 26.917 1.00 37.60 7 VAL B C 1
ATOM 5275 O O . VAL B 1 27 ? 0.302 -4.369 27.478 1.00 34.42 7 VAL B O 1
ATOM 5287 N N . ASN B 1 28 ? 2.403 -5.191 27.455 1.00 27.12 8 ASN B N 1
ATOM 5288 C CA . ASN B 1 28 ? 2.814 -4.543 28.699 1.00 33.24 8 ASN B CA 1
ATOM 5289 C C . ASN B 1 28 ? 3.609 -3.302 28.301 1.00 28.60 8 ASN B C 1
ATOM 5290 O O . ASN B 1 28 ? 4.752 -3.395 27.852 1.00 25.33 8 ASN B O 1
ATOM 5301 N N . TYR B 1 29 ? 2.983 -2.142 28.418 1.00 26.02 9 TYR B N 1
ATOM 5302 C CA . TYR B 1 29 ? 3.643 -0.923 27.978 1.00 21.35 9 TYR B CA 1
ATOM 5303 C C . TYR B 1 29 ? 4.773 -0.484 28.900 1.00 23.86 9 TYR B C 1
ATOM 5304 O O . TYR B 1 29 ? 5.557 0.398 28.523 1.00 22.12 9 TYR B O 1
ATOM 5322 N N . LEU B 1 30 ? 4.891 -1.063 30.099 1.00 21.38 10 LEU B N 1
ATOM 5323 C CA . LEU B 1 30 ? 6.071 -0.751 30.897 1.00 21.53 10 LEU B CA 1
ATOM 5324 C C . LEU B 1 30 ? 7.333 -1.062 30.109 1.00 29.04 10 LEU B C 1
ATOM 5325 O O . LEU B 1 30 ? 8.337 -0.346 30.221 1.00 29.81 10 LEU B O 1
ATOM 5341 N N . SER B 1 31 ? 7.249 -2.071 29.230 1.00 34.51 11 SER B N 1
ATOM 5342 C CA . SER B 1 31 ? 8.377 -2.533 28.436 1.00 30.00 11 SER B CA 1
ATOM 5343 C C . SER B 1 31 ? 8.883 -1.471 27.480 1.00 29.02 11 SER B C 1
ATOM 5344 O O . SER B 1 31 ? 9.977 -1.619 26.917 1.00 31.77 11 SER B O 1
ATOM 5352 N N . GLY B 1 32 ? 8.091 -0.442 27.222 1.00 26.75 12 GLY B N 1
ATOM 5353 C CA . GLY B 1 32 ? 8.499 0.574 26.284 1.00 28.82 12 GLY B CA 1
ATOM 5354 C C . GLY B 1 32 ? 9.167 1.753 26.957 1.00 21.57 12 GLY B C 1
ATOM 5355 O O . GLY B 1 32 ? 9.887 2.510 26.305 1.00 19.76 12 GLY B O 1
ATOM 5359 N N . LEU B 1 33 ? 8.927 1.932 28.262 1.00 17.97 13 LEU B N 1
ATOM 5360 C CA . LEU B 1 33 ? 9.412 3.160 28.887 1.00 18.71 13 LEU B CA 1
ATOM 5361 C C . LEU B 1 33 ? 10.927 3.215 28.846 1.00 16.74 13 LEU B C 1
ATOM 5362 O O . LEU B 1 33 ? 11.520 4.304 28.736 1.00 16.55 13 LEU B O 1
ATOM 5378 N N . GLY B 1 34 ? 11.564 2.054 28.919 1.00 16.82 14 GLY B N 1
ATOM 5379 C CA . GLY B 1 34 ? 13.004 1.958 28.878 1.00 19.29 14 GLY B CA 1
ATOM 5380 C C . GLY B 1 34 ? 13.629 2.465 27.607 1.00 19.59 14 GLY B C 1
ATOM 5381 O O . GLY B 1 34 ? 14.857 2.614 27.570 1.00 18.04 14 GLY B O 1
ATOM 5385 N N . LEU B 1 35 ? 12.836 2.723 26.561 1.00 19.11 15 LEU B N 1
ATOM 5386 C CA . LEU B 1 35 ? 13.420 3.303 25.360 1.00 15.88 15 LEU B CA 1
ATOM 5387 C C . LEU B 1 35 ? 13.980 4.692 25.635 1.00 16.32 15 LEU B C 1
ATOM 5388 O O . LEU B 1 35 ? 14.816 5.179 24.867 1.00 16.24 15 LEU B O 1
ATOM 5404 N N . SER B 1 36 ? 13.614 5.313 26.763 1.00 14.01 16 SER B N 1
ATOM 5405 C CA . SER B 1 36 ? 14.258 6.584 27.117 1.00 14.78 16 SER B CA 1
ATOM 5406 C C . SER B 1 36 ? 15.758 6.432 27.376 1.00 15.17 16 SER B C 1
ATOM 5407 O O . SER B 1 36 ? 16.490 7.435 27.359 1.00 13.61 16 SER B O 1
ATOM 5415 N N . ARG B 1 37 ? 16.228 5.199 27.593 1.00 13.72 17 ARG B N 1
ATOM 5416 C CA . ARG B 1 37 ? 17.657 4.963 27.751 1.00 16.22 17 ARG B CA 1
ATOM 5417 C C . ARG B 1 37 ? 18.433 5.478 26.548 1.00 16.60 17 ARG B C 1
ATOM 5418 O O . ARG B 1 37 ? 19.590 5.903 26.695 1.00 16.88 17 ARG B O 1
ATOM 5439 N N . LEU B 1 38 ? 17.821 5.462 25.362 1.00 15.18 18 LEU B N 1
ATOM 5440 C CA . LEU B 1 38 ? 18.586 5.778 24.163 1.00 15.87 18 LEU B CA 1
ATOM 5441 C C . LEU B 1 38 ? 19.089 7.208 24.189 1.00 15.29 18 LEU B C 1
ATOM 5442 O O . LEU B 1 38 ? 20.205 7.475 23.721 1.00 16.25 18 LEU B O 1
ATOM 5458 N N . ILE B 1 39 ? 18.334 8.136 24.770 1.00 15.26 19 ILE B N 1
ATOM 5459 C CA . ILE B 1 39 ? 18.861 9.497 24.804 1.00 14.03 19 ILE B CA 1
ATOM 5460 C C . ILE B 1 39 ? 19.808 9.674 25.985 1.00 16.34 19 ILE B C 1
ATOM 5461 O O . ILE B 1 39 ? 20.741 10.485 25.924 1.00 15.10 19 ILE B O 1
ATOM 5477 N N . CYS B 1 40 ? 19.623 8.901 27.057 1.00 16.38 20 CYS B N 1
ATOM 5478 C CA . CYS B 1 40 ? 20.506 9.022 28.213 1.00 15.27 20 CYS B CA 1
ATOM 5479 C C . CYS B 1 40 ? 21.934 8.616 27.847 1.00 17.06 20 CYS B C 1
ATOM 5480 O O . CYS B 1 40 ? 22.906 9.220 28.323 1.00 15.75 20 CYS B O 1
ATOM 5488 N N . LEU B 1 41 ? 22.067 7.580 27.018 1.00 16.23 21 LEU B N 1
ATOM 5489 C CA . LEU B 1 41 ? 23.365 6.932 26.838 1.00 17.58 21 LEU B CA 1
ATOM 5490 C C . LEU B 1 41 ? 24.393 7.842 26.189 1.00 17.01 21 LEU B C 1
ATOM 5491 O O . LEU B 1 41 ? 25.522 7.936 26.715 1.00 16.05 21 LEU B O 1
ATOM 5507 N N . PRO B 1 42 ? 24.120 8.519 25.068 1.00 14.19 22 PRO B N 1
ATOM 5508 C CA . PRO B 1 42 ? 25.133 9.425 24.512 1.00 14.98 22 PRO B CA 1
ATOM 5509 C C . PRO B 1 42 ? 25.527 10.534 25.474 1.00 14.30 22 PRO B C 1
ATOM 5510 O O . PRO B 1 42 ? 26.680 10.969 25.464 1.00 14.81 22 PRO B O 1
ATOM 5521 N N . MET B 1 43 ? 24.582 11.001 26.296 1.00 13.89 23 MET B N 1
ATOM 5522 C CA . MET B 1 43 ? 24.886 12.089 27.212 1.00 13.13 23 MET B CA 1
ATOM 5523 C C . MET B 1 43 ? 25.735 11.594 28.378 1.00 14.12 23 MET B C 1
ATOM 5524 O O . MET B 1 43 ? 26.697 12.262 28.775 1.00 14.05 23 MET B O 1
ATOM 5538 N N . ALA B 1 44 ? 25.475 10.368 28.825 1.00 13.77 24 ALA B N 1
ATOM 5539 C CA . ALA B 1 44 ? 26.341 9.736 29.812 1.00 13.17 24 ALA B CA 1
ATOM 5540 C C . ALA B 1 44 ? 27.742 9.578 29.240 1.00 14.50 24 ALA B C 1
ATOM 5541 O O . ALA B 1 44 ? 28.742 9.898 29.897 1.00 12.58 24 ALA B O 1
ATOM 5548 N N . LEU B 1 45 ? 27.831 9.165 27.968 1.00 13.54 25 LEU B N 1
ATOM 5549 C CA . LEU B 1 45 ? 29.149 8.988 27.374 1.00 14.07 25 LEU B CA 1
ATOM 5550 C C . LEU B 1 45 ? 29.881 10.317 27.272 1.00 12.37 25 LEU B C 1
ATOM 5551 O O . LEU B 1 45 ? 31.071 10.414 27.607 1.00 14.28 25 LEU B O 1
ATOM 5567 N N . ARG B 1 46 ? 29.187 11.363 26.804 1.00 12.65 26 ARG B N 1
ATOM 5568 C CA . ARG B 1 46 ? 29.830 12.663 26.687 1.00 12.63 26 ARG B CA 1
ATOM 5569 C C . ARG B 1 46 ? 30.392 13.088 28.037 1.00 14.70 26 ARG B C 1
ATOM 5570 O O . ARG B 1 46 ? 31.538 13.558 28.127 1.00 13.71 26 ARG B O 1
ATOM 5591 N N . ALA B 1 47 ? 29.624 12.854 29.103 1.00 14.77 27 ALA B N 1
ATOM 5592 C CA . ALA B 1 47 ? 30.062 13.272 30.429 1.00 13.69 27 ALA B CA 1
ATOM 5593 C C . ALA B 1 47 ? 31.314 12.523 30.834 1.00 13.32 27 ALA B C 1
ATOM 5594 O O . ALA B 1 47 ? 32.278 13.112 31.349 1.00 13.75 27 ALA B O 1
ATOM 5601 N N . ALA B 1 48 ? 31.319 11.205 30.600 1.00 12.71 28 ALA B N 1
ATOM 5602 C CA . ALA B 1 48 ? 32.457 10.390 30.966 1.00 13.43 28 ALA B CA 1
ATOM 5603 C C . ALA B 1 48 ? 33.696 10.817 30.192 1.00 14.29 28 ALA B C 1
ATOM 5604 O O . ALA B 1 48 ? 34.808 10.809 30.736 1.00 14.20 28 ALA B O 1
ATOM 5611 N N . ILE B 1 49 ? 33.521 11.212 28.923 1.00 12.81 29 ILE B N 1
ATOM 5612 C CA . ILE B 1 49 ? 34.644 11.694 28.135 1.00 14.31 29 ILE B CA 1
ATOM 5613 C C . ILE B 1 49 ? 35.188 12.971 28.742 1.00 13.99 29 ILE B C 1
ATOM 5614 O O . ILE B 1 49 ? 36.406 13.121 28.949 1.00 15.28 29 ILE B O 1
ATOM 5630 N N . GLU B 1 50 ? 34.292 13.900 29.071 1.00 14.05 30 GLU B N 1
ATOM 5631 C CA . GLU B 1 50 ? 34.709 15.203 29.585 1.00 13.93 30 GLU B CA 1
ATOM 5632 C C . GLU B 1 50 ? 35.314 15.085 30.978 1.00 16.17 30 GLU B C 1
ATOM 5633 O O . GLU B 1 50 ? 36.120 15.938 31.353 1.00 17.75 30 GLU B O 1
ATOM 5645 N N . LEU B 1 51 ? 34.983 14.030 31.716 1.00 13.19 31 LEU B N 1
ATOM 5646 C CA . LEU B 1 51 ? 35.555 13.764 33.035 1.00 14.65 31 LEU B CA 1
ATOM 5647 C C . LEU B 1 51 ? 36.859 12.970 32.980 1.00 15.64 31 LEU B C 1
ATOM 5648 O O . LEU B 1 51 ? 37.430 12.679 34.033 1.00 13.79 31 LEU B O 1
ATOM 5664 N N . ASN B 1 52 ? 37.317 12.580 31.795 1.00 16.38 32 ASN B N 1
ATOM 5665 C CA . ASN B 1 52 ? 38.608 11.906 31.600 1.00 17.05 32 ASN B CA 1
ATOM 5666 C C . ASN B 1 52 ? 38.601 10.470 32.109 1.00 16.12 32 ASN B C 1
ATOM 5667 O O . ASN B 1 52 ? 39.663 9.906 32.407 1.00 16.67 32 ASN B O 1
ATOM 5678 N N . VAL B 1 53 ? 37.427 9.848 32.145 1.00 14.70 33 VAL B N 1
ATOM 5679 C CA . VAL B 1 53 ? 37.285 8.524 32.751 1.00 12.60 33 VAL B CA 1
ATOM 5680 C C . VAL B 1 53 ? 38.140 7.490 32.036 1.00 18.23 33 VAL B C 1
ATOM 5681 O O . VAL B 1 53 ? 38.735 6.615 32.669 1.00 15.71 33 VAL B O 1
ATOM 5694 N N . PHE B 1 54 ? 38.178 7.543 30.700 1.00 15.42 34 PHE B N 1
ATOM 5695 C CA . PHE B 1 54 ? 38.784 6.447 29.932 1.00 15.86 34 PHE B CA 1
ATOM 5696 C C . PHE B 1 54 ? 40.294 6.450 30.085 1.00 15.92 34 PHE B C 1
ATOM 5697 O O . PHE B 1 54 ? 40.887 5.389 30.297 1.00 16.66 34 PHE B O 1
ATOM 5714 N N . GLU B 1 55 ? 40.910 7.632 30.054 1.00 16.49 35 GLU B N 1
ATOM 5715 C CA . GLU B 1 55 ? 42.351 7.726 30.306 1.00 18.72 35 GLU B CA 1
ATOM 5716 C C . GLU B 1 55 ? 42.689 7.269 31.714 1.00 19.60 35 GLU B C 1
ATOM 5717 O O . GLU B 1 55 ? 43.730 6.631 31.941 1.00 19.22 35 GLU B O 1
ATOM 5729 N N . ILE B 1 56 ? 41.848 7.627 32.689 1.00 15.24 36 ILE B N 1
ATOM 5730 C CA . ILE B 1 56 ? 42.130 7.270 34.071 1.00 14.56 36 ILE B CA 1
ATOM 5731 C C . ILE B 1 56 ? 42.123 5.760 34.227 1.00 16.40 36 ILE B C 1
ATOM 5732 O O . ILE B 1 56 ? 43.023 5.187 34.851 1.00 17.74 36 ILE B O 1
ATOM 5748 N N . ILE B 1 57 ? 41.115 5.089 33.651 1.00 16.30 37 ILE B N 1
ATOM 5749 C CA . ILE B 1 57 ? 41.098 3.623 33.686 1.00 16.67 37 ILE B CA 1
ATOM 5750 C C . ILE B 1 57 ? 42.332 3.059 32.993 1.00 19.08 37 ILE B C 1
ATOM 5751 O O . ILE B 1 57 ? 43.001 2.163 33.519 1.00 19.35 37 ILE B O 1
ATOM 5767 N N . PHE B 1 58 ? 42.634 3.559 31.789 1.00 17.96 38 PHE B N 1
ATOM 5768 C CA . PHE B 1 58 ? 43.726 3.009 30.995 1.00 18.84 38 PHE B CA 1
ATOM 5769 C C . PHE B 1 58 ? 45.069 3.100 31.706 1.00 22.17 38 PHE B C 1
ATOM 5770 O O . PHE B 1 58 ? 45.905 2.197 31.571 1.00 24.04 38 PHE B O 1
ATOM 5787 N N . GLN B 1 59 ? 45.326 4.206 32.399 1.00 21.02 39 GLN B N 1
ATOM 5788 C CA . GLN B 1 59 ? 46.609 4.380 33.086 1.00 20.33 39 GLN B CA 1
ATOM 5789 C C . GLN B 1 59 ? 46.814 3.320 34.155 1.00 22.27 39 GLN B C 1
ATOM 5790 O O . GLN B 1 59 ? 47.966 2.994 34.484 1.00 21.66 39 GLN B O 1
ATOM 5804 N N . ALA B 1 60 ? 45.742 2.737 34.674 1.00 23.34 40 ALA B N 1
ATOM 5805 C CA . ALA B 1 60 ? 45.864 1.648 35.631 1.00 23.06 40 ALA B CA 1
ATOM 5806 C C . ALA B 1 60 ? 46.181 0.328 34.949 1.00 28.44 40 ALA B C 1
ATOM 5807 O O . ALA B 1 60 ? 46.433 -0.669 35.643 1.00 33.04 40 ALA B O 1
ATOM 5814 N N . GLY B 1 61 ? 46.144 0.303 33.617 1.00 24.51 41 GLY B N 1
ATOM 5815 C CA . GLY B 1 61 ? 46.408 -0.873 32.827 1.00 29.85 41 GLY B CA 1
ATOM 5816 C C . GLY B 1 61 ? 45.311 -1.042 31.796 1.00 30.26 41 GLY B C 1
ATOM 5817 O O . GLY B 1 61 ? 44.142 -0.746 32.063 1.00 27.48 41 GLY B O 1
ATOM 5821 N N . PRO B 1 62 ? 45.674 -1.406 30.563 1.00 30.32 42 PRO B N 1
ATOM 5822 C CA . PRO B 1 62 ? 44.648 -1.499 29.510 1.00 31.19 42 PRO B CA 1
ATOM 5823 C C . PRO B 1 62 ? 43.502 -2.406 29.916 1.00 31.71 42 PRO B C 1
ATOM 5824 O O . PRO B 1 62 ? 42.349 -2.196 29.505 1.00 28.55 42 PRO B O 1
ATOM 5835 N N . GLU B 1 63 ? 43.810 -3.414 30.728 1.00 28.53 43 GLU B N 1
ATOM 5836 C CA . GLU B 1 63 ? 42.862 -4.390 31.239 1.00 29.54 43 GLU B CA 1
ATOM 5837 C C . GLU B 1 63 ? 42.286 -4.030 32.599 1.00 26.45 43 GLU B C 1
ATOM 5838 O O . GLU B 1 63 ? 41.527 -4.831 33.161 1.00 30.18 43 GLU B O 1
ATOM 5850 N N . ALA B 1 64 ? 42.664 -2.887 33.157 1.00 27.57 44 ALA B N 1
ATOM 5851 C CA . ALA B 1 64 ? 42.271 -2.531 34.510 1.00 25.30 44 ALA B CA 1
ATOM 5852 C C . ALA B 1 64 ? 40.771 -2.303 34.619 1.00 22.41 44 ALA B C 1
ATOM 5853 O O . ALA B 1 64 ? 40.121 -1.884 33.663 1.00 22.70 44 ALA B O 1
ATOM 5860 N N . GLN B 1 65 ? 40.233 -2.575 35.813 1.00 24.24 45 GLN B N 1
ATOM 5861 C CA . GLN B 1 65 ? 38.889 -2.152 36.205 1.00 22.03 45 GLN B CA 1
ATOM 5862 C C . GLN B 1 65 ? 38.974 -1.389 37.521 1.00 23.25 45 GLN B C 1
ATOM 5863 O O . GLN B 1 65 ? 39.516 -1.898 38.509 1.00 21.81 45 GLN B O 1
ATOM 5877 N N . LEU B 1 66 ? 38.445 -0.171 37.534 1.00 18.17 46 LEU B N 1
ATOM 5878 C CA . LEU B 1 66 ? 38.580 0.712 38.676 1.00 14.21 46 LEU B CA 1
ATOM 5879 C C . LEU B 1 66 ? 37.227 1.003 39.323 1.00 17.31 46 LEU B C 1
ATOM 5880 O O . LEU B 1 66 ? 36.200 1.066 38.635 1.00 18.19 46 LEU B O 1
ATOM 5896 N N . SER B 1 67 ? 37.236 1.231 40.624 1.00 16.03 47 SER B N 1
ATOM 5897 C CA . SER B 1 67 ? 36.041 1.678 41.326 1.00 16.06 47 SER B CA 1
ATOM 5898 C C . SER B 1 67 ? 35.786 3.155 41.049 1.00 16.51 47 SER B C 1
ATOM 5899 O O . SER B 1 67 ? 36.708 3.892 40.693 1.00 16.01 47 SER B O 1
ATOM 5907 N N . PRO B 1 68 ? 34.539 3.623 41.236 1.00 17.81 48 PRO B N 1
ATOM 5908 C CA . PRO B 1 68 ? 34.291 5.070 41.122 1.00 16.59 48 PRO B CA 1
ATOM 5909 C C . PRO B 1 68 ? 35.212 5.915 41.985 1.00 17.60 48 PRO B C 1
ATOM 5910 O O . PRO B 1 68 ? 35.693 6.952 41.511 1.00 17.64 48 PRO B O 1
ATOM 5921 N N . ALA B 1 69 ? 35.516 5.487 43.217 1.00 17.00 49 ALA B N 1
ATOM 5922 C CA . ALA B 1 69 ? 36.403 6.275 44.073 1.00 16.86 49 ALA B CA 1
ATOM 5923 C C . ALA B 1 69 ? 37.816 6.340 43.517 1.00 15.53 49 ALA B C 1
ATOM 5924 O O . ALA B 1 69 ? 38.464 7.397 43.572 1.00 18.37 49 ALA B O 1
ATOM 5931 N N . GLU B 1 70 ? 38.312 5.224 42.982 1.00 15.64 50 GLU B N 1
ATOM 5932 C CA . GLU B 1 70 ? 39.648 5.229 42.376 1.00 18.11 50 GLU B CA 1
ATOM 5933 C C . GLU B 1 70 ? 39.698 6.154 41.169 1.00 16.71 50 GLU B C 1
ATOM 5934 O O . GLU B 1 70 ? 40.742 6.762 40.887 1.00 18.26 50 GLU B O 1
ATOM 5946 N N . ILE B 1 71 ? 38.602 6.246 40.409 1.00 15.85 51 ILE B N 1
ATOM 5947 C CA . ILE B 1 71 ? 38.592 7.149 39.263 1.00 15.37 51 ILE B CA 1
ATOM 5948 C C . ILE B 1 71 ? 38.537 8.597 39.729 1.00 15.33 51 ILE B C 1
ATOM 5949 O O . ILE B 1 71 ? 39.287 9.454 39.244 1.00 16.48 51 ILE B O 1
ATOM 5965 N N . VAL B 1 72 ? 37.685 8.893 40.706 1.00 15.85 52 VAL B N 1
ATOM 5966 C CA . VAL B 1 72 ? 37.576 10.254 41.227 1.00 15.49 52 VAL B CA 1
ATOM 5967 C C . VAL B 1 72 ? 38.886 10.736 41.837 1.00 18.20 52 VAL B C 1
ATOM 5968 O O . VAL B 1 72 ? 39.159 11.947 41.842 1.00 19.63 52 VAL B O 1
ATOM 5981 N N . ALA B 1 73 ? 39.701 9.820 42.353 1.00 20.24 53 ALA B N 1
ATOM 5982 C CA . ALA B 1 73 ? 41.027 10.184 42.863 1.00 22.01 53 ALA B CA 1
ATOM 5983 C C . ALA B 1 73 ? 41.862 10.952 41.853 1.00 24.04 53 ALA B C 1
ATOM 5984 O O . ALA B 1 73 ? 42.812 11.649 42.244 1.00 23.60 53 ALA B O 1
ATOM 5991 N N . LYS B 1 74 ? 41.579 10.796 40.563 1.00 17.23 54 LYS B N 1
ATOM 5992 C CA . LYS B 1 74 ? 42.318 11.463 39.499 1.00 20.11 54 LYS B CA 1
ATOM 5993 C C . LYS B 1 74 ? 41.492 12.526 38.787 1.00 19.61 54 LYS B C 1
ATOM 5994 O O . LYS B 1 74 ? 41.952 13.088 37.791 1.00 18.67 54 LYS B O 1
ATOM 6013 N N . ILE B 1 75 ? 40.318 12.856 39.298 1.00 17.52 55 ILE B N 1
ATOM 6014 C CA . ILE B 1 75 ? 39.493 13.927 38.756 1.00 17.50 55 ILE B CA 1
ATOM 6015 C C . ILE B 1 75 ? 39.626 15.115 39.695 1.00 17.11 55 ILE B C 1
ATOM 6016 O O . ILE B 1 75 ? 39.366 14.965 40.892 1.00 19.67 55 ILE B O 1
ATOM 6032 N N . PRO B 1 76 ? 39.969 16.293 39.202 1.00 19.74 56 PRO B N 1
ATOM 6033 C CA . PRO B 1 76 ? 40.047 17.448 40.109 1.00 21.74 56 PRO B CA 1
ATOM 6034 C C . PRO B 1 76 ? 38.656 17.881 40.531 1.00 23.08 56 PRO B C 1
ATOM 6035 O O . PRO B 1 76 ? 37.895 18.474 39.762 1.00 28.29 56 PRO B O 1
ATOM 6046 N N . THR B 1 77 ? 38.283 17.494 41.743 1.00 21.43 57 THR B N 1
ATOM 6047 C CA . THR B 1 77 ? 37.010 17.899 42.305 1.00 20.28 57 THR B CA 1
ATOM 6048 C C . THR B 1 77 ? 37.161 17.806 43.811 1.00 25.28 57 THR B C 1
ATOM 6049 O O . THR B 1 77 ? 37.844 16.908 44.317 1.00 27.08 57 THR B O 1
ATOM 6060 N N . LYS B 1 78 ? 36.545 18.753 44.489 1.00 23.63 58 LYS B N 1
ATOM 6061 C CA . LYS B 1 78 ? 36.391 18.753 45.932 1.00 28.59 58 LYS B CA 1
ATOM 6062 C C . LYS B 1 78 ? 35.001 18.310 46.355 1.00 26.34 58 LYS B C 1
ATOM 6063 O O . LYS B 1 78 ? 34.625 18.514 47.515 1.00 26.01 58 LYS B O 1
ATOM 6082 N N . ASN B 1 79 ? 34.216 17.740 45.441 1.00 20.43 59 ASN B N 1
ATOM 6083 C CA . ASN B 1 79 ? 32.843 17.355 45.737 1.00 19.92 59 ASN B CA 1
ATOM 6084 C C . ASN B 1 79 ? 32.846 16.010 46.440 1.00 17.09 59 ASN B C 1
ATOM 6085 O O . ASN B 1 79 ? 33.189 14.986 45.833 1.00 17.96 5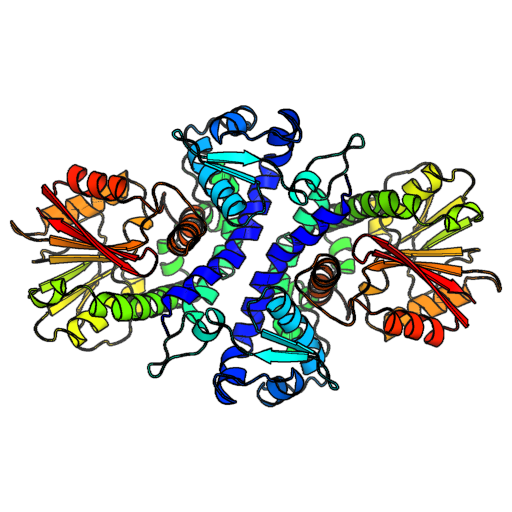9 ASN B O 1
ATOM 6096 N N . PRO B 1 80 ? 32.484 15.954 47.727 1.00 16.51 60 PRO B N 1
ATOM 6097 C CA . PRO B 1 80 ? 32.565 14.668 48.417 1.00 15.75 60 PRO B CA 1
ATOM 6098 C C . PRO B 1 80 ? 31.630 13.624 47.865 1.00 17.32 60 PRO B C 1
ATOM 6099 O O . PRO B 1 80 ? 31.874 12.425 48.056 1.00 20.96 60 PRO B O 1
ATOM 6110 N N . ASN B 1 81 ? 30.592 14.040 47.135 1.00 17.12 61 ASN B N 1
ATOM 6111 C CA . ASN B 1 81 ? 29.650 13.145 46.488 1.00 19.49 61 ASN B CA 1
ATOM 6112 C C . ASN B 1 81 ? 30.112 12.673 45.112 1.00 16.62 61 ASN B C 1
ATOM 6113 O O . ASN B 1 81 ? 29.341 12.008 44.420 1.00 16.96 61 ASN B O 1
ATOM 6124 N N . ALA B 1 82 ? 31.322 13.037 44.688 1.00 14.13 62 ALA B N 1
ATOM 6125 C CA . ALA B 1 82 ? 31.730 12.797 43.305 1.00 13.45 62 ALA B CA 1
ATOM 6126 C C . ALA B 1 82 ? 31.663 11.324 42.923 1.00 13.98 62 ALA B C 1
ATOM 6127 O O . ALA B 1 82 ? 31.283 11.008 41.788 1.00 13.93 62 ALA B O 1
ATOM 6134 N N . ALA B 1 83 ? 32.087 10.411 43.806 1.00 14.11 63 ALA B N 1
ATOM 6135 C CA . ALA B 1 83 ? 32.150 9.002 43.415 1.00 14.66 63 ALA B CA 1
ATOM 6136 C C . ALA B 1 83 ? 30.759 8.389 43.251 1.00 13.27 63 ALA B C 1
ATOM 6137 O O . ALA B 1 83 ? 30.524 7.628 42.302 1.00 15.86 63 ALA B O 1
ATOM 6144 N N . ILE B 1 84 ? 29.842 8.691 44.173 1.00 15.15 64 ILE B N 1
ATOM 6145 C CA . ILE B 1 84 ? 28.446 8.272 44.027 1.00 11.55 64 ILE B CA 1
ATOM 6146 C C . ILE B 1 84 ? 27.868 8.791 42.712 1.00 13.30 64 ILE B C 1
ATOM 6147 O O . ILE B 1 84 ? 27.247 8.041 41.932 1.00 14.59 64 ILE B O 1
ATOM 6163 N N . ALA B 1 85 ? 28.080 10.086 42.443 1.00 11.89 65 ALA B N 1
ATOM 6164 C CA . ALA B 1 85 ? 27.552 10.665 41.205 1.00 14.63 65 ALA B CA 1
ATOM 6165 C C . ALA B 1 85 ? 28.158 10.007 39.976 1.00 13.78 65 ALA B C 1
ATOM 6166 O O . ALA B 1 85 ? 27.449 9.702 39.019 1.00 13.26 65 ALA B O 1
ATOM 6173 N N . LEU B 1 86 ? 29.484 9.811 39.969 1.00 12.97 66 LEU B N 1
ATOM 6174 C CA . LEU B 1 86 ? 30.144 9.203 38.814 1.00 14.01 66 LEU B CA 1
ATOM 6175 C C . LEU B 1 86 ? 29.645 7.784 38.590 1.00 12.63 66 LEU B C 1
ATOM 6176 O O . LEU B 1 86 ? 29.421 7.379 37.444 1.00 12.61 66 LEU B O 1
ATOM 6192 N N . ASP B 1 87 ? 29.439 7.022 39.672 1.00 13.29 67 ASP B N 1
ATOM 6193 C CA . ASP B 1 87 ? 28.908 5.676 39.541 1.00 13.84 67 ASP B CA 1
ATOM 6194 C C . ASP B 1 87 ? 27.560 5.676 38.835 1.00 13.93 67 ASP B C 1
ATOM 6195 O O . ASP B 1 87 ? 27.258 4.736 38.094 1.00 13.48 67 ASP B O 1
ATOM 6204 N N . ARG B 1 88 ? 26.728 6.695 39.048 1.00 14.37 68 ARG B N 1
ATOM 6205 C CA . ARG B 1 88 ? 25.443 6.716 38.347 1.00 12.94 68 ARG B CA 1
ATOM 6206 C C . ARG B 1 88 ? 25.625 6.782 36.828 1.00 14.35 68 ARG B C 1
ATOM 6207 O O . ARG B 1 88 ? 24.859 6.174 36.070 1.00 15.44 68 ARG B O 1
ATOM 6228 N N . ILE B 1 89 ? 26.614 7.539 36.366 1.00 13.47 69 ILE B N 1
ATOM 6229 C CA . ILE B 1 89 ? 26.892 7.623 34.931 1.00 12.38 69 ILE B CA 1
ATOM 6230 C C . ILE B 1 89 ? 27.525 6.324 34.445 1.00 14.23 69 ILE B C 1
ATOM 6231 O O . ILE B 1 89 ? 27.111 5.734 33.428 1.00 15.46 69 ILE B O 1
ATOM 6247 N N . LEU B 1 90 ? 28.547 5.862 35.169 1.00 13.65 70 LEU B N 1
ATOM 6248 C CA . LEU B 1 90 ? 29.290 4.708 34.702 1.00 13.89 70 LEU B CA 1
ATOM 6249 C C . LEU B 1 90 ? 28.450 3.441 34.702 1.00 15.23 70 LEU B C 1
ATOM 6250 O O . LEU B 1 90 ? 28.641 2.600 33.819 1.00 15.62 70 LEU B O 1
ATOM 6266 N N . ARG B 1 91 ? 27.527 3.264 35.658 1.00 13.59 71 ARG B N 1
ATOM 6267 C CA . ARG B 1 91 ? 26.766 2.020 35.667 1.00 14.81 71 ARG B CA 1
ATOM 6268 C C . ARG B 1 91 ? 25.812 1.958 34.488 1.00 16.41 71 ARG B C 1
ATOM 6269 O O . ARG B 1 91 ? 25.550 0.869 33.974 1.00 16.28 71 ARG B O 1
ATOM 6290 N N . MET B 1 92 ? 25.325 3.107 34.012 1.00 14.36 72 MET B N 1
ATOM 6291 C CA . MET B 1 92 ? 24.539 3.099 32.782 1.00 15.36 72 MET B CA 1
ATOM 6292 C C . MET B 1 92 ? 25.404 2.714 31.595 1.00 17.37 72 MET B C 1
ATOM 6293 O O . MET B 1 92 ? 24.990 1.927 30.737 1.00 16.88 72 MET B O 1
ATOM 6307 N N . LEU B 1 93 ? 26.628 3.244 31.528 1.00 15.16 73 LEU B N 1
ATOM 6308 C CA . LEU B 1 93 ? 27.513 2.852 30.438 1.00 16.39 73 LEU B CA 1
ATOM 6309 C C . LEU B 1 93 ? 27.875 1.364 30.511 1.00 16.30 73 LEU B C 1
ATOM 6310 O O . LEU B 1 93 ? 27.940 0.682 29.479 1.00 18.50 73 LEU B O 1
ATOM 6326 N N . GLY B 1 94 ? 28.122 0.854 31.715 1.00 16.48 74 GLY B N 1
ATOM 6327 C CA . GLY B 1 94 ? 28.454 -0.555 31.877 1.00 16.75 74 GLY B CA 1
ATOM 6328 C C . GLY B 1 94 ? 27.292 -1.461 31.525 1.00 17.59 74 GLY B C 1
ATOM 6329 O O . GLY B 1 94 ? 27.461 -2.450 30.807 1.00 19.27 74 GLY B O 1
ATOM 6333 N N . ALA B 1 95 ? 26.097 -1.129 32.005 1.00 17.54 75 ALA B N 1
ATOM 6334 C CA . ALA B 1 95 ? 24.939 -1.947 31.683 1.00 18.49 75 ALA B CA 1
ATOM 6335 C C . ALA B 1 95 ? 24.707 -1.988 30.182 1.00 20.23 75 ALA B C 1
ATOM 6336 O O . ALA B 1 95 ? 24.188 -2.975 29.653 1.00 19.24 75 ALA B O 1
ATOM 6343 N N . SER B 1 96 ? 25.087 -0.921 29.481 1.00 16.72 76 SER B N 1
ATOM 6344 C CA . SER B 1 96 ? 24.918 -0.802 28.049 1.00 16.89 76 SER B CA 1
ATOM 6345 C C . SER B 1 96 ? 26.144 -1.288 27.267 1.00 16.84 76 SER B C 1
ATOM 6346 O O . SER B 1 96 ? 26.207 -1.090 26.039 1.00 17.44 76 SER B O 1
ATOM 6354 N N . SER B 1 97 ? 27.115 -1.902 27.943 1.00 18.52 77 SER B N 1
ATOM 6355 C CA . SER B 1 97 ? 28.277 -2.527 27.304 1.00 19.04 77 SER B CA 1
ATOM 6356 C C . SER B 1 97 ? 29.207 -1.516 26.634 1.00 17.71 77 SER B C 1
ATOM 6357 O O . SER B 1 97 ? 29.909 -1.840 25.669 1.00 18.29 77 SER B O 1
ATOM 6365 N N . ILE B 1 98 ? 29.213 -0.272 27.106 1.00 15.38 78 ILE B N 1
ATOM 6366 C CA . ILE B 1 98 ? 30.179 0.721 26.645 1.00 15.96 78 ILE B CA 1
ATOM 6367 C C . ILE B 1 98 ? 31.415 0.699 27.537 1.00 16.91 78 ILE B C 1
ATOM 6368 O O . ILE B 1 98 ? 32.509 1.071 27.092 1.00 18.70 78 ILE B O 1
ATOM 6384 N N . LEU B 1 99 ? 31.248 0.291 28.794 1.00 16.55 79 LEU B N 1
ATOM 6385 C CA . LEU B 1 99 ? 32.317 -0.057 29.709 1.00 15.88 79 LEU B CA 1
ATOM 6386 C C . LEU B 1 99 ? 32.158 -1.521 30.085 1.00 17.53 79 LEU B C 1
ATOM 6387 O O . LEU B 1 99 ? 31.053 -2.065 30.037 1.00 19.61 79 LEU B O 1
ATOM 6403 N N . SER B 1 100 ? 33.261 -2.162 30.423 1.00 18.63 80 SER B N 1
ATOM 6404 C CA . SER B 1 100 ? 33.220 -3.452 31.090 1.00 21.38 80 SER B CA 1
ATOM 6405 C C . SER B 1 100 ? 32.915 -3.222 32.562 1.00 23.31 80 SER B C 1
ATOM 6406 O O . SER B 1 100 ? 33.234 -2.171 33.122 1.00 21.20 80 SER B O 1
ATOM 6414 N N . VAL B 1 101 ? 32.248 -4.194 33.172 1.00 26.43 81 VAL B N 1
ATOM 6415 C CA . VAL B 1 101 ? 31.891 -4.097 34.580 1.00 27.70 81 VAL B CA 1
ATOM 6416 C C . VAL B 1 101 ? 32.115 -5.427 35.269 1.00 34.37 81 VAL B C 1
ATOM 6417 O O . VAL B 1 101 ? 31.831 -6.487 34.708 1.00 31.63 81 VAL B O 1
ATOM 6430 N N . THR B 1 102 ? 32.601 -5.359 36.501 1.00 31.47 82 THR B N 1
ATOM 6431 C CA . THR B 1 102 ? 32.598 -6.495 37.409 1.00 32.53 82 THR B CA 1
ATOM 6432 C C . THR B 1 102 ? 31.900 -6.003 38.661 1.00 28.91 82 THR B C 1
ATOM 6433 O O . THR B 1 102 ? 32.205 -4.917 39.162 1.00 26.55 82 THR B O 1
ATOM 6444 N N . THR B 1 103 ? 30.931 -6.773 39.148 1.00 34.75 83 THR B N 1
ATOM 6445 C CA . THR B 1 103 ? 30.188 -6.404 40.338 1.00 32.23 83 THR B CA 1
ATOM 6446 C C . THR B 1 103 ? 30.837 -7.098 41.526 1.00 29.01 83 THR B C 1
ATOM 6447 O O . THR B 1 103 ? 30.863 -8.334 41.583 1.00 40.95 83 THR B O 1
ATOM 6458 N N . MET B 1 104 ? 31.364 -6.318 42.455 1.00 31.83 84 MET B N 1
ATOM 6459 C CA . MET B 1 104 ? 32.015 -6.846 43.635 1.00 31.80 84 MET B CA 1
ATOM 6460 C C . MET B 1 104 ? 31.082 -6.654 44.816 1.00 38.02 84 MET B C 1
ATOM 6461 O O . MET B 1 104 ? 30.102 -5.908 44.759 1.00 44.40 84 MET B O 1
ATOM 6475 N N . LYS B 1 105 ? 31.461 -7.252 45.935 1.00 48.73 85 LYS B N 1
ATOM 6476 C CA . LYS B 1 105 ? 30.639 -7.137 47.127 1.00 56.49 85 LYS B CA 1
ATOM 6477 C C . LYS B 1 105 ? 30.607 -5.699 47.619 1.00 58.90 85 LYS B C 1
ATOM 6478 O O . LYS B 1 105 ? 29.606 -5.267 48.203 1.00 64.92 85 LYS B O 1
ATOM 6497 N N . ASP B 1 106 ? 31.673 -4.942 47.368 1.00 52.94 86 ASP B N 1
ATOM 6498 C CA . ASP B 1 106 ? 31.743 -3.544 47.765 1.00 51.27 86 ASP B CA 1
ATOM 6499 C C . ASP B 1 106 ? 31.247 -2.588 46.685 1.00 50.22 86 ASP B C 1
ATOM 6500 O O . ASP B 1 106 ? 31.290 -1.371 46.899 1.00 52.98 86 ASP B O 1
ATOM 6509 N N . GLY B 1 107 ? 30.772 -3.100 45.544 1.00 43.18 87 GLY B N 1
ATOM 6510 C CA . GLY B 1 107 ? 30.253 -2.268 44.474 1.00 37.93 87 GLY B CA 1
ATOM 6511 C C . GLY B 1 107 ? 30.873 -2.623 43.140 1.00 33.82 87 GLY B C 1
ATOM 6512 O O . GLY B 1 107 ? 31.575 -3.622 42.996 1.00 35.25 87 GLY B O 1
ATOM 6516 N N . ARG B 1 108 ? 30.615 -1.792 42.137 1.00 24.87 88 ARG B N 1
ATOM 6517 C CA . ARG B 1 108 ? 31.039 -2.051 40.770 1.00 24.19 88 ARG B CA 1
ATOM 6518 C C . ARG B 1 108 ? 32.433 -1.505 40.479 1.00 18.93 88 ARG B C 1
ATOM 6519 O O . ARG B 1 108 ? 32.841 -0.468 41.008 1.00 21.35 88 ARG B O 1
ATOM 6540 N N . VAL B 1 109 ? 33.156 -2.215 39.621 1.00 19.83 89 VAL B N 1
ATOM 6541 C CA . VAL B 1 109 ? 34.386 -1.701 39.046 1.00 18.29 89 VAL B CA 1
ATOM 6542 C C . VAL B 1 109 ? 34.256 -1.732 37.531 1.00 20.39 89 VAL B C 1
ATOM 6543 O O . VAL B 1 109 ? 33.564 -2.584 36.956 1.00 22.34 89 VAL B O 1
ATOM 6556 N N . TYR B 1 110 ? 34.953 -0.794 36.887 1.00 17.50 90 TYR B N 1
ATOM 6557 C CA . TYR B 1 110 ? 34.727 -0.474 35.480 1.00 17.75 90 TYR B CA 1
ATOM 6558 C C . TYR B 1 110 ? 36.001 -0.509 34.659 1.00 20.54 90 TYR B C 1
ATOM 6559 O O . TYR B 1 110 ? 37.015 0.094 35.037 1.00 19.70 90 TYR B O 1
ATOM 6577 N N . GLY B 1 111 ? 35.915 -1.158 33.499 1.00 17.20 91 GLY B N 1
ATOM 6578 C CA . GLY B 1 111 ? 37.007 -1.199 32.546 1.00 17.39 91 GLY B CA 1
ATOM 6579 C C . GLY B 1 111 ? 36.585 -0.802 31.140 1.00 21.05 91 GLY B C 1
ATOM 6580 O O . GLY B 1 111 ? 35.439 -0.428 30.886 1.00 19.85 91 GLY B O 1
ATOM 6584 N N . LEU B 1 112 ? 37.554 -0.868 30.244 1.00 18.26 92 LEU B N 1
ATOM 6585 C CA . LEU B 1 112 ? 37.365 -0.470 28.863 1.00 17.28 92 LEU B CA 1
ATOM 6586 C C . LEU B 1 112 ? 36.839 -1.634 28.025 1.00 20.39 92 LEU B C 1
ATOM 6587 O O . LEU B 1 112 ? 37.029 -2.807 28.359 1.00 22.38 92 LEU B O 1
ATOM 6603 N N . THR B 1 113 ? 36.174 -1.291 26.930 1.00 17.81 93 THR B N 1
ATOM 6604 C CA . THR B 1 113 ? 35.807 -2.265 25.905 1.00 20.25 93 THR B CA 1
ATOM 6605 C C . THR B 1 113 ? 36.625 -2.015 24.643 1.00 16.61 93 THR B C 1
ATOM 6606 O O . THR B 1 113 ? 37.410 -1.066 24.541 1.00 18.32 93 THR B O 1
ATOM 6617 N N . GLU B 1 114 ? 36.418 -2.868 23.638 1.00 19.63 94 GLU B N 1
ATOM 6618 C CA . GLU B 1 114 ? 37.099 -2.649 22.370 1.00 20.96 94 GLU B CA 1
ATOM 6619 C C . GLU B 1 114 ? 36.759 -1.268 21.821 1.00 19.54 94 GLU B C 1
ATOM 6620 O O . GLU B 1 114 ? 37.609 -0.600 21.229 1.00 22.97 94 GLU B O 1
ATOM 6632 N N . GLU B 1 115 ? 35.511 -0.831 21.996 1.00 16.40 95 GLU B N 1
ATOM 6633 C CA . GLU B 1 115 ? 35.137 0.509 21.548 1.00 16.90 95 GLU B CA 1
ATOM 6634 C C . GLU B 1 115 ? 35.730 1.604 22.435 1.00 16.27 95 GLU B C 1
ATOM 6635 O O . GLU B 1 115 ? 36.339 2.553 21.929 1.00 17.29 95 GLU B O 1
ATOM 6647 N N . SER B 1 116 ? 35.528 1.512 23.767 1.00 17.91 96 SER B N 1
ATOM 6648 C CA . SER B 1 116 ? 35.886 2.635 24.631 1.00 17.24 96 SER B CA 1
ATOM 6649 C C . SER B 1 116 ? 37.390 2.736 24.866 1.00 16.78 96 SER B C 1
ATOM 6650 O O . SER B 1 116 ? 37.878 3.822 25.213 1.00 17.52 96 SER B O 1
ATOM 6658 N N . ARG B 1 117 ? 38.141 1.651 24.624 1.00 16.71 97 ARG B N 1
ATOM 6659 C CA . ARG B 1 117 ? 39.600 1.753 24.551 1.00 17.14 97 ARG B CA 1
ATOM 6660 C C . ARG B 1 117 ? 40.038 2.777 23.511 1.00 17.43 97 ARG B C 1
ATOM 6661 O O . ARG B 1 117 ? 41.115 3.355 23.635 1.00 17.84 97 ARG B O 1
ATOM 6682 N N . CYS B 1 118 ? 39.218 3.023 22.491 1.00 16.25 98 CYS B N 1
ATOM 6683 C CA . CYS B 1 118 ? 39.565 3.997 21.464 1.00 16.76 98 CYS B CA 1
ATOM 6684 C C . CYS B 1 118 ? 39.368 5.435 21.909 1.00 15.43 98 CYS B C 1
ATOM 6685 O O . CYS B 1 118 ? 39.696 6.352 21.145 1.00 17.42 98 CYS B O 1
ATOM 6693 N N . LEU B 1 119 ? 38.856 5.652 23.124 1.00 14.99 99 LEU B N 1
ATOM 6694 C CA . LEU B 1 119 ? 38.759 6.977 23.729 1.00 17.12 99 LEU B CA 1
ATOM 6695 C C . LEU B 1 119 ? 40.022 7.362 24.498 1.00 17.07 99 LEU B C 1
ATOM 6696 O O . LEU B 1 119 ? 40.069 8.453 25.083 1.00 20.33 99 LEU B O 1
ATOM 6712 N N . VAL B 1 120 ? 41.059 6.515 24.445 1.00 16.77 100 VAL B N 1
ATOM 6713 C CA . VAL B 1 120 ? 42.335 6.723 25.114 1.00 17.62 100 VAL B CA 1
ATOM 6714 C C . VAL B 1 120 ? 43.333 7.189 24.071 1.00 18.49 100 VAL B C 1
ATOM 6715 O O . VAL B 1 120 ? 43.430 6.581 23.000 1.00 18.25 100 VAL B O 1
ATOM 6728 N N . ALA B 1 121 ? 44.073 8.249 24.377 1.00 18.47 101 ALA B N 1
ATOM 6729 C CA . ALA B 1 121 ? 45.015 8.796 23.402 1.00 19.23 101 ALA B CA 1
ATOM 6730 C C . ALA B 1 121 ? 46.154 7.816 23.166 1.00 21.65 101 ALA B C 1
ATOM 6731 O O . ALA B 1 121 ? 46.668 7.185 24.100 1.00 23.12 101 ALA B O 1
ATOM 6738 N N . ASP B 1 122 ? 46.554 7.688 21.909 1.00 21.33 102 ASP B N 1
ATOM 6739 C CA . ASP B 1 122 ? 47.696 6.852 21.600 1.00 23.52 102 ASP B CA 1
ATOM 6740 C C . ASP B 1 122 ? 48.968 7.640 21.892 1.00 26.75 102 ASP B C 1
ATOM 6741 O O . ASP B 1 122 ? 48.934 8.765 22.396 1.00 25.09 102 ASP B O 1
ATOM 6750 N N . LYS B 1 123 ? 50.114 7.036 21.586 1.00 28.37 103 LYS B N 1
ATOM 6751 C CA . LYS B 1 123 ? 51.393 7.674 21.868 1.00 30.89 103 LYS B CA 1
ATOM 6752 C C . LYS B 1 123 ? 51.531 9.011 21.165 1.00 34.56 103 LYS B C 1
ATOM 6753 O O . LYS B 1 123 ? 52.365 9.830 21.565 1.00 36.48 103 LYS B O 1
ATOM 6772 N N . ASN B 1 124 ? 50.761 9.238 20.108 1.00 30.01 104 ASN B N 1
ATOM 6773 C CA . ASN B 1 124 ? 50.778 10.501 19.389 1.00 36.33 104 ASN B CA 1
ATOM 6774 C C . ASN B 1 124 ? 49.707 11.465 19.870 1.00 35.97 104 ASN B C 1
ATOM 6775 O O . ASN B 1 124 ? 49.571 12.550 19.297 1.00 31.32 104 ASN B O 1
ATOM 6786 N N . GLY B 1 125 ? 48.950 11.102 20.906 1.00 26.21 105 GLY B N 1
ATOM 6787 C CA . GLY B 1 125 ? 47.914 11.966 21.421 1.00 25.65 105 GLY B CA 1
ATOM 6788 C C . GLY B 1 125 ? 46.599 11.879 20.687 1.00 27.28 105 GLY B C 1
ATOM 6789 O O . GLY B 1 125 ? 45.735 12.742 20.884 1.00 26.72 105 GLY B O 1
ATOM 6793 N N . VAL B 1 126 ? 46.397 10.836 19.891 1.00 22.55 106 VAL B N 1
ATOM 6794 C CA . VAL B 1 126 ? 45.235 10.730 19.013 1.00 20.04 106 VAL B CA 1
ATOM 6795 C C . VAL B 1 126 ? 44.266 9.700 19.567 1.00 17.25 106 VAL B C 1
ATOM 6796 O O . VAL B 1 126 ? 44.658 8.606 19.983 1.00 18.76 106 VAL B O 1
ATOM 6809 N N . SER B 1 127 ? 42.985 10.057 19.573 1.00 18.51 107 SER B N 1
ATOM 6810 C CA . SER B 1 127 ? 41.910 9.145 19.941 1.00 16.13 107 SER B CA 1
ATOM 6811 C C . SER B 1 127 ? 40.672 9.543 19.150 1.00 15.41 107 SER B C 1
ATOM 6812 O O . SER B 1 127 ? 40.689 10.526 18.412 1.00 16.78 107 SER B O 1
ATOM 6820 N N . VAL B 1 128 ? 39.570 8.819 19.367 1.00 15.58 108 VAL B N 1
ATOM 6821 C CA . VAL B 1 128 ? 38.306 9.231 18.751 1.00 14.08 108 VAL B CA 1
ATOM 6822 C C . VAL B 1 128 ? 37.579 10.320 19.529 1.00 15.49 108 VAL B C 1
ATOM 6823 O O . VAL B 1 128 ? 36.490 10.737 19.109 1.00 15.10 108 VAL B O 1
ATOM 6836 N N . VAL B 1 129 ? 38.128 10.781 20.654 1.00 14.86 109 VAL B N 1
ATOM 6837 C CA . VAL B 1 129 ? 37.443 11.791 21.466 1.00 15.32 109 VAL B CA 1
ATOM 6838 C C . VAL B 1 129 ? 37.011 13.004 20.640 1.00 15.80 109 VAL B C 1
ATOM 6839 O O . VAL B 1 129 ? 35.856 13.415 20.759 1.00 13.47 109 VAL B O 1
ATOM 6852 N N . PRO B 1 130 ? 37.871 13.607 19.811 1.00 12.87 110 PRO B N 1
ATOM 6853 C CA . PRO B 1 130 ? 37.428 14.797 19.044 1.00 14.26 110 PRO B CA 1
ATOM 6854 C C . PRO B 1 130 ? 36.223 14.511 18.155 1.00 14.49 110 PRO B C 1
ATOM 6855 O O . PRO B 1 130 ? 35.320 15.356 18.017 1.00 14.75 110 PRO B O 1
ATOM 6866 N N . MET B 1 131 ? 36.157 13.309 17.582 1.00 14.34 111 MET B N 1
ATOM 6867 C CA . MET B 1 131 ? 34.995 12.978 16.771 1.00 14.86 111 MET B CA 1
ATOM 6868 C C . MET B 1 131 ? 33.752 12.831 17.625 1.00 15.17 111 MET B C 1
ATOM 6869 O O . MET B 1 131 ? 32.674 13.303 17.245 1.00 15.06 111 MET B O 1
ATOM 6883 N N . LEU B 1 132 ? 33.861 12.140 18.764 1.00 14.49 112 LEU B N 1
ATOM 6884 C CA . LEU B 1 132 ? 32.662 11.909 19.565 1.00 13.28 112 LEU B CA 1
ATOM 6885 C C . LEU B 1 132 ? 32.140 13.191 20.196 1.00 13.61 112 LEU B C 1
ATOM 6886 O O . LEU B 1 132 ? 30.928 13.325 20.410 1.00 16.51 112 LEU B O 1
ATOM 6902 N N . LEU B 1 133 ? 33.020 14.122 20.539 1.00 13.83 113 LEU B N 1
ATOM 6903 C CA . LEU B 1 133 ? 32.538 15.381 21.074 1.00 16.59 113 LEU B CA 1
ATOM 6904 C C . LEU B 1 133 ? 31.922 16.238 19.975 1.00 15.53 113 LEU B C 1
ATOM 6905 O O . LEU B 1 133 ? 30.920 16.923 20.221 1.00 16.33 113 LEU B O 1
ATOM 6921 N N . PHE B 1 134 ? 32.456 16.178 18.752 1.00 15.20 114 PHE B N 1
ATOM 6922 C CA . PHE B 1 134 ? 31.814 16.927 17.682 1.00 13.55 114 PHE B CA 1
ATOM 6923 C C . PHE B 1 134 ? 30.434 16.365 17.334 1.00 12.34 114 PHE B C 1
ATOM 6924 O O . PHE B 1 134 ? 29.470 17.130 17.154 1.00 13.99 114 PHE B O 1
ATOM 6941 N N . THR B 1 135 ? 30.300 15.039 17.234 1.00 13.78 115 THR B N 1
ATOM 6942 C CA . THR B 1 135 ? 29.039 14.524 16.716 1.00 11.62 115 THR B CA 1
ATOM 6943 C C . THR B 1 135 ? 27.905 14.610 17.722 1.00 13.78 115 THR B C 1
ATOM 6944 O O . THR B 1 135 ? 26.745 14.465 17.331 1.00 15.02 115 THR B O 1
ATOM 6955 N N . SER B 1 136 ? 28.198 14.890 18.995 1.00 13.65 116 SER B N 1
ATOM 6956 C CA . SER B 1 136 ? 27.157 15.197 19.973 1.00 14.12 116 SER B CA 1
ATOM 6957 C C . SER B 1 136 ? 27.199 16.657 20.398 1.00 15.18 116 SER B C 1
ATOM 6958 O O . SER B 1 136 ? 26.561 17.023 21.402 1.00 16.88 116 SER B O 1
ATOM 6966 N N . ASP B 1 137 ? 27.938 17.495 19.674 1.00 15.53 117 ASP B N 1
ATOM 6967 C CA . ASP B 1 137 ? 27.948 18.929 19.941 1.00 16.70 117 ASP B CA 1
ATOM 6968 C C . ASP B 1 137 ? 26.542 19.507 19.829 1.00 15.05 117 ASP B C 1
ATOM 6969 O O . ASP B 1 137 ? 25.697 19.012 19.075 1.00 14.61 117 ASP B O 1
ATOM 6978 N N . LYS B 1 138 ? 26.312 20.604 20.579 1.00 15.86 118 LYS B N 1
ATOM 6979 C CA . LYS B 1 138 ? 24.994 21.223 20.619 1.00 16.94 118 LYS B CA 1
ATOM 6980 C C . LYS B 1 138 ? 24.482 21.604 19.237 1.00 17.43 118 LYS B C 1
ATOM 6981 O O . LYS B 1 138 ? 23.279 21.469 18.965 1.00 17.88 118 LYS B O 1
ATOM 7000 N N . ALA B 1 139 ? 25.336 22.124 18.360 1.00 17.63 119 ALA B N 1
ATOM 7001 C CA . ALA B 1 139 ? 24.841 22.563 17.055 1.00 20.40 119 ALA B CA 1
ATOM 7002 C C . ALA B 1 139 ? 24.342 21.373 16.236 1.00 19.40 119 ALA B C 1
ATOM 7003 O O . ALA B 1 139 ? 23.308 21.449 15.540 1.00 21.87 119 ALA B O 1
ATOM 7010 N N . VAL B 1 140 ? 25.032 20.244 16.355 1.00 16.58 120 VAL B N 1
ATOM 7011 C CA . VAL B 1 140 ? 24.628 19.036 15.638 1.00 14.83 120 VAL B CA 1
ATOM 7012 C C . VAL B 1 140 ? 23.324 18.501 16.210 1.00 15.04 120 VAL B C 1
ATOM 7013 O O . VAL B 1 140 ? 22.372 18.182 15.482 1.00 14.86 120 VAL B O 1
ATOM 7026 N N . VAL B 1 141 ? 23.274 18.372 17.534 1.00 15.02 121 VAL B N 1
ATOM 7027 C CA . VAL B 1 141 ? 22.105 17.785 18.168 1.00 15.41 121 VAL B CA 1
ATOM 7028 C C . VAL B 1 141 ? 20.883 18.660 17.945 1.00 15.20 121 VAL B C 1
ATOM 7029 O O . VAL B 1 141 ? 19.783 18.153 17.700 1.00 15.31 121 VAL B O 1
ATOM 7042 N N . GLU B 1 142 ? 21.048 19.987 17.988 1.00 15.63 122 GLU B N 1
ATOM 7043 C CA . GLU B 1 142 ? 19.911 20.854 17.698 1.00 16.68 122 GLU B CA 1
ATOM 7044 C C . GLU B 1 142 ? 19.365 20.571 16.304 1.00 16.70 122 GLU B C 1
ATOM 7045 O O . GLU B 1 142 ? 18.138 20.539 16.109 1.00 17.73 122 GLU B O 1
ATOM 7057 N N . SER B 1 143 ? 20.259 20.385 15.322 1.00 15.15 123 SER B N 1
ATOM 7058 C CA . SER B 1 143 ? 19.783 20.111 13.968 1.00 17.01 123 SER B CA 1
ATOM 7059 C C . SER B 1 143 ? 19.044 18.776 13.893 1.00 15.52 123 SER B C 1
ATOM 7060 O O . SER B 1 143 ? 18.090 18.640 13.115 1.00 14.07 123 SER B O 1
ATOM 7068 N N . PHE B 1 144 ? 19.451 17.797 14.696 1.00 15.43 124 PHE B N 1
ATOM 7069 C CA . PHE B 1 144 ? 18.833 16.474 14.630 1.00 14.19 124 PHE B CA 1
ATOM 7070 C C . PHE B 1 144 ? 17.330 16.512 14.936 1.00 14.77 124 PHE B C 1
ATOM 7071 O O . PHE B 1 144 ? 16.596 15.602 14.529 1.00 15.48 124 PHE B O 1
ATOM 7088 N N . TYR B 1 145 ? 16.865 17.515 15.699 1.00 14.14 125 TYR B N 1
ATOM 7089 C CA . TYR B 1 145 ? 15.433 17.622 15.988 1.00 15.12 125 TYR B CA 1
ATOM 7090 C C . TYR B 1 145 ? 14.614 17.831 14.727 1.00 17.43 125 TYR B C 1
ATOM 7091 O O . TYR B 1 145 ? 13.408 17.547 14.728 1.00 17.45 125 TYR B O 1
ATOM 7109 N N . ASN B 1 146 ? 15.251 18.255 13.640 1.00 14.71 126 ASN B N 1
ATOM 7110 C CA . ASN B 1 146 ? 14.558 18.513 12.380 1.00 15.67 126 ASN B CA 1
ATOM 7111 C C . ASN B 1 146 ? 14.876 17.481 11.303 1.00 15.57 126 ASN B C 1
ATOM 7112 O O . ASN B 1 146 ? 14.550 17.694 10.128 1.00 17.42 126 ASN B O 1
ATOM 7123 N N . ILE B 1 147 ? 15.442 16.335 11.666 1.00 15.64 127 ILE B N 1
ATOM 7124 C CA . ILE B 1 147 ? 15.787 15.370 10.632 1.00 15.88 127 ILE B CA 1
ATOM 7125 C C . ILE B 1 147 ? 14.546 14.826 9.934 1.00 15.79 127 ILE B C 1
ATOM 7126 O O . ILE B 1 147 ? 14.615 14.480 8.741 1.00 16.07 127 ILE B O 1
ATOM 7142 N N . LYS B 1 148 ? 13.383 14.792 10.602 1.00 15.53 128 LYS B N 1
ATOM 7143 C CA . LYS B 1 148 ? 12.167 14.331 9.931 1.00 13.93 128 LYS B CA 1
ATOM 7144 C C . LYS B 1 148 ? 11.796 15.226 8.750 1.00 16.68 128 LYS B C 1
ATOM 7145 O O . LYS B 1 148 ? 11.088 14.788 7.830 1.00 16.54 128 LYS B O 1
ATOM 7164 N N . ASP B 1 149 ? 12.277 16.461 8.740 1.00 16.13 129 ASP B N 1
ATOM 7165 C CA . ASP B 1 149 ? 11.934 17.354 7.647 1.00 17.70 129 ASP B CA 1
ATOM 7166 C C . ASP B 1 149 ? 12.513 16.881 6.329 1.00 18.44 129 ASP B C 1
ATOM 7167 O O . ASP B 1 149 ? 11.991 17.255 5.273 1.00 18.27 129 ASP B O 1
ATOM 7176 N N . VAL B 1 150 ? 13.575 16.074 6.348 1.00 16.16 130 VAL B N 1
ATOM 7177 C CA . VAL B 1 150 ? 14.109 15.548 5.099 1.00 17.08 130 VAL B CA 1
ATOM 7178 C C . VAL B 1 150 ? 13.127 14.555 4.502 1.00 19.16 130 VAL B C 1
ATOM 7179 O O . VAL B 1 150 ? 13.069 14.383 3.277 1.00 17.80 130 VAL B O 1
ATOM 7192 N N . VAL B 1 151 ? 12.357 13.864 5.345 1.00 14.98 131 VAL B N 1
ATOM 7193 C CA . VAL B 1 151 ? 11.280 13.027 4.830 1.00 14.70 131 VAL B CA 1
ATOM 7194 C C . VAL B 1 151 ? 10.155 13.901 4.306 1.00 16.81 131 VAL B C 1
ATOM 7195 O O . VAL B 1 151 ? 9.652 13.686 3.193 1.00 17.83 131 VAL B O 1
ATOM 7208 N N . LEU B 1 152 ? 9.757 14.919 5.082 1.00 14.83 132 LEU B N 1
ATOM 7209 C CA . LEU B 1 152 ? 8.506 15.606 4.789 1.00 17.75 132 LEU B CA 1
ATOM 7210 C C . LEU B 1 152 ? 8.618 16.646 3.678 1.00 18.14 132 LEU B C 1
ATOM 7211 O O . LEU B 1 152 ? 7.630 16.884 2.969 1.00 19.97 132 LEU B O 1
ATOM 7227 N N . GLU B 1 153 ? 9.785 17.263 3.506 1.00 17.74 133 GLU B N 1
ATOM 7228 C CA . GLU B 1 153 ? 9.907 18.430 2.638 1.00 17.81 133 GLU B CA 1
ATOM 7229 C C . GLU B 1 153 ? 11.102 18.299 1.717 1.00 20.16 133 GLU B C 1
ATOM 7230 O O . GLU B 1 153 ? 12.245 18.126 2.172 1.00 21.18 133 GLU B O 1
ATOM 7242 N N . GLU B 1 154 ? 10.843 18.472 0.427 1.00 20.23 134 GLU B N 1
ATOM 7243 C CA . GLU B 1 154 ? 11.894 18.444 -0.570 1.00 20.69 134 GLU B CA 1
ATOM 7244 C C . GLU B 1 154 ? 12.848 19.610 -0.372 1.00 19.66 134 GLU B C 1
ATOM 7245 O O . GLU B 1 154 ? 12.424 20.740 -0.120 1.00 21.86 134 GLU B O 1
ATOM 7257 N N . GLY B 1 155 ? 14.144 19.327 -0.476 1.00 20.61 135 GLY B N 1
ATOM 7258 C CA . GLY B 1 155 ? 15.137 20.383 -0.476 1.00 24.05 135 GLY B CA 1
ATOM 7259 C C . GLY B 1 155 ? 15.518 20.960 0.871 1.00 23.73 135 GLY B C 1
ATOM 7260 O O . GLY B 1 155 ? 16.235 21.967 0.909 1.00 30.58 135 GLY B O 1
ATOM 7264 N N . VAL B 1 156 ? 15.052 20.398 1.965 1.00 20.91 136 VAL B N 1
ATOM 7265 C CA . VAL B 1 156 ? 15.345 20.934 3.288 1.00 19.48 136 VAL B CA 1
ATOM 7266 C C . VAL B 1 156 ? 16.553 20.217 3.870 1.00 20.03 136 VAL B C 1
ATOM 7267 O O . VAL B 1 156 ? 16.630 18.982 3.845 1.00 19.94 136 VAL B O 1
ATOM 7280 N N . ILE B 1 157 ? 17.495 20.984 4.395 1.00 20.18 137 ILE B N 1
ATOM 7281 C CA . ILE B 1 157 ? 18.604 20.447 5.175 1.00 18.96 137 ILE B CA 1
ATOM 7282 C C . ILE B 1 157 ? 18.346 20.787 6.637 1.00 16.80 137 ILE B C 1
ATOM 7283 O O . ILE B 1 157 ? 18.189 21.969 6.970 1.00 18.05 137 ILE B O 1
ATOM 7299 N N . PRO B 1 158 ? 18.313 19.808 7.552 1.00 16.11 138 PRO B N 1
ATOM 7300 C CA . PRO B 1 158 ? 18.015 20.158 8.953 1.00 15.91 138 PRO B CA 1
ATOM 7301 C C . PRO B 1 158 ? 18.945 21.209 9.539 1.00 16.00 138 PRO B C 1
ATOM 7302 O O . PRO B 1 158 ? 18.479 22.127 10.231 1.00 18.20 138 PRO B O 1
ATOM 7313 N N . PHE B 1 159 ? 20.255 21.101 9.299 1.00 16.73 139 PHE B N 1
ATOM 7314 C CA . PHE B 1 159 ? 21.177 22.087 9.844 1.00 18.16 139 PHE B CA 1
ATOM 7315 C C . PHE B 1 159 ? 20.843 23.483 9.329 1.00 20.81 139 PHE B C 1
ATOM 7316 O O . PHE B 1 159 ? 20.761 24.438 10.112 1.00 20.58 139 PHE B O 1
ATOM 7333 N N . ASP B 1 160 ? 20.636 23.611 8.017 1.00 20.23 140 ASP B N 1
ATOM 7334 C CA . ASP B 1 160 ? 20.346 24.916 7.420 1.00 20.66 140 ASP B CA 1
ATOM 7335 C C . ASP B 1 160 ? 19.064 25.502 7.993 1.00 24.22 140 ASP B C 1
ATOM 7336 O O . ASP B 1 160 ? 18.972 26.711 8.248 1.00 26.68 140 ASP B O 1
ATOM 7345 N N . ARG B 1 161 ? 18.046 24.661 8.178 1.00 22.85 141 ARG B N 1
ATOM 7346 C CA . ARG B 1 161 ? 16.788 25.139 8.733 1.00 23.22 141 ARG B CA 1
ATOM 7347 C C . ARG B 1 161 ? 16.948 25.563 10.183 1.00 25.88 141 ARG B C 1
ATOM 7348 O O . ARG B 1 161 ? 16.311 26.524 10.640 1.00 28.52 141 ARG B O 1
ATOM 7369 N N . THR B 1 162 ? 17.795 24.854 10.926 1.00 23.25 142 THR B N 1
ATOM 7370 C CA . THR B 1 162 ? 17.947 25.132 12.344 1.00 23.08 142 THR B CA 1
ATOM 7371 C C . THR B 1 162 ? 18.836 26.340 12.591 1.00 27.21 142 THR B C 1
ATOM 7372 O O . THR B 1 162 ? 18.616 27.066 13.564 1.00 31.30 142 THR B O 1
ATOM 7383 N N . HIS B 1 163 ? 19.813 26.583 11.720 1.00 26.18 143 HIS B N 1
ATOM 7384 C CA . HIS B 1 163 ? 20.859 27.568 11.962 1.00 29.68 143 HIS B CA 1
ATOM 7385 C C . HIS B 1 163 ? 20.898 28.683 10.921 1.00 28.18 143 HIS B C 1
ATOM 7386 O O . HIS B 1 163 ? 21.666 29.634 11.092 1.00 33.08 143 HIS B O 1
ATOM 7400 N N . GLY B 1 164 ? 20.082 28.618 9.878 1.00 27.49 144 GLY B N 1
ATOM 7401 C CA . GLY B 1 164 ? 20.004 29.700 8.917 1.00 31.31 144 GLY B CA 1
ATOM 7402 C C . GLY B 1 164 ? 21.025 29.685 7.806 1.00 29.15 144 GLY B C 1
ATOM 7403 O O . GLY B 1 164 ? 21.002 30.584 6.953 1.00 33.32 144 GLY B O 1
ATOM 7407 N N . MET B 1 165 ? 21.927 28.711 7.772 1.00 28.47 145 MET B N 1
ATOM 7408 C CA . MET B 1 165 ? 22.914 28.643 6.708 1.00 29.69 145 MET B CA 1
ATOM 7409 C C . MET B 1 165 ? 23.488 27.234 6.700 1.00 23.74 145 MET B C 1
ATOM 7410 O O . MET B 1 165 ? 23.322 26.478 7.663 1.00 26.32 145 MET B O 1
ATOM 7424 N N . ASP B 1 166 ? 24.216 26.920 5.634 1.00 24.58 146 ASP B N 1
ATOM 7425 C CA . ASP B 1 166 ? 24.752 25.576 5.478 1.00 24.01 146 ASP B CA 1
ATOM 7426 C C . ASP B 1 166 ? 25.910 25.350 6.448 1.00 23.40 146 ASP B C 1
ATOM 7427 O O . ASP B 1 166 ? 26.495 26.284 7.003 1.00 21.83 146 ASP B O 1
ATOM 7436 N N . PHE B 1 167 ? 26.217 24.073 6.669 1.00 20.00 147 PHE B N 1
ATOM 7437 C CA . PHE B 1 167 ? 27.180 23.724 7.705 1.00 20.01 147 PHE B CA 1
ATOM 7438 C C . PHE B 1 167 ? 28.556 24.347 7.442 1.00 18.13 147 PHE B C 1
ATOM 7439 O O . PHE B 1 167 ? 29.201 24.844 8.373 1.00 18.65 147 PHE B O 1
ATOM 7456 N N . PHE B 1 168 ? 29.041 24.322 6.197 1.00 17.20 148 PHE B N 1
ATOM 7457 C CA . PHE B 1 168 ? 30.400 24.816 5.964 1.00 19.17 148 PHE B CA 1
ATOM 7458 C C . PHE B 1 168 ? 30.469 26.334 6.084 1.00 19.38 148 PHE B C 1
ATOM 7459 O O . PHE B 1 168 ? 31.434 26.883 6.635 1.00 23.01 148 PHE B O 1
ATOM 7476 N N . ALA B 1 169 ? 29.437 27.035 5.608 1.00 24.33 149 ALA B N 1
ATOM 7477 C CA . ALA B 1 169 ? 29.352 28.471 5.870 1.00 25.16 149 ALA B CA 1
ATOM 7478 C C . ALA B 1 169 ? 29.298 28.753 7.365 1.00 24.08 149 ALA B C 1
ATOM 7479 O O . ALA B 1 169 ? 29.940 29.695 7.862 1.00 25.37 149 ALA B O 1
ATOM 7486 N N . TYR B 1 170 ? 28.526 27.961 8.111 1.00 21.87 150 TYR B N 1
ATOM 7487 C CA . TYR B 1 170 ? 28.450 28.150 9.553 1.00 20.76 150 TYR B CA 1
ATOM 7488 C C . TYR B 1 170 ? 29.815 27.961 10.196 1.00 25.00 150 TYR B C 1
ATOM 7489 O O . TYR B 1 170 ? 30.188 28.704 11.110 1.00 22.27 150 TYR B O 1
ATOM 7507 N N . ALA B 1 171 ? 30.569 26.954 9.755 1.00 20.96 151 ALA B N 1
ATOM 7508 C CA . ALA B 1 171 ? 31.907 26.755 10.301 1.00 20.38 151 ALA B CA 1
ATOM 7509 C C . ALA B 1 171 ? 32.786 27.958 10.011 1.00 21.47 151 ALA B C 1
ATOM 7510 O O . ALA B 1 171 ? 33.625 28.346 10.840 1.00 23.37 151 ALA B O 1
ATOM 7517 N N . GLY B 1 172 ? 32.606 28.564 8.838 1.00 21.76 152 GLY B N 1
ATOM 7518 C CA . GLY B 1 172 ? 33.342 29.774 8.506 1.00 23.81 152 GLY B CA 1
ATOM 7519 C C . GLY B 1 172 ? 32.952 30.971 9.346 1.00 25.02 152 GLY B C 1
ATOM 7520 O O . GLY B 1 172 ? 33.740 31.912 9.484 1.00 30.11 152 GLY B O 1
ATOM 7524 N N . LYS B 1 173 ? 31.754 30.958 9.905 1.00 20.97 153 LYS B N 1
ATOM 7525 C CA . LYS B 1 173 ? 31.298 32.067 10.741 1.00 24.32 153 LYS B CA 1
ATOM 7526 C C . LYS B 1 173 ? 31.524 31.839 12.227 1.00 31.44 153 LYS B C 1
ATOM 7527 O O . LYS B 1 173 ? 31.624 32.817 12.976 1.00 31.48 153 LYS B O 1
ATOM 7546 N N . GLU B 1 174 ? 31.603 30.590 12.675 1.00 22.46 154 GLU B N 1
ATOM 7547 C CA . GLU B 1 174 ? 31.673 30.250 14.092 1.00 25.11 154 GLU B CA 1
ATOM 7548 C C . GLU B 1 174 ? 32.927 29.444 14.403 1.00 32.65 154 GLU B C 1
ATOM 7549 O O . GLU B 1 174 ? 32.998 28.241 14.130 1.00 25.17 154 GLU B O 1
ATOM 7561 N N . GLN B 1 175 ? 33.888 30.124 15.027 1.00 32.21 155 GLN B N 1
ATOM 7562 C CA . GLN B 1 175 ? 35.210 29.558 15.254 1.00 30.59 155 GLN B CA 1
ATOM 7563 C C . GLN B 1 175 ? 35.184 28.330 16.154 1.00 29.66 155 GLN B C 1
ATOM 7564 O O . GLN B 1 175 ? 36.000 27.421 15.969 1.00 28.11 155 GLN B O 1
ATOM 7578 N N . SER B 1 176 ? 34.283 28.265 17.133 1.00 28.71 156 SER B N 1
ATOM 7579 C CA . SER B 1 176 ? 34.303 27.098 18.008 1.00 31.42 156 SER B CA 1
ATOM 7580 C C . SER B 1 176 ? 33.833 25.843 17.266 1.00 29.24 156 SER B C 1
ATOM 7581 O O . SER B 1 176 ? 34.356 24.750 17.515 1.00 25.30 156 SER B O 1
ATOM 7589 N N . VAL B 1 177 ? 32.887 25.981 16.330 1.00 28.89 157 VAL B N 1
ATOM 7590 C CA . VAL B 1 177 ? 32.495 24.850 15.488 1.00 27.05 157 VAL B CA 1
ATOM 7591 C C . VAL B 1 177 ? 33.566 24.543 14.450 1.00 24.74 157 VAL B C 1
ATOM 7592 O O . VAL B 1 177 ? 33.857 23.377 14.176 1.00 20.13 157 VAL B O 1
ATOM 7605 N N . ASN B 1 178 ? 34.132 25.566 13.814 1.00 22.66 158 ASN B N 1
ATOM 7606 C CA . ASN B 1 178 ? 35.263 25.348 12.918 1.00 20.39 158 ASN B CA 1
ATOM 7607 C C . ASN B 1 178 ? 36.322 24.481 13.603 1.00 20.70 158 ASN B C 1
ATOM 7608 O O . ASN B 1 178 ? 36.772 23.473 13.044 1.00 20.01 158 ASN B O 1
ATOM 7619 N N . LYS B 1 179 ? 36.703 24.838 14.835 1.00 19.51 159 LYS B N 1
ATOM 7620 C CA . LYS B 1 179 ? 37.754 24.103 15.538 1.00 19.25 159 LYS B CA 1
ATOM 7621 C C . LYS B 1 179 ? 37.289 22.706 15.933 1.00 18.05 159 LYS B C 1
ATOM 7622 O O . LYS B 1 179 ? 38.012 21.725 15.713 1.00 20.94 159 LYS B O 1
ATOM 7641 N N . SER B 1 180 ? 36.101 22.584 16.525 1.00 18.41 160 SER B N 1
ATOM 7642 C CA . SER B 1 180 ? 35.608 21.262 16.918 1.00 18.56 160 SER B CA 1
ATOM 7643 C C . SER B 1 180 ? 35.553 20.330 15.709 1.00 18.24 160 SER B C 1
ATOM 7644 O O . SER B 1 180 ? 36.008 19.181 15.762 1.00 17.92 160 SER B O 1
ATOM 7652 N N . PHE B 1 181 ? 35.009 20.824 14.604 1.00 16.15 161 PHE B N 1
ATOM 7653 C CA . PHE B 1 181 ? 34.876 20.018 13.400 1.00 15.47 161 PHE B CA 1
ATOM 7654 C C . PHE B 1 181 ? 36.235 19.686 12.804 1.00 13.81 161 PHE B C 1
ATOM 7655 O O . PHE B 1 181 ? 36.505 18.526 12.448 1.00 14.42 161 PHE B O 1
ATOM 7672 N N . ASN B 1 182 ? 37.112 20.684 12.675 1.00 15.77 162 ASN B N 1
ATOM 7673 C CA . ASN B 1 182 ? 38.407 20.430 12.046 1.00 14.05 162 ASN B CA 1
ATOM 7674 C C . ASN B 1 182 ? 39.196 19.425 12.864 1.00 15.40 162 ASN B C 1
ATOM 7675 O O . ASN B 1 182 ? 39.868 18.556 12.301 1.00 14.78 162 ASN B O 1
ATOM 7686 N N . GLN B 1 183 ? 39.110 19.508 14.199 1.00 16.19 163 GLN B N 1
ATOM 7687 C CA . GLN B 1 183 ? 39.831 18.562 15.042 1.00 15.68 163 GLN B CA 1
ATOM 7688 C C . GLN B 1 183 ? 39.224 17.170 14.964 1.00 15.18 163 GLN B C 1
ATOM 7689 O O . GLN B 1 183 ? 39.944 16.168 15.013 1.00 15.95 163 GLN B O 1
ATOM 7703 N N . ALA B 1 184 ? 37.891 17.084 14.872 1.00 14.87 164 ALA B N 1
ATOM 7704 C CA . ALA B 1 184 ? 37.252 15.787 14.698 1.00 14.10 164 ALA B CA 1
ATOM 7705 C C . ALA B 1 184 ? 37.733 15.119 13.414 1.00 14.34 164 ALA B C 1
ATOM 7706 O O . ALA B 1 184 ? 38.073 13.927 13.402 1.00 15.04 164 ALA B O 1
ATOM 7713 N N . MET B 1 185 ? 37.739 15.869 12.320 1.00 14.07 165 MET B N 1
ATOM 7714 C CA . MET B 1 185 ? 38.172 15.300 11.049 1.00 12.07 165 MET B CA 1
ATOM 7715 C C . MET B 1 185 ? 39.648 14.950 11.095 1.00 12.96 165 MET B C 1
ATOM 7716 O O . MET B 1 185 ? 40.064 13.917 10.563 1.00 13.22 165 MET B O 1
ATOM 7730 N N . GLY B 1 186 ? 40.463 15.794 11.722 1.00 13.38 166 GLY B N 1
ATOM 7731 C CA . GLY B 1 186 ? 41.887 15.511 11.808 1.00 15.69 166 GLY B CA 1
ATOM 7732 C C . GLY B 1 186 ? 42.190 14.240 12.573 1.00 14.37 166 GLY B C 1
ATOM 7733 O O . GLY B 1 186 ? 42.974 13.394 12.125 1.00 16.23 166 GLY B O 1
ATOM 7737 N N . ALA B 1 187 ? 41.584 14.092 13.760 1.00 14.88 167 ALA B N 1
ATOM 7738 C CA . ALA B 1 187 ? 41.775 12.860 14.514 1.00 15.59 167 ALA B CA 1
ATOM 7739 C C . ALA B 1 187 ? 41.288 11.661 13.726 1.00 15.47 167 ALA B C 1
ATOM 7740 O O . ALA B 1 187 ? 41.957 10.611 13.681 1.00 14.95 167 ALA B O 1
ATOM 7747 N N . GLY B 1 188 ? 40.105 11.780 13.107 1.00 15.02 168 GLY B N 1
ATOM 7748 C CA . GLY B 1 188 ? 39.621 10.681 12.291 1.00 14.85 168 GLY B CA 1
ATOM 7749 C C . GLY B 1 188 ? 40.570 10.333 11.159 1.00 13.77 168 GLY B C 1
ATOM 7750 O O . GLY B 1 188 ? 40.684 9.162 10.782 1.00 14.27 168 GLY B O 1
ATOM 7754 N N . SER B 1 189 ? 41.247 11.337 10.607 1.00 13.92 169 SER B N 1
ATOM 7755 C CA . SER B 1 189 ? 42.183 11.111 9.502 1.00 13.28 169 SER B CA 1
ATOM 7756 C C . SER B 1 189 ? 43.390 10.306 9.962 1.00 14.56 169 SER B C 1
ATOM 7757 O O . SER B 1 189 ? 43.823 9.373 9.284 1.00 15.62 169 SER B O 1
ATOM 7765 N N . THR B 1 190 ? 43.991 10.685 11.093 1.00 14.38 170 THR B N 1
ATOM 7766 C CA . THR B 1 190 ? 45.118 9.892 11.568 1.00 14.27 170 THR B CA 1
ATOM 7767 C C . THR B 1 190 ? 44.689 8.457 11.852 1.00 15.75 170 THR B C 1
ATOM 7768 O O . THR B 1 190 ? 45.382 7.496 11.484 1.00 16.42 170 THR B O 1
ATOM 7779 N N . ILE B 1 191 ? 43.523 8.279 12.470 1.00 15.00 171 ILE B N 1
ATOM 7780 C CA . ILE B 1 191 ? 43.034 6.931 12.740 1.00 16.22 171 ILE B CA 1
ATOM 7781 C C . ILE B 1 191 ? 42.850 6.158 11.437 1.00 16.84 171 ILE B C 1
ATOM 7782 O O . ILE B 1 191 ? 43.295 4.999 11.295 1.00 18.33 171 ILE B O 1
ATOM 7798 N N . ALA B 1 192 ? 42.204 6.792 10.465 1.00 15.09 172 ALA B N 1
ATOM 7799 C CA . ALA B 1 192 ? 41.922 6.122 9.208 1.00 16.04 172 ALA B CA 1
ATOM 7800 C C . ALA B 1 192 ? 43.211 5.732 8.501 1.00 16.81 172 ALA B C 1
ATOM 7801 O O . ALA B 1 192 ? 43.339 4.593 8.042 1.00 17.29 172 ALA B O 1
ATOM 7808 N N . PHE B 1 193 ? 44.180 6.647 8.416 1.00 15.26 173 PHE B N 1
ATOM 7809 C CA . PHE B 1 193 ? 45.378 6.346 7.635 1.00 15.60 173 PHE B CA 1
ATOM 7810 C C . PHE B 1 193 ? 46.288 5.363 8.347 1.00 19.18 173 PHE B C 1
ATOM 7811 O O . PHE B 1 193 ? 46.937 4.540 7.679 1.00 17.97 173 PHE B O 1
ATOM 7828 N N . ASP B 1 194 ? 46.300 5.371 9.677 1.00 17.85 174 ASP B N 1
ATOM 7829 C CA . ASP B 1 194 ? 46.998 4.305 10.378 1.00 16.70 174 ASP B CA 1
ATOM 7830 C C . ASP B 1 194 ? 46.480 2.942 9.934 1.00 21.22 174 ASP B C 1
ATOM 7831 O O . ASP B 1 194 ? 47.266 1.998 9.775 1.00 23.82 174 ASP B O 1
ATOM 7840 N N . GLU B 1 195 ? 45.162 2.803 9.738 1.00 16.62 175 GLU B N 1
ATOM 7841 C CA . GLU B 1 195 ? 44.680 1.509 9.238 1.00 19.12 175 GLU B CA 1
ATOM 7842 C C . GLU B 1 195 ? 44.896 1.332 7.731 1.00 20.84 175 GLU B C 1
ATOM 7843 O O . GLU B 1 195 ? 45.202 0.221 7.276 1.00 19.50 175 GLU B O 1
ATOM 7855 N N . VAL B 1 196 ? 44.713 2.385 6.938 1.00 17.01 176 VAL B N 1
ATOM 7856 C CA . VAL B 1 196 ? 44.894 2.288 5.493 1.00 17.94 176 VAL B CA 1
ATOM 7857 C C . VAL B 1 196 ? 46.273 1.722 5.165 1.00 18.77 176 VAL B C 1
ATOM 7858 O O . VAL B 1 196 ? 46.422 0.847 4.297 1.00 19.00 176 VAL B O 1
ATOM 7871 N N . PHE B 1 197 ? 47.305 2.239 5.823 1.00 20.02 177 PHE B N 1
ATOM 7872 C CA . PHE B 1 197 ? 48.665 1.888 5.420 1.00 20.71 177 PHE B CA 1
ATOM 7873 C C . PHE B 1 197 ? 49.010 0.438 5.733 1.00 25.28 177 PHE B C 1
ATOM 7874 O O . PHE B 1 197 ? 49.993 -0.079 5.184 1.00 27.49 177 PHE B O 1
ATOM 7891 N N . LYS B 1 198 ? 48.239 -0.226 6.589 1.00 22.67 178 LYS B N 1
ATOM 7892 C CA . LYS B 1 198 ? 48.456 -1.647 6.844 1.00 25.34 178 LYS B CA 1
ATOM 7893 C C . LYS B 1 198 ? 48.040 -2.501 5.654 1.00 28.69 178 LYS B C 1
ATOM 7894 O O . LYS B 1 198 ? 48.484 -3.651 5.546 1.00 35.52 178 LYS B O 1
ATOM 7913 N N . VAL B 1 199 ? 47.192 -1.979 4.765 1.00 24.51 179 VAL B N 1
ATOM 7914 C CA . VAL B 1 199 ? 46.525 -2.778 3.751 1.00 25.65 179 VAL B CA 1
ATOM 7915 C C . VAL B 1 199 ? 46.806 -2.271 2.346 1.00 25.12 179 VAL B C 1
ATOM 7916 O O . VAL B 1 199 ? 46.985 -3.070 1.417 1.00 29.01 179 VAL B O 1
ATOM 7929 N N . TYR B 1 200 ? 46.863 -0.952 2.170 1.00 22.38 180 TYR B N 1
ATOM 7930 C CA . TYR B 1 200 ? 46.890 -0.305 0.869 1.00 21.07 180 TYR B CA 1
ATOM 7931 C C . TYR B 1 200 ? 48.246 0.341 0.637 1.00 22.98 180 TYR B C 1
ATOM 7932 O O . TYR B 1 200 ? 48.663 1.201 1.416 1.00 22.72 180 TYR B O 1
ATOM 7950 N N . LYS B 1 201 ? 48.906 -0.039 -0.460 1.00 21.43 181 LYS B N 1
ATOM 7951 C CA . LYS B 1 201 ? 50.253 0.427 -0.755 1.00 24.33 181 LYS B CA 1
ATOM 7952 C C . LYS B 1 201 ? 50.284 1.441 -1.885 1.00 23.45 181 LYS B C 1
ATOM 7953 O O . LYS B 1 201 ? 51.371 1.869 -2.302 1.00 26.46 181 LYS B O 1
ATOM 7972 N N . GLY B 1 202 ? 49.126 1.867 -2.376 1.00 21.56 182 GLY B N 1
ATOM 7973 C CA . GLY B 1 202 ? 49.101 2.663 -3.582 1.00 22.41 182 GLY B CA 1
ATOM 7974 C C . GLY B 1 202 ? 49.774 4.013 -3.473 1.00 29.77 182 GLY B C 1
ATOM 7975 O O . GLY B 1 202 ? 50.188 4.561 -4.494 1.00 31.82 182 GLY B O 1
ATOM 7979 N N . PHE B 1 203 ? 49.940 4.547 -2.263 1.00 26.86 183 PHE B N 1
ATOM 7980 C CA . PHE B 1 203 ? 50.573 5.857 -2.163 1.00 26.90 183 PHE B CA 1
ATOM 7981 C C . PHE B 1 203 ? 52.068 5.788 -2.465 1.00 29.15 183 PHE B C 1
ATOM 7982 O O . PHE B 1 203 ? 52.673 6.816 -2.780 1.00 26.62 183 PHE B O 1
ATOM 7999 N N . HIS B 1 204 ? 52.663 4.592 -2.418 1.00 28.63 184 HIS B N 1
ATOM 8000 C CA . HIS B 1 204 ? 54.108 4.430 -2.589 1.00 31.19 184 HIS B CA 1
ATOM 8001 C C . HIS B 1 204 ? 54.612 4.945 -3.932 1.00 34.70 184 HIS B C 1
ATOM 8002 O O . HIS B 1 204 ? 55.736 5.451 -4.025 1.00 31.51 184 HIS B O 1
ATOM 8016 N N . ASP B 1 205 ? 53.831 4.787 -4.994 1.00 33.17 185 ASP B N 1
ATOM 8017 C CA . ASP B 1 205 ? 54.320 5.117 -6.326 1.00 33.11 185 ASP B CA 1
ATOM 8018 C C . ASP B 1 205 ? 54.004 6.546 -6.740 1.00 28.83 185 ASP B C 1
ATOM 8019 O O . ASP B 1 205 ? 54.341 6.942 -7.863 1.00 27.22 185 ASP B O 1
ATOM 8028 N N . LEU B 1 206 ? 53.362 7.317 -5.878 1.00 26.44 186 LEU B N 1
ATOM 8029 C CA . LEU B 1 206 ? 52.940 8.659 -6.230 1.00 25.13 186 LEU B CA 1
ATOM 8030 C C . LEU B 1 206 ? 54.042 9.664 -5.951 1.00 20.96 186 LEU B C 1
ATOM 8031 O O . LEU B 1 206 ? 54.812 9.530 -4.997 1.00 18.84 186 LEU B O 1
ATOM 8047 N N . LYS B 1 207 ? 54.089 10.698 -6.780 1.00 20.09 187 LYS B N 1
ATOM 8048 C CA . LYS B 1 207 ? 54.984 11.808 -6.532 1.00 17.96 187 LYS B CA 1
ATOM 8049 C C . LYS B 1 207 ? 54.273 13.076 -6.091 1.00 18.97 187 LYS B C 1
ATOM 8050 O O . LYS B 1 207 ? 54.832 13.833 -5.310 1.00 20.58 187 LYS B O 1
ATOM 8069 N N . GLU B 1 208 ? 53.066 13.351 -6.574 1.00 18.57 188 GLU B N 1
ATOM 8070 C CA . GLU B 1 208 ? 52.347 14.525 -6.108 1.00 21.18 188 GLU B CA 1
ATOM 8071 C C . GLU B 1 208 ? 50.894 14.143 -5.858 1.00 18.07 188 GLU B C 1
ATOM 8072 O O . GLU B 1 208 ? 50.320 13.293 -6.548 1.00 22.10 188 GLU B O 1
ATOM 8084 N N . LEU B 1 209 ? 50.328 14.771 -4.834 1.00 16.84 189 LEU B N 1
ATOM 8085 C CA . LEU B 1 209 ? 48.963 14.481 -4.417 1.00 16.12 189 LEU B CA 1
ATOM 8086 C C . LEU B 1 209 ? 48.292 15.766 -3.984 1.00 16.03 189 LEU B C 1
ATOM 8087 O O . LEU B 1 209 ? 48.762 16.438 -3.059 1.00 17.74 189 LEU B O 1
ATOM 8103 N N . VAL B 1 210 ? 47.182 16.093 -4.638 1.00 16.23 190 VAL B N 1
ATOM 8104 C CA . VAL B 1 210 ? 46.315 17.191 -4.239 1.00 15.86 190 VAL B CA 1
ATOM 8105 C C . VAL B 1 210 ? 45.144 16.603 -3.453 1.00 14.48 190 VAL B C 1
ATOM 8106 O O . VAL B 1 210 ? 44.387 15.769 -3.969 1.00 15.43 190 VAL B O 1
ATOM 8119 N N . ASP B 1 211 ? 45.004 17.030 -2.208 1.00 14.61 191 ASP B N 1
ATOM 8120 C CA . ASP B 1 211 ? 43.932 16.564 -1.326 1.00 15.86 191 ASP B CA 1
ATOM 8121 C C . ASP B 1 211 ? 42.800 17.588 -1.416 1.00 15.37 191 ASP B C 1
ATOM 8122 O O . ASP B 1 211 ? 42.889 18.671 -0.836 1.00 15.03 191 ASP B O 1
ATOM 8131 N N . VAL B 1 212 ? 41.743 17.241 -2.148 1.00 14.38 192 VAL B N 1
ATOM 8132 C CA . VAL B 1 212 ? 40.630 18.154 -2.403 1.00 14.43 192 VAL B CA 1
ATOM 8133 C C . VAL B 1 212 ? 39.674 18.092 -1.215 1.00 14.78 192 VAL B C 1
ATOM 8134 O O . VAL B 1 212 ? 39.159 17.024 -0.875 1.00 13.88 192 VAL B O 1
ATOM 8147 N N . GLY B 1 213 ? 39.487 19.222 -0.540 1.00 13.35 193 GLY B N 1
ATOM 8148 C CA . GLY B 1 213 ? 38.730 19.219 0.693 1.00 14.16 193 GLY B CA 1
ATOM 8149 C C . GLY B 1 213 ? 39.473 18.527 1.816 1.00 13.87 193 GLY B C 1
ATOM 8150 O O . GLY B 1 213 ? 38.855 17.826 2.629 1.00 14.46 193 GLY B O 1
ATOM 8154 N N . GLY B 1 214 ? 40.792 18.708 1.872 1.00 13.83 194 GLY B N 1
ATOM 8155 C CA . GLY B 1 214 ? 41.663 17.960 2.767 1.00 13.47 194 GLY B CA 1
ATOM 8156 C C . GLY B 1 214 ? 41.714 18.368 4.222 1.00 13.55 194 GLY B C 1
ATOM 8157 O O . GLY B 1 214 ? 42.640 17.977 4.947 1.00 14.92 194 GLY B O 1
ATOM 8161 N N . GLY B 1 215 ? 40.731 19.132 4.681 1.00 13.94 195 GLY B N 1
ATOM 8162 C CA . GLY B 1 215 ? 40.709 19.512 6.067 1.00 13.06 195 GLY B CA 1
ATOM 8163 C C . GLY B 1 215 ? 41.904 20.374 6.439 1.00 15.47 195 GLY B C 1
ATOM 8164 O O . GLY B 1 215 ? 42.415 21.161 5.642 1.00 16.27 195 GLY B O 1
ATOM 8168 N N . ILE B 1 216 ? 42.351 20.241 7.688 1.00 13.85 196 ILE B N 1
ATOM 8169 C CA . ILE B 1 216 ? 43.488 21.036 8.142 1.00 15.07 196 ILE B CA 1
ATOM 8170 C C . ILE B 1 216 ? 44.823 20.443 7.690 1.00 16.02 196 ILE B C 1
ATOM 8171 O O . ILE B 1 216 ? 45.884 20.906 8.100 1.00 17.79 196 ILE B O 1
ATOM 8187 N N . GLY B 1 217 ? 44.792 19.439 6.814 1.00 15.56 197 GLY B N 1
ATOM 8188 C CA . GLY B 1 217 ? 46.019 18.902 6.264 1.00 14.93 197 GLY B CA 1
ATOM 8189 C C . GLY B 1 217 ? 46.542 17.664 6.957 1.00 16.02 197 GLY B C 1
ATOM 8190 O O . GLY B 1 217 ? 47.596 17.157 6.566 1.00 15.28 197 GLY B O 1
ATOM 8194 N N . THR B 1 218 ? 45.811 17.146 7.942 1.00 15.98 198 THR B N 1
ATOM 8195 C CA . THR B 1 218 ? 46.266 15.996 8.712 1.00 13.98 198 THR B CA 1
ATOM 8196 C C . THR B 1 218 ? 46.423 14.759 7.833 1.00 15.78 198 THR B C 1
ATOM 8197 O O . THR B 1 218 ? 47.385 13.994 7.993 1.00 16.61 198 THR B O 1
ATOM 8208 N N . SER B 1 219 ? 45.490 14.535 6.910 1.00 15.82 199 SER B N 1
ATOM 8209 C CA . SER B 1 219 ? 45.596 13.387 6.020 1.00 14.70 199 SER B CA 1
ATOM 8210 C C . SER B 1 219 ? 46.913 13.426 5.251 1.00 16.10 199 SER B C 1
ATOM 8211 O O . SER B 1 219 ? 47.674 12.447 5.215 1.00 15.62 199 SER B O 1
ATOM 8219 N N . LEU B 1 220 ? 47.199 14.567 4.629 1.00 15.82 200 LEU B N 1
ATOM 8220 C CA . LEU B 1 220 ? 48.440 14.682 3.876 1.00 15.97 200 LEU B CA 1
ATOM 8221 C C . LEU B 1 220 ? 49.652 14.560 4.789 1.00 15.39 200 LEU B C 1
ATOM 8222 O O . LEU B 1 220 ? 50.673 13.997 4.388 1.00 17.87 200 LEU B O 1
ATOM 8238 N N . SER B 1 221 ? 49.586 15.101 6.004 1.00 14.83 201 SER B N 1
ATOM 8239 C CA . SER B 1 221 ? 50.727 14.949 6.901 1.00 15.52 201 SER B CA 1
ATOM 8240 C C . SER B 1 221 ? 50.979 13.476 7.200 1.00 16.83 201 SER B C 1
ATOM 8241 O O . SER B 1 221 ? 52.137 13.036 7.245 1.00 16.51 201 SER B O 1
ATOM 8249 N N . ASN B 1 222 ? 49.917 12.693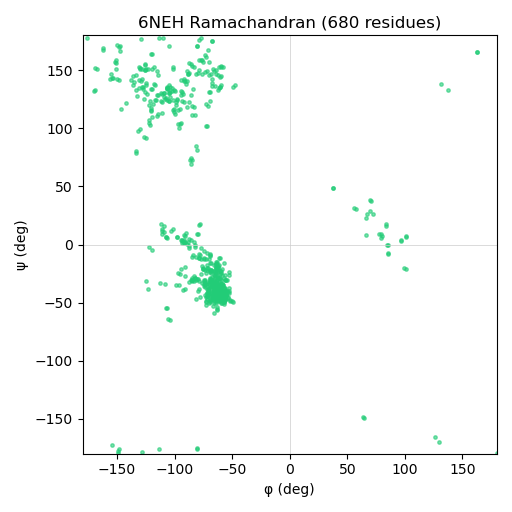 7.412 1.00 16.63 202 ASN B N 1
ATOM 8250 C CA . ASN B 1 222 ? 50.068 11.248 7.616 1.00 15.48 202 ASN B CA 1
ATOM 8251 C C . ASN B 1 222 ? 50.725 10.597 6.411 1.00 16.82 202 ASN B C 1
ATOM 8252 O O . ASN B 1 222 ? 51.658 9.784 6.539 1.00 18.59 202 ASN B O 1
ATOM 8263 N N . ILE B 1 223 ? 50.236 10.955 5.222 1.00 15.86 203 ILE B N 1
ATOM 8264 C CA . ILE B 1 223 ? 50.734 10.360 3.987 1.00 16.46 203 ILE B CA 1
ATOM 8265 C C . ILE B 1 223 ? 52.199 10.720 3.777 1.00 18.45 203 ILE B C 1
ATOM 8266 O O . ILE B 1 223 ? 53.020 9.856 3.456 1.00 18.38 203 ILE B O 1
ATOM 8282 N N . ILE B 1 224 ? 52.540 12.000 3.913 1.00 16.58 204 ILE B N 1
ATOM 8283 C CA . ILE B 1 224 ? 53.917 12.453 3.715 1.00 16.37 204 ILE B CA 1
ATOM 8284 C C . ILE B 1 224 ? 54.828 11.926 4.822 1.00 21.66 204 ILE B C 1
ATOM 8285 O O . ILE B 1 224 ? 56.013 11.640 4.574 1.00 20.57 204 ILE B O 1
ATOM 8301 N N . SER B 1 225 ? 54.303 11.699 6.033 1.00 17.56 205 SER B N 1
ATOM 8302 C CA . SER B 1 225 ? 55.122 11.110 7.088 1.00 18.72 205 SER B CA 1
ATOM 8303 C C . SER B 1 225 ? 55.525 9.703 6.700 1.00 25.63 205 SER B C 1
ATOM 8304 O O . SER B 1 225 ? 56.683 9.299 6.902 1.00 22.76 205 SER B O 1
ATOM 8312 N N . LYS B 1 226 ? 54.602 8.954 6.097 1.00 19.75 206 LYS B N 1
ATOM 8313 C CA . LYS B 1 226 ? 54.908 7.599 5.663 1.00 18.75 206 LYS B CA 1
ATOM 8314 C C . LYS B 1 226 ? 55.668 7.561 4.340 1.00 20.56 206 LYS B C 1
ATOM 8315 O O . LYS B 1 226 ? 56.467 6.637 4.115 1.00 20.55 206 LYS B O 1
ATOM 8334 N N . TYR B 1 227 ? 55.447 8.551 3.474 1.00 18.08 207 TYR B N 1
ATOM 8335 C CA . TYR B 1 227 ? 56.024 8.594 2.128 1.00 17.85 207 TYR B CA 1
ATOM 8336 C C . TYR B 1 227 ? 56.577 9.988 1.895 1.00 18.25 207 TYR B C 1
ATOM 8337 O O . TYR B 1 227 ? 55.966 10.802 1.188 1.00 19.07 207 TYR B O 1
ATOM 8355 N N . PRO B 1 228 ? 57.757 10.289 2.447 1.00 16.29 208 PRO B N 1
ATOM 8356 C CA . PRO B 1 228 ? 58.220 11.686 2.502 1.00 18.82 208 PRO B CA 1
ATOM 8357 C C . PRO B 1 228 ? 58.636 12.275 1.175 1.00 21.85 208 PRO B C 1
ATOM 8358 O O . PRO B 1 228 ? 58.952 13.477 1.140 1.00 23.30 208 PRO B O 1
ATOM 8369 N N . HIS B 1 229 ? 58.698 11.469 0.100 1.00 18.00 209 HIS B N 1
ATOM 8370 C CA . HIS B 1 229 ? 58.998 11.901 -1.252 1.00 21.75 209 HIS B CA 1
ATOM 8371 C C . HIS B 1 229 ? 57.817 12.553 -1.949 1.00 18.98 209 HIS B C 1
ATOM 8372 O O . HIS B 1 229 ? 57.968 13.042 -3.073 1.00 21.96 209 HIS B O 1
ATOM 8386 N N . ILE B 1 230 ? 56.639 12.483 -1.347 1.00 19.46 210 ILE B N 1
ATOM 8387 C CA . ILE B 1 230 ? 55.432 12.976 -1.987 1.00 17.46 210 ILE B CA 1
ATOM 8388 C C . ILE B 1 230 ? 55.321 14.473 -1.752 1.00 18.13 210 ILE B C 1
ATOM 8389 O O . ILE B 1 230 ? 55.504 14.948 -0.629 1.00 22.41 210 ILE B O 1
ATOM 8405 N N . LYS B 1 231 ? 55.016 15.219 -2.815 1.00 18.36 211 LYS B N 1
ATOM 8406 C CA . LYS B 1 231 ? 54.658 16.628 -2.698 1.00 20.54 211 LYS B CA 1
ATOM 8407 C C . LYS B 1 231 ? 53.145 16.720 -2.497 1.00 20.78 211 LYS B C 1
ATOM 8408 O O . LYS B 1 231 ? 52.374 16.309 -3.370 1.00 20.71 211 LYS B O 1
ATOM 8427 N N . GLY B 1 232 ? 52.733 17.273 -1.361 1.00 19.12 212 GLY B N 1
ATOM 8428 C CA . GLY B 1 232 ? 51.330 17.309 -0.970 1.00 20.13 212 GLY B CA 1
ATOM 8429 C C . GLY B 1 232 ? 50.760 18.718 -0.986 1.00 21.60 212 GLY B C 1
ATOM 8430 O O . GLY B 1 232 ? 51.330 19.641 -0.394 1.00 22.59 212 GLY B O 1
ATOM 8434 N N . ILE B 1 233 ? 49.611 18.859 -1.641 1.00 19.39 213 ILE B N 1
ATOM 8435 C CA . ILE B 1 233 ? 48.905 20.127 -1.744 1.00 19.71 213 ILE B CA 1
ATOM 8436 C C . ILE B 1 233 ? 47.527 19.919 -1.119 1.00 19.04 213 ILE B C 1
ATOM 8437 O O . ILE B 1 233 ? 46.754 19.093 -1.610 1.00 17.34 213 ILE B O 1
ATOM 8453 N N . ASN B 1 234 ? 47.247 20.656 -0.034 1.00 17.45 214 ASN B N 1
ATOM 8454 C CA . ASN B 1 234 ? 45.941 20.655 0.631 1.00 15.80 214 ASN B CA 1
ATOM 8455 C C . ASN B 1 234 ? 45.086 21.768 0.032 1.00 20.25 214 ASN B C 1
ATOM 8456 O O . ASN B 1 234 ? 45.437 22.941 0.151 1.00 21.86 214 ASN B O 1
ATOM 8467 N N . PHE B 1 235 ? 43.925 21.417 -0.502 1.00 15.93 215 PHE B N 1
ATOM 8468 C CA . PHE B 1 235 ? 43.045 22.342 -1.218 1.00 17.16 215 PHE B CA 1
ATOM 8469 C C . PHE B 1 235 ? 41.763 22.490 -0.399 1.00 17.66 215 PHE B C 1
ATOM 8470 O O . PHE B 1 235 ? 41.005 21.522 -0.270 1.00 19.36 215 PHE B O 1
ATOM 8487 N N . GLU B 1 236 ? 41.536 23.675 0.163 1.00 15.50 216 GLU B N 1
ATOM 8488 C CA . GLU B 1 236 ? 40.472 23.809 1.156 1.00 15.16 216 GLU B CA 1
ATOM 8489 C C . GLU B 1 236 ? 39.859 25.203 1.173 1.00 17.15 216 GLU B C 1
ATOM 8490 O O . GLU B 1 236 ? 40.335 26.128 0.518 1.00 18.35 216 GLU B O 1
ATOM 8502 N N . LEU B 1 237 ? 38.773 25.330 1.926 1.00 18.32 217 LEU B N 1
ATOM 8503 C CA . LEU B 1 237 ? 38.147 26.625 2.140 1.00 17.15 217 LEU B CA 1
ATOM 8504 C C . LEU B 1 237 ? 39.053 27.518 2.984 1.00 18.83 217 LEU B C 1
ATOM 8505 O O . LEU B 1 237 ? 39.760 27.037 3.883 1.00 17.86 217 LEU B O 1
ATOM 8521 N N . PRO B 1 238 ? 39.031 28.832 2.743 1.00 19.83 218 PRO B N 1
ATOM 8522 C CA . PRO B 1 238 ? 39.933 29.727 3.491 1.00 21.66 218 PRO B CA 1
ATOM 8523 C C . PRO B 1 238 ? 39.862 29.583 5.005 1.00 18.57 218 PRO B C 1
ATOM 8524 O O . PRO B 1 238 ? 40.912 29.620 5.660 1.00 21.58 218 PRO B O 1
ATOM 8535 N N . HIS B 1 239 ? 38.663 29.434 5.587 1.00 20.17 219 HIS B N 1
ATOM 8536 C CA . HIS B 1 239 ? 38.557 29.367 7.039 1.00 18.54 219 HIS B CA 1
ATOM 8537 C C . HIS B 1 239 ? 39.170 28.090 7.587 1.00 20.23 219 HIS B C 1
ATOM 8538 O O . HIS B 1 239 ? 39.504 28.044 8.775 1.00 22.31 219 HIS B O 1
ATOM 8552 N N . VAL B 1 240 ? 39.304 27.054 6.763 1.00 17.40 220 VAL B N 1
ATOM 8553 C CA . VAL B 1 240 ? 39.958 25.828 7.208 1.00 16.04 220 VAL B CA 1
ATOM 8554 C C . VAL B 1 240 ? 41.474 25.967 7.132 1.00 18.09 220 VAL B C 1
ATOM 8555 O O . VAL B 1 240 ? 42.191 25.593 8.072 1.00 19.03 220 VAL B O 1
ATOM 8568 N N . ILE B 1 241 ? 41.996 26.484 6.018 1.00 17.91 221 ILE B N 1
ATOM 8569 C CA . ILE B 1 241 ? 43.440 26.660 5.926 1.00 20.23 221 ILE B CA 1
ATOM 8570 C C . ILE B 1 241 ? 43.929 27.660 6.970 1.00 22.06 221 ILE B C 1
ATOM 8571 O O . ILE B 1 241 ? 45.060 27.552 7.459 1.00 24.93 221 ILE B O 1
ATOM 8587 N N . ALA B 1 242 ? 43.110 28.652 7.316 1.00 21.71 222 ALA B N 1
ATOM 8588 C CA . ALA B 1 242 ? 43.516 29.578 8.374 1.00 22.85 222 ALA B CA 1
ATOM 8589 C C . ALA B 1 242 ? 43.706 28.866 9.714 1.00 25.04 222 ALA B C 1
ATOM 8590 O O . ALA B 1 242 ? 44.513 29.307 10.537 1.00 30.86 222 ALA B O 1
ATOM 8597 N N . ASP B 1 243 ? 42.966 27.780 9.955 1.00 26.12 223 ASP B N 1
ATOM 8598 C CA . ASP B 1 243 ? 42.987 27.015 11.202 1.00 25.89 223 ASP B CA 1
ATOM 8599 C C . ASP B 1 243 ? 44.002 25.880 11.160 1.00 28.80 223 ASP B C 1
ATOM 8600 O O . ASP B 1 243 ? 44.113 25.130 12.135 1.00 27.34 223 ASP B O 1
ATOM 8609 N N . ALA B 1 244 ? 44.751 25.745 10.058 1.00 21.83 224 ALA B N 1
ATOM 8610 C CA . ALA B 1 244 ? 45.553 24.552 9.812 1.00 22.05 224 ALA B CA 1
ATOM 8611 C C . ALA B 1 244 ? 46.966 24.713 10.358 1.00 23.88 224 ALA B C 1
ATOM 8612 O O . ALA B 1 244 ? 47.583 25.769 10.188 1.00 26.70 224 ALA B O 1
ATOM 8619 N N . PRO B 1 245 ? 47.516 23.650 10.930 1.00 20.04 225 PRO B N 1
ATOM 8620 C CA . PRO B 1 245 ? 48.929 23.693 11.319 1.00 23.30 225 PRO B CA 1
ATOM 8621 C C . PRO B 1 245 ? 49.840 23.692 10.099 1.00 25.08 225 PRO B C 1
ATOM 8622 O O . PRO B 1 245 ? 49.492 23.235 9.006 1.00 23.11 225 PRO B O 1
ATOM 8633 N N . ASN B 1 246 ? 51.055 24.201 10.309 1.00 26.63 226 ASN B N 1
ATOM 8634 C CA . ASN B 1 246 ? 52.054 24.249 9.242 1.00 28.32 226 ASN B CA 1
ATOM 8635 C C . ASN B 1 246 ? 52.811 22.920 9.206 1.00 30.05 226 ASN B C 1
ATOM 8636 O O . ASN B 1 246 ? 54.013 22.828 9.458 1.00 30.43 226 ASN B O 1
ATOM 8647 N N . TYR B 1 247 ? 52.088 21.894 8.787 1.00 28.01 227 TYR B N 1
ATOM 8648 C CA . TYR B 1 247 ? 52.646 20.557 8.714 1.00 26.00 227 TYR B CA 1
ATOM 8649 C C . TYR B 1 247 ? 53.802 20.525 7.723 1.00 26.68 227 TYR B C 1
ATOM 8650 O O . TYR B 1 247 ? 53.674 21.061 6.616 1.00 27.97 227 TYR B O 1
ATOM 8668 N N . PRO B 1 248 ? 54.944 19.936 8.077 1.00 28.76 228 PRO B N 1
ATOM 8669 C CA . PRO B 1 248 ? 56.027 19.853 7.093 1.00 26.74 228 PRO B CA 1
ATOM 8670 C C . PRO B 1 248 ? 55.592 19.083 5.853 1.00 29.08 228 PRO B C 1
ATOM 8671 O O . PRO B 1 248 ? 54.900 18.059 5.934 1.00 27.61 228 PRO B O 1
ATOM 8682 N N . GLY B 1 249 ? 55.975 19.613 4.691 1.00 25.51 229 GLY B N 1
ATOM 8683 C CA . GLY B 1 249 ? 55.714 18.983 3.423 1.00 28.99 229 GLY B CA 1
ATOM 8684 C C . GLY B 1 249 ? 54.356 19.278 2.824 1.00 25.47 229 GLY B C 1
ATOM 8685 O O . GLY B 1 249 ? 54.086 18.837 1.701 1.00 30.74 229 GLY B O 1
ATOM 8689 N N . VAL B 1 250 ? 53.480 19.949 3.559 1.00 25.62 230 VAL B N 1
ATOM 8690 C CA . VAL B 1 250 ? 52.118 20.224 3.112 1.00 21.59 230 VAL B CA 1
ATOM 8691 C C . VAL B 1 250 ? 52.008 21.684 2.703 1.00 25.96 230 VAL B C 1
ATOM 8692 O O . VAL B 1 250 ? 52.258 22.582 3.521 1.00 28.47 230 VAL B O 1
ATOM 8705 N N . GLU B 1 251 ? 51.586 21.936 1.469 1.00 21.30 231 GLU B N 1
ATOM 8706 C CA . GLU B 1 251 ? 51.329 23.287 0.998 1.00 21.02 231 GLU B CA 1
ATOM 8707 C C . GLU B 1 251 ? 49.824 23.526 1.026 1.00 21.43 231 GLU B C 1
ATOM 8708 O O . GLU B 1 251 ? 49.078 22.827 0.333 1.00 23.61 231 GLU B O 1
ATOM 8720 N N . HIS B 1 252 ? 49.389 24.576 1.723 1.00 21.39 232 HIS B N 1
ATOM 8721 C CA . HIS B 1 252 ? 47.964 24.858 1.813 1.00 21.71 232 HIS B CA 1
ATOM 8722 C C . HIS B 1 252 ? 47.572 25.868 0.742 1.00 23.05 232 HIS B C 1
ATOM 8723 O O . HIS B 1 252 ? 48.160 26.948 0.653 1.00 23.81 232 HIS B O 1
ATOM 8737 N N . ILE B 1 253 ? 46.533 25.533 -0.022 1.00 20.36 233 ILE B N 1
ATOM 8738 C CA . ILE B 1 253 ? 45.963 26.379 -1.056 1.00 21.94 233 ILE B CA 1
ATOM 8739 C C . ILE B 1 253 ? 44.468 26.482 -0.800 1.00 25.18 233 ILE B C 1
ATOM 8740 O O . ILE B 1 253 ? 43.818 25.487 -0.455 1.00 24.09 233 ILE B O 1
ATOM 8756 N N . ALA B 1 254 ? 43.940 27.693 -0.897 1.00 21.97 234 ALA B N 1
ATOM 8757 C CA . ALA B 1 254 ? 42.512 27.928 -0.738 1.00 20.87 234 ALA B CA 1
ATOM 8758 C C . ALA B 1 254 ? 41.796 27.872 -2.080 1.00 22.11 234 ALA B C 1
ATOM 8759 O O . ALA B 1 254 ? 42.315 28.349 -3.097 1.00 20.83 234 ALA B O 1
ATOM 8766 N N . GLY B 1 255 ? 40.589 27.315 -2.079 1.00 20.55 235 GLY B N 1
ATOM 8767 C CA . GLY B 1 255 ? 39.824 27.238 -3.316 1.00 19.39 235 GLY B CA 1
ATOM 8768 C C . GLY B 1 255 ? 38.440 26.660 -3.097 1.00 22.55 235 GLY B C 1
ATOM 8769 O O . GLY B 1 255 ? 38.068 26.261 -1.991 1.00 26.36 235 GLY B O 1
ATOM 8773 N N . ASN B 1 256 ? 37.686 26.617 -4.188 1.00 19.43 236 ASN B N 1
ATOM 8774 C CA . ASN B 1 256 ? 36.310 26.120 -4.191 1.00 17.91 236 ASN B CA 1
ATOM 8775 C C . ASN B 1 256 ? 36.219 24.977 -5.181 1.00 17.76 236 ASN B C 1
ATOM 8776 O O . ASN B 1 256 ? 36.237 25.201 -6.396 1.00 18.65 236 ASN B O 1
ATOM 8787 N N . MET B 1 257 ? 36.102 23.748 -4.673 1.00 16.82 237 MET B N 1
ATOM 8788 C CA . MET B 1 257 ? 36.179 22.585 -5.546 1.00 16.18 237 MET B CA 1
ATOM 8789 C C . MET B 1 257 ? 35.067 22.534 -6.585 1.00 19.03 237 MET B C 1
ATOM 8790 O O . MET B 1 257 ? 35.206 21.803 -7.571 1.00 18.76 237 MET B O 1
ATOM 8804 N N . PHE B 1 258 ? 33.964 23.259 -6.376 1.00 15.73 238 PHE B N 1
ATOM 8805 C CA . PHE B 1 258 ? 32.908 23.313 -7.381 1.00 19.61 238 PHE B CA 1
ATOM 8806 C C . PHE B 1 258 ? 33.269 24.195 -8.570 1.00 20.79 238 PHE B C 1
ATOM 8807 O O . PHE B 1 258 ? 32.682 24.022 -9.638 1.00 21.92 238 PHE B O 1
ATOM 8824 N N . GLU B 1 259 ? 34.220 25.115 -8.396 1.00 19.62 239 GLU B N 1
ATOM 8825 C CA . GLU B 1 259 ? 34.713 25.944 -9.491 1.00 19.95 239 GLU B CA 1
ATOM 8826 C C . GLU B 1 259 ? 35.851 25.273 -10.247 1.00 27.91 239 GLU B C 1
ATOM 8827 O O . GLU B 1 259 ? 35.966 25.443 -11.464 1.00 27.23 239 GLU B O 1
ATOM 8839 N N . GLY B 1 260 ? 36.672 24.488 -9.566 1.00 22.30 240 GLY B N 1
ATOM 8840 C CA . GLY B 1 260 ? 37.750 23.769 -10.204 1.00 22.57 240 GLY B CA 1
ATOM 8841 C C . GLY B 1 260 ? 38.743 23.326 -9.160 1.00 22.64 240 GLY B C 1
ATOM 8842 O O . GLY B 1 260 ? 38.714 23.772 -8.018 1.00 26.10 240 GLY B O 1
ATOM 8846 N N . VAL B 1 261 ? 39.622 22.414 -9.567 1.00 23.48 241 VAL B N 1
ATOM 8847 C CA . VAL B 1 261 ? 40.694 21.998 -8.670 1.00 23.67 241 VAL B CA 1
ATOM 8848 C C . VAL B 1 261 ? 42.039 22.171 -9.373 1.00 23.91 241 VAL B C 1
ATOM 8849 O O . VAL B 1 261 ? 42.107 22.144 -10.612 1.00 25.37 241 VAL B O 1
ATOM 8862 N N . PRO B 1 262 ? 43.117 22.349 -8.617 1.00 29.90 242 PRO B N 1
ATOM 8863 C CA . PRO B 1 262 ? 44.430 22.567 -9.242 1.00 31.76 242 PRO B CA 1
ATOM 8864 C C . PRO B 1 262 ? 44.823 21.391 -10.116 1.00 26.20 242 PRO B C 1
ATOM 8865 O O . PRO B 1 262 ? 44.533 20.238 -9.797 1.00 23.69 242 PRO B O 1
ATOM 8876 N N . ASN B 1 263 ? 45.506 21.688 -11.222 1.00 27.37 243 ASN B N 1
ATOM 8877 C CA . ASN B 1 263 ? 46.134 20.627 -11.990 1.00 26.82 243 ASN B CA 1
ATOM 8878 C C . ASN B 1 263 ? 46.944 19.736 -11.060 1.00 21.21 243 ASN B C 1
ATOM 8879 O O . ASN B 1 263 ? 47.700 20.220 -10.207 1.00 27.93 243 ASN B O 1
ATOM 8890 N N . ALA B 1 264 ? 46.815 18.428 -11.251 1.00 21.36 244 ALA B N 1
ATOM 8891 C CA . ALA B 1 264 ? 47.321 17.474 -10.283 1.00 21.38 244 ALA B CA 1
ATOM 8892 C C . ALA B 1 264 ? 47.648 16.153 -10.948 1.00 20.44 244 ALA B C 1
ATOM 8893 O O . ALA B 1 264 ? 46.902 15.702 -11.818 1.00 22.79 244 ALA B O 1
ATOM 8900 N N . GLN B 1 265 ? 48.723 15.490 -10.493 1.00 18.78 245 GLN B N 1
ATOM 8901 C CA . GLN B 1 265 ? 49.006 14.154 -11.006 1.00 21.02 245 GLN B CA 1
ATOM 8902 C C . GLN B 1 265 ? 48.049 13.126 -10.419 1.00 20.21 245 GLN B C 1
ATOM 8903 O O . GLN B 1 265 ? 47.664 12.161 -11.089 1.00 20.03 245 GLN B O 1
ATOM 8917 N N . ASN B 1 266 ? 47.653 13.328 -9.169 1.00 17.35 246 ASN B N 1
ATOM 8918 C CA . ASN B 1 266 ? 46.770 12.435 -8.435 1.00 17.33 246 ASN B CA 1
ATOM 8919 C C . ASN B 1 266 ? 46.012 13.287 -7.433 1.00 16.39 246 ASN B C 1
ATOM 8920 O O . ASN B 1 266 ? 46.511 14.316 -6.974 1.00 16.61 246 ASN B O 1
ATOM 8931 N N . ILE B 1 267 ? 44.794 12.847 -7.099 1.00 14.93 247 ILE B N 1
ATOM 8932 C CA . ILE B 1 267 ? 43.919 13.587 -6.187 1.00 16.16 247 ILE B CA 1
ATOM 8933 C C . ILE B 1 267 ? 43.436 12.642 -5.111 1.00 18.05 247 ILE B C 1
ATOM 8934 O O . ILE B 1 267 ? 43.174 11.472 -5.390 1.00 16.16 247 ILE B O 1
ATOM 8950 N N . LEU B 1 268 ? 43.361 13.148 -3.881 1.00 14.30 248 LEU B N 1
ATOM 8951 C CA . LEU B 1 268 ? 42.719 12.468 -2.757 1.00 14.27 248 LEU B CA 1
ATOM 8952 C C . LEU B 1 268 ? 41.395 13.142 -2.436 1.00 13.60 248 LEU B C 1
ATOM 8953 O O . LEU B 1 268 ? 41.300 14.373 -2.400 1.00 14.17 248 LEU B O 1
ATOM 8969 N N . LEU B 1 269 ? 40.367 12.328 -2.232 1.00 15.73 249 LEU B N 1
ATOM 8970 C CA . LEU B 1 269 ? 39.031 12.783 -1.865 1.00 13.42 249 LEU B CA 1
ATOM 8971 C C . LEU B 1 269 ? 38.587 11.914 -0.689 1.00 14.73 249 LEU B C 1
ATOM 8972 O O . LEU B 1 269 ? 38.107 10.788 -0.882 1.00 14.46 249 LEU B O 1
ATOM 8988 N N . LYS B 1 270 ? 38.742 12.411 0.522 1.00 12.35 250 LYS B N 1
ATOM 8989 C CA . LYS B 1 270 ? 38.404 11.637 1.720 1.00 13.08 250 LYS B CA 1
ATOM 8990 C C . LYS B 1 270 ? 37.274 12.320 2.481 1.00 12.09 250 LYS B C 1
ATOM 8991 O O . LYS B 1 270 ? 37.368 13.504 2.812 1.00 13.90 250 LYS B O 1
ATOM 9010 N N . TRP B 1 271 ? 36.191 11.581 2.719 1.00 11.89 251 TRP B N 1
ATOM 9011 C CA . TRP B 1 271 ? 35.067 12.096 3.504 1.00 12.80 251 TRP B CA 1
ATOM 9012 C C . TRP B 1 271 ? 34.522 13.391 2.914 1.00 13.16 251 TRP B C 1
ATOM 9013 O O . TRP B 1 271 ? 33.991 14.247 3.625 1.00 12.95 251 TRP B O 1
ATOM 9034 N N . VAL B 1 272 ? 34.615 13.510 1.591 1.00 11.65 252 VAL B N 1
ATOM 9035 C CA . VAL B 1 272 ? 34.089 14.648 0.835 1.00 13.68 252 VAL B CA 1
ATOM 9036 C C . VAL B 1 272 ? 32.852 14.249 0.043 1.00 12.89 252 VAL B C 1
ATOM 9037 O O . VAL B 1 272 ? 31.793 14.858 0.192 1.00 14.50 252 VAL B O 1
ATOM 9050 N N . LEU B 1 273 ? 32.952 13.204 -0.787 1.00 12.36 253 LEU B N 1
ATOM 9051 C CA . LEU B 1 273 ? 31.796 12.805 -1.576 1.00 13.04 253 LEU B CA 1
ATOM 9052 C C . LEU B 1 273 ? 30.587 12.491 -0.699 1.00 14.16 253 LEU B C 1
ATOM 9053 O O . LEU B 1 273 ? 29.447 12.805 -1.070 1.00 13.21 253 LEU B O 1
ATOM 9069 N N . HIS B 1 274 ? 30.795 11.878 0.469 1.00 12.94 254 HIS B N 1
ATOM 9070 C CA . HIS B 1 274 ? 29.613 11.559 1.272 1.00 14.12 254 HIS B CA 1
ATOM 9071 C C . HIS B 1 274 ? 28.935 12.798 1.840 1.00 13.86 254 HIS B C 1
ATOM 9072 O O . HIS B 1 274 ? 27.819 12.686 2.358 1.00 13.95 254 HIS B O 1
ATOM 9086 N N . ASP B 1 275 ? 29.530 13.994 1.720 1.00 12.25 255 ASP B N 1
ATOM 9087 C CA . ASP B 1 275 ? 28.845 15.198 2.165 1.00 12.95 255 ASP B CA 1
ATOM 9088 C C . ASP B 1 275 ? 27.799 15.699 1.173 1.00 13.29 255 ASP B C 1
ATOM 9089 O O . ASP B 1 275 ? 27.031 16.615 1.511 1.00 14.64 255 ASP B O 1
ATOM 9098 N N . TRP B 1 276 ? 27.774 15.166 -0.048 1.00 13.41 256 TRP B N 1
ATOM 9099 C CA . TRP B 1 276 ? 27.055 15.794 -1.156 1.00 14.32 256 TRP B CA 1
ATOM 9100 C C . TRP B 1 276 ? 26.129 14.807 -1.843 1.00 15.59 256 TRP B C 1
ATOM 9101 O O . TRP B 1 276 ? 26.383 13.597 -1.861 1.00 14.23 256 TRP B O 1
ATOM 9122 N N . ASP B 1 277 ? 25.046 15.335 -2.410 1.00 16.34 257 ASP B N 1
ATOM 9123 C CA . ASP B 1 277 ? 24.180 14.515 -3.250 1.00 15.97 257 ASP B CA 1
ATOM 9124 C C . ASP B 1 277 ? 24.903 14.122 -4.536 1.00 16.06 257 ASP B C 1
ATOM 9125 O O . ASP B 1 277 ? 26.041 14.521 -4.803 1.00 15.14 257 ASP B O 1
ATOM 9134 N N . ASP B 1 278 ? 24.232 13.285 -5.334 1.00 16.30 258 ASP B N 1
ATOM 9135 C CA . ASP B 1 278 ? 24.874 12.738 -6.521 1.00 15.80 258 ASP B CA 1
ATOM 9136 C C . ASP B 1 278 ? 25.261 13.836 -7.491 1.00 17.83 258 ASP B C 1
ATOM 9137 O O . ASP B 1 278 ? 26.344 13.797 -8.087 1.00 15.46 258 ASP B O 1
ATOM 9146 N N . GLU B 1 279 ? 24.394 14.827 -7.667 1.00 18.99 259 GLU B N 1
ATOM 9147 C CA . GLU B 1 279 ? 24.679 15.903 -8.611 1.00 21.94 259 GLU B CA 1
ATOM 9148 C C . GLU B 1 279 ? 25.945 16.663 -8.226 1.00 20.18 259 GLU B C 1
ATOM 9149 O O . GLU B 1 279 ? 26.833 16.890 -9.057 1.00 19.54 259 GLU B O 1
ATOM 9161 N N . ARG B 1 280 ? 26.054 17.065 -6.958 1.00 16.68 260 ARG B N 1
ATOM 9162 C CA . ARG B 1 280 ? 27.243 17.787 -6.536 1.00 15.79 260 ARG B CA 1
ATOM 9163 C C . ARG B 1 280 ? 28.468 16.881 -6.509 1.00 16.98 260 ARG B C 1
ATOM 9164 O O . ARG B 1 280 ? 29.581 17.341 -6.825 1.00 17.28 260 ARG B O 1
ATOM 9185 N N . SER B 1 281 ? 28.296 15.600 -6.155 1.00 15.91 261 SER B N 1
ATOM 9186 C CA . SER B 1 281 ? 29.418 14.668 -6.162 1.00 14.20 261 SER B CA 1
ATOM 9187 C C . SER B 1 281 ? 29.975 14.501 -7.565 1.00 13.60 261 SER B C 1
ATOM 9188 O O . SER B 1 281 ? 31.200 14.502 -7.763 1.00 14.46 261 SER B O 1
ATOM 9196 N N . ILE B 1 282 ? 29.088 14.379 -8.553 1.00 16.10 262 ILE B N 1
ATOM 9197 C CA . ILE B 1 282 ? 29.546 14.256 -9.933 1.00 15.65 262 ILE B CA 1
ATOM 9198 C C . ILE B 1 282 ? 30.254 15.530 -10.357 1.00 14.53 262 ILE B C 1
ATOM 9199 O O . ILE B 1 282 ? 31.269 15.469 -11.045 1.00 14.53 262 ILE B O 1
ATOM 9215 N N . LYS B 1 283 ? 29.756 16.702 -9.943 1.00 15.05 263 LYS 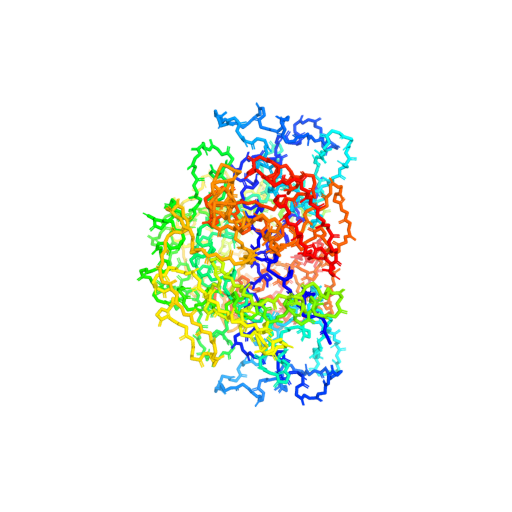B N 1
ATOM 9216 C CA . LYS B 1 283 ? 30.460 17.931 -10.305 1.00 16.04 263 LYS B CA 1
ATOM 9217 C C . LYS B 1 283 ? 31.878 17.953 -9.731 1.00 16.07 263 LYS B C 1
ATOM 9218 O O . LYS B 1 283 ? 32.849 18.293 -10.426 1.00 17.34 263 LYS B O 1
ATOM 9237 N N . ILE B 1 284 ? 32.013 17.577 -8.462 1.00 14.86 264 ILE B N 1
ATOM 9238 C CA . ILE B 1 284 ? 33.346 17.506 -7.861 1.00 14.65 264 ILE B CA 1
ATOM 9239 C C . ILE B 1 284 ? 34.229 16.574 -8.676 1.00 14.70 264 ILE B C 1
ATOM 9240 O O . ILE B 1 284 ? 35.380 16.899 -9.022 1.00 15.61 264 ILE B O 1
ATOM 9256 N N . LEU B 1 285 ? 33.719 15.379 -8.965 1.00 14.69 265 LEU B N 1
ATOM 9257 C CA . LEU B 1 285 ? 34.521 14.389 -9.674 1.00 14.04 265 LEU B CA 1
ATOM 9258 C C . LEU B 1 285 ? 34.845 14.822 -11.097 1.00 15.81 265 LEU B C 1
ATOM 9259 O O . LEU B 1 285 ? 35.925 14.512 -11.588 1.00 15.58 265 LEU B O 1
ATOM 9275 N N . GLN B 1 286 ? 33.940 15.539 -11.763 1.00 15.02 266 GLN B N 1
ATOM 9276 C CA . GLN B 1 286 ? 34.247 16.052 -13.094 1.00 15.77 266 GLN B CA 1
ATOM 9277 C C . GLN B 1 286 ? 35.363 17.070 -13.027 1.00 16.92 266 GLN B C 1
ATOM 9278 O O . GLN B 1 286 ? 36.236 17.103 -13.910 1.00 17.08 266 GLN B O 1
ATOM 9292 N N . ASN B 1 287 ? 35.344 17.928 -12.005 1.00 15.79 267 ASN B N 1
ATOM 9293 C CA . ASN B 1 287 ? 36.428 18.894 -11.853 1.00 18.53 267 ASN B CA 1
ATOM 9294 C C . ASN B 1 287 ? 37.744 18.180 -11.581 1.00 20.15 267 ASN B C 1
ATOM 9295 O O . ASN B 1 287 ? 38.799 18.582 -12.092 1.00 17.42 267 ASN B O 1
ATOM 9306 N N . CYS B 1 288 ? 37.697 17.095 -10.811 1.00 17.44 268 CYS B N 1
ATOM 9307 C CA . CYS B 1 288 ? 38.899 16.274 -10.628 1.00 19.59 268 CYS B CA 1
ATOM 9308 C C . CYS B 1 288 ? 39.380 15.696 -11.952 1.00 18.93 268 CYS B C 1
ATOM 9309 O O . CYS B 1 288 ? 40.581 15.721 -12.254 1.00 17.02 268 CYS B O 1
ATOM 9317 N N . TRP B 1 289 ? 38.456 15.146 -12.747 1.00 15.43 269 TRP B N 1
ATOM 9318 C CA . TRP B 1 289 ? 38.801 14.596 -14.054 1.00 16.40 269 TRP B CA 1
ATOM 9319 C C . TRP B 1 289 ? 39.506 15.642 -14.894 1.00 17.93 269 TRP B C 1
ATOM 9320 O O . TRP B 1 289 ? 40.531 15.358 -15.530 1.00 19.53 269 TRP B O 1
ATOM 9341 N N . LYS B 1 290 ? 38.982 16.868 -14.883 1.00 17.76 270 LYS B N 1
ATOM 9342 C CA . LYS B 1 290 ? 39.561 17.940 -15.681 1.00 18.31 270 LYS B CA 1
ATOM 9343 C C . LYS B 1 290 ? 40.955 18.300 -15.206 1.00 20.44 270 LYS B C 1
ATOM 9344 O O . LYS B 1 290 ? 41.794 18.723 -16.017 1.00 22.29 270 LYS B O 1
ATOM 9363 N N . ALA B 1 291 ? 41.225 18.148 -13.907 1.00 18.14 271 ALA B N 1
ATOM 9364 C CA . ALA B 1 291 ? 42.527 18.512 -13.362 1.00 18.31 271 ALA B CA 1
ATOM 9365 C C . ALA B 1 291 ? 43.571 17.416 -13.499 1.00 21.31 271 ALA B C 1
ATOM 9366 O O . ALA B 1 291 ? 44.758 17.679 -13.247 1.00 23.60 271 ALA B O 1
ATOM 9373 N N . LEU B 1 292 ? 43.189 16.234 -13.869 1.00 19.67 272 LEU B N 1
ATOM 9374 C CA . LEU B 1 292 ? 44.085 15.098 -13.898 1.00 20.42 272 LEU B CA 1
ATOM 9375 C C . LEU B 1 292 ? 44.570 14.795 -15.310 1.00 24.44 272 LEU B C 1
ATOM 9376 O O . LEU B 1 292 ? 43.834 15.005 -16.278 1.00 24.03 272 LEU B O 1
ATOM 9392 N N . PRO B 1 293 ? 45.767 14.225 -15.433 1.00 21.71 273 PRO B N 1
ATOM 9393 C CA . PRO B 1 293 ? 46.231 13.706 -16.733 1.00 27.10 273 PRO B CA 1
ATOM 9394 C C . PRO B 1 293 ? 45.564 12.370 -17.050 1.00 29.00 273 PRO B C 1
ATOM 9395 O O . PRO B 1 293 ? 44.836 11.814 -16.241 1.00 27.90 273 PRO B O 1
ATOM 9406 N N . GLU B 1 294 ? 45.876 11.817 -18.237 1.00 26.84 274 GLU B N 1
ATOM 9407 C CA . GLU B 1 294 ? 45.276 10.548 -18.646 1.00 27.79 274 GLU B CA 1
ATOM 9408 C C . GLU B 1 294 ? 45.569 9.412 -17.671 1.00 28.35 274 GLU B C 1
ATOM 9409 O O . GLU B 1 294 ? 44.692 8.581 -17.400 1.00 38.52 274 GLU B O 1
ATOM 9421 N N . GLY B 1 295 ? 46.780 9.323 -17.157 1.00 31.95 275 GLY B N 1
ATOM 9422 C CA . GLY B 1 295 ? 47.059 8.230 -16.254 1.00 33.38 275 GLY B CA 1
ATOM 9423 C C . GLY B 1 295 ? 46.782 8.550 -14.800 1.00 27.86 275 GLY B C 1
ATOM 9424 O O . GLY B 1 295 ? 47.182 7.770 -13.932 1.00 29.89 275 GLY B O 1
ATOM 9428 N N . GLY B 1 296 ? 46.137 9.688 -14.532 1.00 31.18 276 GLY B N 1
ATOM 9429 C CA . GLY B 1 296 ? 45.862 10.110 -13.175 1.00 27.77 276 GLY B CA 1
ATOM 9430 C C . GLY B 1 296 ? 44.680 9.419 -12.531 1.00 29.22 276 GLY B C 1
ATOM 9431 O O . GLY B 1 296 ? 43.796 8.869 -13.173 1.00 26.43 276 GLY B O 1
ATOM 9435 N N . THR B 1 297 ? 44.680 9.458 -11.206 1.00 22.50 277 THR B N 1
ATOM 9436 C CA . THR B 1 297 ? 43.703 8.733 -10.412 1.00 20.19 277 THR B CA 1
ATOM 9437 C C . THR B 1 297 ? 43.147 9.647 -9.336 1.00 16.48 277 THR B C 1
ATOM 9438 O O . THR B 1 297 ? 43.845 10.531 -8.803 1.00 19.86 277 THR B O 1
ATOM 9449 N N . VAL B 1 298 ? 41.868 9.436 -9.041 1.00 17.76 278 VAL B N 1
ATOM 9450 C CA . VAL B 1 298 ? 41.283 9.951 -7.814 1.00 15.48 278 VAL B CA 1
ATOM 9451 C C . VAL B 1 298 ? 41.275 8.808 -6.805 1.00 15.54 278 VAL B C 1
ATOM 9452 O O . VAL B 1 298 ? 40.690 7.753 -7.061 1.00 16.45 278 VAL B O 1
ATOM 9465 N N . ILE B 1 299 ? 41.869 9.038 -5.645 1.00 13.13 279 ILE B N 1
ATOM 9466 C CA . ILE B 1 299 ? 41.895 8.089 -4.541 1.00 14.02 279 ILE B CA 1
ATOM 9467 C C . ILE B 1 299 ? 40.805 8.543 -3.570 1.00 15.98 279 ILE B C 1
ATOM 9468 O O . ILE B 1 299 ? 40.917 9.609 -2.961 1.00 16.67 279 ILE B O 1
ATOM 9484 N N . VAL B 1 300 ? 39.757 7.754 -3.436 1.00 14.70 280 VAL B N 1
ATOM 9485 C CA . VAL B 1 300 ? 38.601 8.097 -2.616 1.00 14.86 280 VAL B CA 1
ATOM 9486 C C . VAL B 1 300 ? 38.676 7.281 -1.343 1.00 15.52 280 VAL B C 1
ATOM 9487 O O . VAL B 1 300 ? 38.873 6.067 -1.388 1.00 15.19 280 VAL B O 1
ATOM 9500 N N . VAL B 1 301 ? 38.523 7.934 -0.196 1.00 14.37 281 VAL B N 1
ATOM 9501 C CA . VAL B 1 301 ? 38.498 7.223 1.076 1.00 14.54 281 VAL B CA 1
ATOM 9502 C C . VAL B 1 301 ? 37.158 7.511 1.731 1.00 12.91 281 VAL B C 1
ATOM 9503 O O . VAL B 1 301 ? 36.872 8.660 2.097 1.00 14.37 281 VAL B O 1
ATOM 9516 N N . GLU B 1 302 ? 36.356 6.464 1.900 1.00 12.29 282 GLU B N 1
ATOM 9517 C CA . GLU B 1 302 ? 35.038 6.595 2.504 1.00 12.09 282 GLU B CA 1
ATOM 9518 C C . GLU B 1 302 ? 34.694 5.288 3.206 1.00 14.11 282 GLU B C 1
ATOM 9519 O O . GLU B 1 302 ? 35.244 4.226 2.885 1.00 14.35 282 GLU B O 1
ATOM 9531 N N . PHE B 1 303 ? 33.769 5.357 4.146 1.00 14.01 283 PHE B N 1
ATOM 9532 C CA . PHE B 1 303 ? 33.073 4.138 4.529 1.00 12.39 283 PHE B CA 1
ATOM 9533 C C . PHE B 1 303 ? 32.091 3.764 3.426 1.00 16.52 283 PHE B C 1
ATOM 9534 O O . PHE B 1 303 ? 31.574 4.624 2.709 1.00 16.10 283 PHE B O 1
ATOM 9551 N N . VAL B 1 304 ? 31.864 2.468 3.258 1.00 14.24 284 VAL B N 1
ATOM 9552 C CA . VAL B 1 304 ? 30.982 1.981 2.205 1.00 14.87 284 VAL B CA 1
ATOM 9553 C C . VAL B 1 304 ? 29.773 1.322 2.842 1.00 15.87 284 VAL B C 1
ATOM 9554 O O . VAL B 1 304 ? 29.913 0.459 3.723 1.00 16.57 284 VAL B O 1
ATOM 9567 N N . LEU B 1 305 ? 28.605 1.732 2.402 1.00 14.99 285 LEU B N 1
ATOM 9568 C CA . LEU B 1 305 ? 27.349 1.184 2.891 1.00 15.66 285 LEU B CA 1
ATOM 9569 C C . LEU B 1 305 ? 27.176 -0.237 2.379 1.00 15.89 285 LEU B C 1
ATOM 9570 O O . LEU B 1 305 ? 27.158 -0.446 1.159 1.00 17.65 285 LEU B O 1
ATOM 9586 N N . PRO B 1 306 ? 27.077 -1.243 3.240 1.00 15.64 286 PRO B N 1
ATOM 9587 C CA . PRO B 1 306 ? 26.772 -2.589 2.735 1.00 19.38 286 PRO B CA 1
ATOM 9588 C C . PRO B 1 306 ? 25.373 -2.678 2.116 1.00 18.31 286 PRO B C 1
ATOM 9589 O O . PRO B 1 306 ? 24.443 -1.965 2.496 1.00 22.93 286 PRO B O 1
ATOM 9600 N N . GLN B 1 307 ? 25.241 -3.552 1.123 1.00 27.36 287 GLN B N 1
ATOM 9601 C CA . GLN B 1 307 ? 23.913 -3.828 0.571 1.00 28.30 287 GLN B CA 1
ATOM 9602 C C . GLN B 1 307 ? 23.008 -4.475 1.612 1.00 29.47 287 GLN B C 1
ATOM 9603 O O . GLN B 1 307 ? 21.790 -4.243 1.624 1.00 31.32 287 GLN B O 1
ATOM 9617 N N . ILE B 1 308 ? 23.583 -5.272 2.498 1.00 23.68 288 ILE B N 1
ATOM 9618 C CA . ILE B 1 308 ? 22.857 -6.010 3.518 1.00 24.75 288 ILE B CA 1
ATOM 9619 C C . ILE B 1 308 ? 23.223 -5.397 4.858 1.00 21.81 288 ILE B C 1
ATOM 9620 O O . ILE B 1 308 ? 24.377 -5.481 5.297 1.00 27.90 288 ILE B O 1
ATOM 9636 N N . LEU B 1 309 ? 22.243 -4.773 5.510 1.00 28.51 289 LEU B N 1
ATOM 9637 C CA . LEU B 1 309 ? 22.462 -4.135 6.796 1.00 30.08 289 LEU B CA 1
ATOM 9638 C C . LEU B 1 309 ? 22.107 -5.089 7.923 1.00 37.10 289 LEU B C 1
ATOM 9639 O O . LEU B 1 309 ? 21.134 -5.846 7.832 1.00 39.74 289 LEU B O 1
ATOM 9655 N N . GLY B 1 310 ? 22.902 -5.037 8.986 1.00 31.17 290 GLY B N 1
ATOM 9656 C CA . GLY B 1 310 ? 22.690 -5.846 10.162 1.00 35.74 290 GLY B CA 1
ATOM 9657 C C . GLY B 1 310 ? 23.277 -5.200 11.394 1.00 38.18 290 GLY B C 1
ATOM 9658 O O . GLY B 1 310 ? 23.710 -4.043 11.366 1.00 31.46 290 GLY B O 1
ATOM 9662 N N . ASN B 1 311 ? 23.267 -5.947 12.494 1.00 35.71 291 ASN B N 1
ATOM 9663 C CA . ASN B 1 311 ? 23.853 -5.510 13.757 1.00 38.99 291 ASN B CA 1
ATOM 9664 C C . ASN B 1 311 ? 25.339 -5.867 13.775 1.00 37.12 291 ASN B C 1
ATOM 9665 O O . ASN B 1 311 ? 25.786 -6.798 14.448 1.00 39.48 291 ASN B O 1
ATOM 9676 N N . ASN B 1 312 ? 26.113 -5.119 12.991 1.00 27.22 292 ASN B N 1
ATOM 9677 C CA . ASN B 1 312 ? 27.548 -5.358 12.931 1.00 24.85 292 ASN B CA 1
ATOM 9678 C C . ASN B 1 312 ? 28.270 -4.042 12.674 1.00 24.19 292 ASN B C 1
ATOM 9679 O O . ASN B 1 312 ? 27.651 -3.013 12.402 1.00 21.33 292 ASN B O 1
ATOM 9690 N N . ALA B 1 313 ? 29.601 -4.081 12.803 1.00 25.21 293 ALA B N 1
ATOM 9691 C CA . ALA B 1 313 ? 30.373 -2.845 12.742 1.00 23.74 293 ALA B CA 1
ATOM 9692 C C . ALA B 1 313 ? 30.331 -2.211 11.359 1.00 20.54 293 ALA B C 1
ATOM 9693 O O . ALA B 1 313 ? 30.269 -0.987 11.249 1.00 19.19 293 ALA B O 1
ATOM 9700 N N . GLU B 1 314 ? 30.405 -3.003 10.286 1.00 22.32 294 GLU B N 1
ATOM 9701 C CA . GLU B 1 314 ? 30.419 -2.407 8.954 1.00 20.03 294 GLU B CA 1
ATOM 9702 C C . GLU B 1 314 ? 29.118 -1.662 8.679 1.00 20.08 294 GLU B C 1
ATOM 9703 O O . GLU B 1 314 ? 29.119 -0.535 8.135 1.00 18.59 294 GLU B O 1
ATOM 9715 N N . SER B 1 315 ? 27.999 -2.247 9.131 1.00 18.53 295 SER B N 1
ATOM 9716 C CA . SER B 1 315 ? 26.704 -1.600 9.004 1.00 15.47 295 SER B CA 1
ATOM 9717 C C . SER B 1 315 ? 26.661 -0.301 9.801 1.00 16.91 295 SER B C 1
ATOM 9718 O O . SER B 1 315 ? 26.335 0.757 9.258 1.00 15.93 295 SER B O 1
ATOM 9726 N N . PHE B 1 316 ? 26.956 -0.363 11.105 1.00 15.56 296 PHE B N 1
ATOM 9727 C CA . PHE B 1 316 ? 26.848 0.852 11.909 1.00 16.28 296 PHE B CA 1
ATOM 9728 C C . PHE B 1 316 ? 27.881 1.897 11.520 1.00 13.93 296 PHE B C 1
ATOM 9729 O O . PHE B 1 316 ? 27.625 3.100 11.681 1.00 15.48 296 PHE B O 1
ATOM 9746 N N . ASN B 1 317 ? 29.033 1.472 11.007 1.00 15.33 297 ASN B N 1
ATOM 9747 C CA . ASN B 1 317 ? 30.042 2.438 10.604 1.00 14.31 297 ASN B CA 1
ATOM 9748 C C . ASN B 1 317 ? 29.599 3.213 9.382 1.00 14.01 297 ASN B C 1
ATOM 9749 O O . ASN B 1 317 ? 30.134 4.300 9.134 1.00 13.75 297 ASN B O 1
ATOM 9760 N N . ALA B 1 318 ? 28.659 2.663 8.600 1.00 14.63 298 ALA B N 1
ATOM 9761 C CA . ALA B 1 318 ? 28.066 3.473 7.527 1.00 13.22 298 ALA B CA 1
ATOM 9762 C C . ALA B 1 318 ? 26.787 4.195 7.956 1.00 12.73 298 ALA B C 1
ATOM 9763 O O . ALA B 1 318 ? 26.551 5.341 7.533 1.00 13.02 298 ALA B O 1
ATOM 9770 N N . LEU B 1 319 ? 25.922 3.555 8.752 1.00 13.82 299 LEU B N 1
ATOM 9771 C CA . LEU B 1 319 ? 24.657 4.175 9.124 1.00 13.78 299 LEU B CA 1
ATOM 9772 C C . LEU B 1 319 ? 24.862 5.397 10.005 1.00 11.97 299 LEU B C 1
ATOM 9773 O O . LEU B 1 319 ? 24.072 6.354 9.938 1.00 13.71 299 LEU B O 1
ATOM 9789 N N . THR B 1 320 ? 25.922 5.376 10.834 1.00 13.70 300 THR B N 1
ATOM 9790 C CA . THR B 1 320 ? 26.192 6.485 11.749 1.00 11.75 300 THR B CA 1
ATOM 9791 C C . THR B 1 320 ? 26.541 7.752 10.987 1.00 14.20 300 THR B C 1
ATOM 9792 O O . THR B 1 320 ? 25.823 8.769 11.111 1.00 14.29 300 THR B O 1
ATOM 9803 N N . PRO B 1 321 ? 27.577 7.768 10.155 1.00 12.22 301 PRO B N 1
ATOM 9804 C CA . PRO B 1 321 ? 27.804 8.974 9.349 1.00 13.09 301 PRO B CA 1
ATOM 9805 C C . PRO B 1 321 ? 26.666 9.244 8.377 1.00 12.47 301 PRO B C 1
ATOM 9806 O O . PRO B 1 321 ? 26.443 10.407 8.062 1.00 13.59 301 PRO B O 1
ATOM 9817 N N . ASP B 1 322 ? 25.922 8.231 7.929 1.00 13.44 302 ASP B N 1
ATOM 9818 C CA . ASP B 1 322 ? 24.811 8.514 7.022 1.00 14.49 302 ASP B CA 1
ATOM 9819 C C . ASP B 1 322 ? 23.776 9.423 7.690 1.00 15.14 302 ASP B C 1
ATOM 9820 O O . ASP B 1 322 ? 23.240 10.348 7.059 1.00 13.63 302 ASP B O 1
ATOM 9829 N N . LEU B 1 323 ? 23.460 9.168 8.962 1.00 13.25 303 LEU B N 1
ATOM 9830 C CA . LEU B 1 323 ? 22.483 10.026 9.629 1.00 13.15 303 LEU B CA 1
ATOM 9831 C C . LEU B 1 323 ? 23.090 11.375 9.973 1.00 13.81 303 LEU B C 1
ATOM 9832 O O . LEU B 1 323 ? 22.382 12.398 9.970 1.00 15.02 303 LEU B O 1
ATOM 9848 N N . LEU B 1 324 ? 24.402 11.417 10.257 1.00 12.33 304 LEU B N 1
ATOM 9849 C CA . LEU B 1 324 ? 25.050 12.720 10.411 1.00 14.36 304 LEU B CA 1
ATOM 9850 C C . LEU B 1 324 ? 25.002 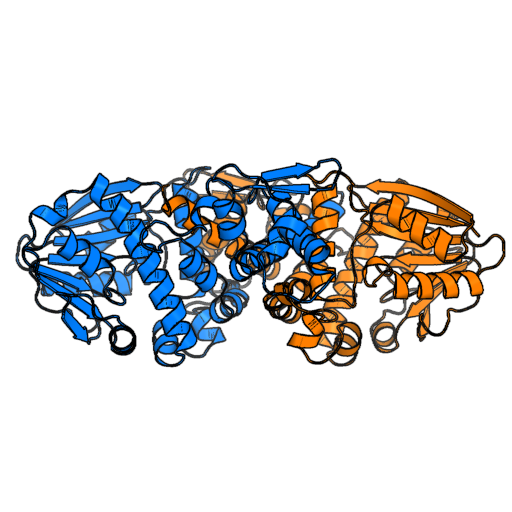13.525 9.111 1.00 14.96 304 LEU B C 1
ATOM 9851 O O . LEU B 1 324 ? 24.767 14.739 9.140 1.00 15.15 304 LEU B O 1
ATOM 9867 N N . MET B 1 325 ? 25.234 12.878 7.961 1.00 13.72 305 MET B N 1
ATOM 9868 C CA . MET B 1 325 ? 25.100 13.563 6.666 1.00 14.50 305 MET B CA 1
ATOM 9869 C C . MET B 1 325 ? 23.665 14.047 6.477 1.00 14.34 305 MET B C 1
ATOM 9870 O O . MET B 1 325 ? 23.439 15.179 6.027 1.00 16.95 305 MET B O 1
ATOM 9884 N N . MET B 1 326 ? 22.692 13.207 6.829 1.00 14.10 306 MET B N 1
ATOM 9885 C CA . MET B 1 326 ? 21.292 13.568 6.651 1.00 14.26 306 MET B CA 1
ATOM 9886 C C . MET B 1 326 ? 20.946 14.821 7.430 1.00 15.12 306 MET B C 1
ATOM 9887 O O . MET B 1 326 ? 20.160 15.660 6.947 1.00 15.92 306 MET B O 1
ATOM 9901 N N . THR B 1 327 ? 21.498 14.967 8.641 1.00 14.13 307 THR B N 1
ATOM 9902 C CA . THR B 1 327 ? 21.154 16.136 9.444 1.00 14.44 307 THR B CA 1
ATOM 9903 C C . THR B 1 327 ? 22.014 17.348 9.094 1.00 14.74 307 THR B C 1
ATOM 9904 O O . THR B 1 327 ? 21.523 18.484 9.159 1.00 15.83 307 THR B O 1
ATOM 9915 N N . LEU B 1 328 ? 23.261 17.153 8.671 1.00 13.77 308 LEU B N 1
ATOM 9916 C CA . LEU B 1 328 ? 24.176 18.283 8.526 1.00 14.26 308 LEU B CA 1
ATOM 9917 C C . LEU B 1 328 ? 24.338 18.842 7.122 1.00 16.16 308 LEU B C 1
ATOM 9918 O O . LEU B 1 328 ? 24.565 20.056 6.985 1.00 15.72 308 LEU B O 1
ATOM 9934 N N . ASN B 1 329 ? 24.288 18.017 6.079 1.00 15.22 309 ASN B N 1
ATOM 9935 C CA . ASN B 1 329 ? 24.921 18.339 4.810 1.00 17.66 309 ASN B CA 1
ATOM 9936 C C . ASN B 1 329 ? 23.949 18.382 3.634 1.00 18.11 309 ASN B C 1
ATOM 9937 O O . ASN B 1 329 ? 22.823 17.878 3.715 1.00 17.31 309 ASN B O 1
ATOM 9948 N N . PRO B 1 330 ? 24.381 18.994 2.502 1.00 18.58 310 PRO B N 1
ATOM 9949 C CA . PRO B 1 330 ? 23.474 19.240 1.369 1.00 20.44 310 PRO B CA 1
ATOM 9950 C C . PRO B 1 330 ? 23.314 17.998 0.509 1.00 19.62 310 PRO B C 1
ATOM 9951 O O . PRO B 1 330 ? 24.021 17.802 -0.486 1.00 18.01 310 PRO B O 1
ATOM 9962 N N . GLY B 1 331 ? 22.388 17.131 0.924 1.00 19.91 311 GLY B N 1
ATOM 9963 C CA . GLY B 1 331 ? 22.130 15.896 0.219 1.00 18.97 311 GLY B CA 1
ATOM 9964 C C . GLY B 1 331 ? 23.134 14.799 0.467 1.00 14.46 311 GLY B C 1
ATOM 9965 O O . GLY B 1 331 ? 23.071 13.759 -0.198 1.00 14.92 311 GLY B O 1
ATOM 9969 N N . GLY B 1 332 ? 24.039 14.989 1.432 1.00 14.24 312 GLY B N 1
ATOM 9970 C CA . GLY B 1 332 ? 25.049 13.992 1.697 1.00 14.35 312 GLY B CA 1
ATOM 9971 C C . GLY B 1 332 ? 24.445 12.668 2.117 1.00 13.04 312 GLY B C 1
ATOM 9972 O O . GLY B 1 332 ? 23.373 12.611 2.723 1.00 13.95 312 GLY B O 1
ATOM 9976 N N . LYS B 1 333 ? 25.178 11.595 1.832 1.00 14.71 313 LYS B N 1
ATOM 9977 C CA . LYS B 1 333 ? 24.688 10.245 2.073 1.00 16.83 313 LYS B CA 1
ATOM 9978 C C . LYS B 1 333 ? 25.860 9.294 1.944 1.00 15.82 313 LYS B C 1
ATOM 9979 O O . LYS B 1 333 ? 26.818 9.569 1.214 1.00 14.44 313 LYS B O 1
ATOM 9998 N N . GLU B 1 334 ? 25.796 8.187 2.667 1.00 11.84 314 GLU B N 1
ATOM 9999 C CA . GLU B 1 334 ? 26.744 7.114 2.431 1.00 13.39 314 GLU B CA 1
ATOM 10000 C C . GLU B 1 334 ? 26.264 6.247 1.267 1.00 14.59 314 GLU B C 1
ATOM 10001 O O . GLU B 1 334 ? 25.060 6.139 0.989 1.00 14.74 314 GLU B O 1
ATOM 10013 N N . ARG B 1 335 ? 27.227 5.618 0.596 1.00 12.52 315 ARG B N 1
ATOM 10014 C CA . ARG B 1 335 ? 27.007 4.947 -0.680 1.00 12.57 315 ARG B CA 1
ATOM 10015 C C . ARG B 1 335 ? 27.556 3.530 -0.681 1.00 15.17 315 ARG B C 1
ATOM 10016 O O . ARG B 1 335 ? 28.555 3.221 -0.043 1.00 15.83 315 ARG B O 1
ATOM 10037 N N . THR B 1 336 ? 26.921 2.690 -1.492 1.00 15.73 316 THR B N 1
ATOM 10038 C CA . THR B 1 336 ? 27.381 1.338 -1.738 1.00 16.49 316 THR B CA 1
ATOM 10039 C C . THR B 1 336 ? 28.512 1.333 -2.767 1.00 15.63 316 THR B C 1
ATOM 10040 O O . THR B 1 336 ? 28.777 2.330 -3.442 1.00 16.20 316 THR B O 1
ATOM 10051 N N . THR B 1 337 ? 29.143 0.165 -2.937 1.00 16.45 317 THR B N 1
ATOM 10052 C CA . THR B 1 337 ? 30.159 0.033 -3.977 1.00 18.04 317 THR B CA 1
ATOM 10053 C C . THR B 1 337 ? 29.578 0.336 -5.356 1.00 17.47 317 THR B C 1
ATOM 10054 O O . THR B 1 337 ? 30.207 1.042 -6.160 1.00 18.76 317 THR B O 1
ATOM 10065 N N . THR B 1 338 ? 28.371 -0.183 -5.632 1.00 17.95 318 THR B N 1
ATOM 10066 C CA . THR B 1 338 ? 27.727 0.065 -6.924 1.00 18.35 318 THR B CA 1
ATOM 10067 C C . THR B 1 338 ? 27.543 1.550 -7.157 1.00 17.10 318 THR B C 1
ATOM 10068 O O . THR B 1 338 ? 27.785 2.057 -8.260 1.00 19.03 318 THR B O 1
ATOM 10079 N N . GLU B 1 339 ? 27.134 2.271 -6.114 1.00 15.79 319 GLU B N 1
ATOM 10080 C CA . GLU B 1 339 ? 26.899 3.702 -6.256 1.00 15.83 319 GLU B CA 1
ATOM 10081 C C . GLU B 1 339 ? 28.201 4.462 -6.483 1.00 15.03 319 GLU B C 1
ATOM 10082 O O . GLU B 1 339 ? 28.236 5.406 -7.281 1.00 16.39 319 GLU B O 1
ATOM 10094 N N . PHE B 1 340 ? 29.274 4.104 -5.769 1.00 15.22 320 PHE B N 1
ATOM 10095 C CA . PHE B 1 340 ? 30.551 4.765 -6.017 1.00 14.56 320 PHE B CA 1
ATOM 10096 C C . PHE B 1 340 ? 31.029 4.535 -7.446 1.00 15.63 320 PHE B C 1
ATOM 10097 O O . PHE B 1 340 ? 31.458 5.482 -8.122 1.00 16.24 320 PHE B O 1
ATOM 10114 N N . ASP B 1 341 ? 30.927 3.292 -7.926 1.00 14.99 321 ASP B N 1
ATOM 10115 C CA . ASP B 1 341 ? 31.265 3.024 -9.323 1.00 15.76 321 ASP B CA 1
ATOM 10116 C C . ASP B 1 341 ? 30.396 3.861 -10.260 1.00 17.60 321 ASP B C 1
ATOM 10117 O O . ASP B 1 341 ? 30.893 4.387 -11.267 1.00 16.83 321 ASP B O 1
ATOM 10126 N N . GLY B 1 342 ? 29.107 4.015 -9.937 1.00 16.74 322 GLY B N 1
ATOM 10127 C CA . GLY B 1 342 ? 28.230 4.811 -10.778 1.00 17.64 322 GLY B CA 1
ATOM 10128 C C . GLY B 1 342 ? 28.633 6.270 -10.826 1.00 17.04 322 GLY B C 1
ATOM 10129 O O . GLY B 1 342 ? 28.614 6.895 -11.889 1.00 15.99 322 GLY B O 1
ATOM 10133 N N . LEU B 1 343 ? 29.027 6.825 -9.687 1.00 16.38 323 LEU B N 1
ATOM 10134 C CA . LEU B 1 343 ? 29.533 8.194 -9.664 1.00 15.36 323 LEU B CA 1
ATOM 10135 C C . LEU B 1 343 ? 30.767 8.335 -10.536 1.00 16.14 323 LEU B C 1
ATOM 10136 O O . LEU B 1 343 ? 30.889 9.286 -11.327 1.00 16.75 323 LEU B O 1
ATOM 10152 N N . ALA B 1 344 ? 31.714 7.413 -10.367 1.00 15.94 324 ALA B N 1
ATOM 10153 C CA . ALA B 1 344 ? 32.963 7.480 -11.117 1.00 16.10 324 ALA B CA 1
ATOM 10154 C C . ALA B 1 344 ? 32.683 7.487 -12.615 1.00 17.16 324 ALA B C 1
ATOM 10155 O O . ALA B 1 344 ? 33.198 8.340 -13.352 1.00 17.16 324 ALA B O 1
ATOM 10162 N N . LYS B 1 345 ? 31.834 6.562 -13.065 1.00 17.30 325 LYS B N 1
ATOM 10163 C CA . LYS B 1 345 ? 31.530 6.450 -14.486 1.00 17.66 325 LYS B CA 1
ATOM 10164 C C . LYS B 1 345 ? 30.790 7.671 -14.992 1.00 20.35 325 LYS B C 1
ATOM 10165 O O . LYS B 1 345 ? 31.042 8.131 -16.120 1.00 19.16 325 LYS B O 1
ATOM 10184 N N . ALA B 1 346 ? 29.864 8.213 -14.198 1.00 16.82 326 ALA B N 1
ATOM 10185 C CA . ALA B 1 346 ? 29.149 9.413 -14.597 1.00 16.94 326 ALA B CA 1
ATOM 10186 C C . ALA B 1 346 ? 30.063 10.613 -14.726 1.00 21.01 326 ALA B C 1
ATOM 10187 O O . ALA B 1 346 ? 29.716 11.569 -15.430 1.00 25.10 326 ALA B O 1
ATOM 10194 N N . ALA B 1 347 ? 31.213 10.605 -14.044 1.00 18.36 327 ALA B N 1
ATOM 10195 C CA . ALA B 1 347 ? 32.142 11.722 -14.074 1.00 17.79 327 ALA B CA 1
ATOM 10196 C C . ALA B 1 347 ? 33.284 11.516 -15.061 1.00 19.66 327 ALA B C 1
ATOM 10197 O O . ALA B 1 347 ? 34.216 12.324 -15.096 1.00 22.88 327 ALA B O 1
ATOM 10204 N N . GLY B 1 348 ? 33.245 10.449 -15.845 1.00 19.25 328 GLY B N 1
ATOM 10205 C CA . GLY B 1 348 ? 34.234 10.239 -16.884 1.00 20.70 328 GLY B CA 1
ATOM 10206 C C . GLY B 1 348 ? 35.343 9.266 -16.570 1.00 24.50 328 GLY B C 1
ATOM 10207 O O . GLY B 1 348 ? 36.267 9.129 -17.377 1.00 22.94 328 GLY B O 1
ATOM 10211 N N . PHE B 1 349 ? 35.285 8.576 -15.445 1.00 18.48 329 PHE B N 1
ATOM 10212 C CA . PHE B 1 349 ? 36.324 7.626 -15.102 1.00 17.52 329 PHE B CA 1
ATOM 10213 C C . PHE B 1 349 ? 35.969 6.254 -15.652 1.00 24.77 329 PHE B C 1
ATOM 10214 O O . PHE B 1 349 ? 34.816 5.818 -15.584 1.00 42.20 329 PHE B O 1
ATOM 10231 N N . ALA B 1 350 ? 36.971 5.581 -16.204 1.00 27.68 330 ALA B N 1
ATOM 10232 C CA . ALA B 1 350 ? 36.732 4.362 -16.965 1.00 40.17 330 ALA B CA 1
ATOM 10233 C C . ALA B 1 350 ? 36.589 3.141 -16.067 1.00 35.69 330 ALA B C 1
ATOM 10234 O O . ALA B 1 350 ? 35.902 2.183 -16.437 1.00 34.19 330 ALA B O 1
ATOM 10241 N N . GLU B 1 351 ? 37.235 3.151 -14.906 1.00 28.49 331 GLU B N 1
ATOM 10242 C CA . GLU B 1 351 ? 37.387 1.958 -14.093 1.00 29.37 331 GLU B CA 1
ATOM 10243 C C . GLU B 1 351 ? 37.466 2.384 -12.635 1.00 24.87 331 GLU B C 1
ATOM 10244 O O . GLU B 1 351 ? 38.067 3.414 -12.317 1.00 24.71 331 GLU B O 1
ATOM 10256 N N . THR B 1 352 ? 36.858 1.591 -11.768 1.00 24.29 332 THR B N 1
ATOM 10257 C CA . THR B 1 352 ? 36.989 1.758 -10.327 1.00 21.06 332 THR B CA 1
ATOM 10258 C C . THR B 1 352 ? 37.645 0.512 -9.760 1.00 24.11 332 THR B C 1
ATOM 10259 O O . THR B 1 352 ? 37.291 -0.609 -10.139 1.00 27.44 332 THR B O 1
ATOM 10270 N N . LYS B 1 353 ? 38.587 0.701 -8.837 1.00 19.22 333 LYS B N 1
ATOM 10271 C CA . LYS B 1 353 ? 39.203 -0.400 -8.112 1.00 18.51 333 LYS B CA 1
ATOM 10272 C C . LYS B 1 353 ? 38.916 -0.195 -6.633 1.00 19.64 333 LYS B C 1
ATOM 10273 O O . LYS B 1 353 ? 39.101 0.913 -6.118 1.00 22.07 333 LYS B O 1
ATOM 10292 N N . PHE B 1 354 ? 38.487 -1.263 -5.954 1.00 19.02 334 PHE B N 1
ATOM 10293 C CA . PHE B 1 354 ? 38.061 -1.215 -4.559 1.00 17.70 334 PHE B CA 1
ATOM 10294 C C . PHE B 1 354 ? 39.077 -1.925 -3.672 1.00 19.03 334 PHE B C 1
ATOM 10295 O O . PHE B 1 354 ? 39.459 -3.070 -3.944 1.00 21.76 334 PHE B O 1
ATOM 10312 N N . PHE B 1 355 ? 39.492 -1.256 -2.599 1.00 15.51 335 PHE B N 1
ATOM 10313 C CA . PHE B 1 355 ? 40.419 -1.824 -1.616 1.00 17.96 335 PHE B CA 1
ATOM 10314 C C . PHE B 1 355 ? 39.781 -1.738 -0.233 1.00 19.04 335 PHE B C 1
ATOM 10315 O O . PHE B 1 355 ? 39.960 -0.736 0.479 1.00 18.47 335 PHE B O 1
ATOM 10332 N N . PRO B 1 356 ? 39.066 -2.767 0.204 1.00 16.31 336 PRO B N 1
ATOM 10333 C CA . PRO B 1 356 ? 38.551 -2.762 1.582 1.00 16.92 336 PRO B CA 1
ATOM 10334 C C . PRO B 1 356 ? 39.699 -2.702 2.575 1.00 19.28 336 PRO B C 1
ATOM 10335 O O . PRO B 1 356 ? 40.707 -3.402 2.447 1.00 21.26 336 PRO B O 1
ATOM 10346 N N . ILE B 1 357 ? 39.539 -1.839 3.566 1.00 17.51 337 ILE B N 1
ATOM 10347 C CA . ILE B 1 357 ? 40.572 -1.638 4.568 1.00 17.01 337 ILE B CA 1
ATOM 10348 C C . ILE B 1 357 ? 40.166 -2.335 5.853 1.00 19.69 337 ILE B C 1
ATOM 10349 O O . ILE B 1 357 ? 40.819 -3.292 6.286 1.00 19.81 337 ILE B O 1
ATOM 10365 N N . SER B 1 358 ? 39.075 -1.857 6.465 1.00 17.38 338 SER B N 1
ATOM 10366 C CA . SER B 1 358 ? 38.705 -2.373 7.788 1.00 19.09 338 SER B CA 1
ATOM 10367 C C . SER B 1 358 ? 37.314 -1.886 8.158 1.00 16.36 338 SER B C 1
ATOM 10368 O O . SER B 1 358 ? 37.040 -0.691 8.035 1.00 17.06 338 SER B O 1
ATOM 10376 N N . GLN B 1 359 ? 36.460 -2.795 8.636 1.00 16.44 339 GLN B N 1
ATOM 10377 C CA . GLN B 1 359 ? 35.092 -2.527 9.105 1.00 16.19 339 GLN B CA 1
ATOM 10378 C C . GLN B 1 359 ? 34.364 -1.476 8.268 1.00 15.67 339 GLN B C 1
ATOM 10379 O O . GLN B 1 359 ? 33.692 -0.584 8.789 1.00 17.60 339 GLN B O 1
ATOM 10393 N N . GLY B 1 360 ? 34.425 -1.653 6.954 1.00 16.01 340 GLY B N 1
ATOM 10394 C CA . GLY B 1 360 ? 33.654 -0.852 6.038 1.00 14.81 340 GLY B CA 1
ATOM 10395 C C . GLY B 1 360 ? 34.434 0.275 5.398 1.00 13.93 340 GLY B C 1
ATOM 10396 O O . GLY B 1 360 ? 34.023 0.772 4.340 1.00 15.81 340 GLY B O 1
ATOM 10400 N N . LEU B 1 361 ? 35.540 0.683 5.998 1.00 14.49 341 LEU B N 1
ATOM 10401 C CA . LEU B 1 361 ? 36.370 1.713 5.402 1.00 14.61 341 LEU B CA 1
ATOM 10402 C C . LEU B 1 361 ? 37.027 1.127 4.175 1.00 14.18 341 LEU B C 1
ATOM 10403 O O . LEU B 1 361 ? 37.603 0.023 4.233 1.00 15.84 341 LEU B O 1
ATOM 10419 N N . HIS B 1 362 ? 36.933 1.875 3.056 1.00 13.76 342 HIS B N 1
ATOM 10420 C CA . HIS B 1 362 ? 37.544 1.504 1.802 1.00 14.76 342 HIS B CA 1
ATOM 10421 C C . HIS B 1 362 ? 38.432 2.629 1.275 1.00 15.89 342 HIS B C 1
ATOM 10422 O O . HIS B 1 362 ? 38.159 3.831 1.481 1.00 16.37 342 HIS B O 1
ATOM 10436 N N . VAL B 1 363 ? 39.471 2.209 0.540 1.00 14.76 343 VAL B N 1
ATOM 10437 C CA . VAL B 1 363 ? 40.129 3.025 -0.471 1.00 15.16 343 VAL B CA 1
ATOM 10438 C C . VAL B 1 363 ? 39.582 2.603 -1.828 1.00 15.72 343 VAL B C 1
ATOM 10439 O O . VAL B 1 363 ? 39.478 1.405 -2.112 1.00 17.14 343 VAL B O 1
ATOM 10452 N N . MET B 1 364 ? 39.195 3.569 -2.642 1.00 14.62 344 MET B N 1
ATOM 10453 C CA . MET B 1 364 ? 38.743 3.291 -3.996 1.00 14.55 344 MET B CA 1
ATOM 10454 C C . MET B 1 364 ? 39.575 4.114 -4.958 1.00 16.42 344 MET B C 1
ATOM 10455 O O . MET B 1 364 ? 39.833 5.287 -4.718 1.00 19.61 344 MET B O 1
ATOM 10469 N N . GLU B 1 365 ? 39.996 3.508 -6.059 1.00 15.39 345 GLU B N 1
ATOM 10470 C CA . GLU B 1 365 ? 40.710 4.257 -7.086 1.00 17.81 345 GLU B CA 1
ATOM 10471 C C . GLU B 1 365 ? 39.787 4.441 -8.277 1.00 15.40 345 GLU B C 1
ATOM 10472 O O . GLU B 1 365 ? 39.240 3.465 -8.790 1.00 16.63 345 GLU B O 1
ATOM 10484 N N . PHE B 1 366 ? 39.608 5.685 -8.691 1.00 16.78 346 PHE B N 1
ATOM 10485 C CA . PHE B 1 366 ? 38.884 6.025 -9.906 1.00 17.44 346 PHE B CA 1
ATOM 10486 C C . PHE B 1 366 ? 39.929 6.320 -10.969 1.00 19.63 346 PHE B C 1
ATOM 10487 O O . PHE B 1 366 ? 40.701 7.282 -10.834 1.00 17.83 346 PHE B O 1
ATOM 10504 N N . HIS B 1 367 ? 39.948 5.497 -12.021 1.00 21.23 347 HIS B N 1
ATOM 10505 C CA . HIS B 1 367 ? 40.950 5.574 -13.071 1.00 22.32 347 HIS B CA 1
ATOM 10506 C C . HIS B 1 367 ? 40.365 6.158 -14.347 1.00 23.39 347 HIS B C 1
ATOM 10507 O O . HIS B 1 367 ? 39.273 5.781 -14.773 1.00 21.76 347 HIS B O 1
ATOM 10521 N N . LYS B 1 368 ? 41.120 7.068 -14.948 1.00 29.24 348 LYS B N 1
ATOM 10522 C CA . LYS B 1 368 ? 40.693 7.846 -16.102 1.00 34.38 348 LYS B CA 1
ATOM 10523 C C . LYS B 1 368 ? 41.087 7.162 -17.398 1.00 41.63 348 LYS B C 1
ATOM 10524 O O . LYS B 1 368 ? 40.377 6.264 -17.860 1.00 44.54 348 LYS B O 1
#

Organism: Thalictrum flavum subsp. glaucum (NCBI:txid150095)

InterPro domains:
  IPR001077 O-methyltransferase, C-terminal domain [PF00891] (124-330)
  IPR012967 Caffeic acid 3-O-methyltransferase-like, dimerisation domain [PF08100] (19-101)
  IPR016461 O-methyltransferase-like [PIRSF005739] (5-348)
  IPR016461 O-methyltransferase-like [PS51683] (13-348)
  IPR016461 O-methyltransferase-like [PTHR11746] (16-330)
  IPR029063 S-adenosyl-L-methionine-dependent methyltransferase superfamily [G3DSA:3.40.50.150] (100-348)
  IPR029063 S-adenosyl-L-methionine-dependent methyltransferase superfamily [SSF53335] (105-346)
  IPR036388 Winged helix-like DNA-binding domain superfamily [G3DSA:1.10.10.10] (3-99)
  IPR036390 Winged helix DNA-binding domain superfamily [SSF46785] (15-102)